Protein AF-X1AK36-F1 (afdb_monomer_lite)

Organism: NCBI:txid412755

Secondary structure (DSSP, 8-state):
--EETT---HHHHHHHHHHHHT--------TT----PPPHHHHTT--S-EE----SPPSEEEEEEEEEETTEEEE-SEEETTPEEEEEEEE--GGGPPPS--EEEEEEE-TTS-PEEEEEEEEES--EEETTEEEE-GGG-EEEE--TTS--SEEEEEEEEEE-SS-EEEEEEEEEEE----EEEEEEEETTTTEEEEEEE---SSS---------S---S---TT--SEEE----EEEEEEETTEEEEEEEEEEEES-SEE-TT-EEEEEEEEEE--SS--EEEEEEEEEEESS-TT-EEEEEEPPPEEEPPTT-TT-TTEEEEEEEEEPPPBPTTS-BB-SSSB--SS-EEEEEEEEEEETTEEEEEEEEEEEEEEE-----GGG-

Structure (mmCIF, N/CA/C/O backbone):
data_AF-X1AK36-F1
#
_entry.id   AF-X1AK36-F1
#
loop_
_atom_site.group_PDB
_atom_site.id
_atom_site.type_symbol
_atom_site.label_atom_id
_atom_site.label_alt_id
_atom_site.label_comp_id
_atom_site.label_asym_id
_atom_site.label_entity_id
_atom_site.label_seq_id
_atom_site.pdbx_PDB_ins_code
_atom_site.Cartn_x
_atom_site.Cartn_y
_atom_site.Cartn_z
_atom_site.occupancy
_atom_site.B_iso_or_equiv
_atom_site.auth_seq_id
_atom_site.auth_comp_id
_atom_site.auth_asym_id
_atom_site.auth_atom_id
_atom_site.pdbx_PDB_model_num
ATOM 1 N N . THR A 1 1 ? 28.424 -9.750 -40.219 1.00 35.47 1 THR A N 1
ATOM 2 C CA . THR A 1 1 ? 29.255 -9.682 -38.997 1.00 35.47 1 THR A CA 1
ATOM 3 C C . THR A 1 1 ? 29.380 -8.221 -38.633 1.00 35.47 1 THR A C 1
ATOM 5 O O . THR A 1 1 ? 29.706 -7.445 -39.521 1.00 35.47 1 THR A O 1
ATOM 8 N N . ALA A 1 2 ? 29.001 -7.827 -37.415 1.00 31.70 2 ALA A N 1
ATOM 9 C CA . ALA A 1 2 ? 29.063 -6.427 -36.990 1.00 31.70 2 ALA A CA 1
ATOM 10 C C . ALA A 1 2 ? 30.528 -5.966 -36.886 1.00 31.70 2 ALA A C 1
ATOM 12 O O . ALA A 1 2 ? 31.374 -6.731 -36.421 1.00 31.70 2 ALA A O 1
ATOM 13 N N . GLN A 1 3 ? 30.824 -4.752 -37.347 1.00 36.28 3 GLN A N 1
ATOM 14 C CA . GLN A 1 3 ? 32.106 -4.093 -37.134 1.00 36.28 3 GLN A CA 1
ATOM 15 C C . GLN A 1 3 ? 32.081 -3.445 -35.750 1.00 36.28 3 GLN A C 1
ATOM 17 O O . GLN A 1 3 ? 31.172 -2.685 -35.412 1.00 36.28 3 GLN A O 1
ATOM 22 N N . ASN A 1 4 ? 33.051 -3.800 -34.917 1.00 37.41 4 ASN A N 1
ATOM 23 C CA . ASN A 1 4 ? 33.095 -3.328 -33.546 1.00 37.41 4 ASN A CA 1
ATOM 24 C C . ASN A 1 4 ? 33.792 -1.963 -33.500 1.00 37.41 4 ASN A C 1
ATOM 26 O O . ASN A 1 4 ? 34.985 -1.891 -33.780 1.00 37.41 4 ASN A O 1
ATOM 30 N N . LEU A 1 5 ? 33.076 -0.897 -33.122 1.00 39.50 5 LEU A N 1
ATOM 31 C CA . LEU A 1 5 ? 33.660 0.447 -32.965 1.00 39.50 5 LEU A CA 1
ATOM 32 C C . LEU A 1 5 ? 34.656 0.521 -31.799 1.00 39.50 5 LEU A C 1
ATOM 34 O O . LEU A 1 5 ? 35.358 1.515 -31.649 1.00 39.50 5 LEU A O 1
ATOM 38 N N . THR A 1 6 ? 34.726 -0.530 -30.980 1.00 38.62 6 THR A N 1
ATOM 39 C CA . THR A 1 6 ? 35.661 -0.646 -29.857 1.00 38.62 6 THR A CA 1
ATOM 40 C C . THR A 1 6 ? 36.724 -1.717 -30.066 1.00 38.62 6 THR A C 1
ATOM 42 O O . THR A 1 6 ? 37.455 -2.016 -29.126 1.00 38.62 6 THR A O 1
ATOM 45 N N . ASN A 1 7 ? 36.813 -2.326 -31.254 1.00 37.38 7 ASN A N 1
ATOM 46 C CA . ASN A 1 7 ? 37.948 -3.178 -31.598 1.00 37.38 7 ASN A CA 1
ATOM 47 C C . ASN A 1 7 ? 38.777 -2.472 -32.666 1.00 37.38 7 ASN A C 1
ATOM 49 O O . ASN A 1 7 ? 38.591 -2.730 -33.858 1.00 37.38 7 ASN A O 1
ATOM 53 N N . PRO A 1 8 ? 39.633 -1.528 -32.264 1.00 40.72 8 PRO A N 1
ATOM 54 C CA . PRO A 1 8 ? 40.491 -0.890 -33.217 1.00 40.72 8 PRO A CA 1
ATOM 55 C C . PRO A 1 8 ? 41.592 -1.902 -33.553 1.00 40.72 8 PRO A C 1
ATOM 57 O O . PRO A 1 8 ? 42.235 -2.462 -32.663 1.00 40.72 8 PRO A O 1
ATOM 60 N N . ASP A 1 9 ? 41.874 -2.087 -34.837 1.00 42.75 9 ASP A N 1
ATOM 61 C CA . ASP A 1 9 ? 43.280 -2.187 -35.213 1.00 42.75 9 ASP A CA 1
ATOM 62 C C . ASP A 1 9 ? 43.865 -0.823 -34.815 1.00 42.75 9 ASP A C 1
ATOM 64 O O . ASP A 1 9 ? 43.765 0.165 -35.546 1.00 42.75 9 ASP A O 1
ATOM 68 N N . TYR A 1 10 ? 44.264 -0.727 -33.538 1.00 42.47 10 TYR A N 1
ATOM 69 C CA . TYR A 1 10 ? 44.612 0.519 -32.852 1.00 42.47 10 TYR A CA 1
ATOM 70 C C . TYR A 1 10 ? 45.630 1.280 -33.675 1.00 42.47 10 TYR A C 1
ATOM 72 O O . TYR A 1 10 ? 45.489 2.480 -33.847 1.00 42.47 10 TYR A O 1
ATOM 80 N N . ASP A 1 11 ? 46.565 0.571 -34.292 1.00 44.97 11 ASP A N 1
ATOM 81 C CA . ASP A 1 11 ? 47.628 1.163 -35.084 1.00 44.97 11 ASP A CA 1
ATOM 82 C C . ASP A 1 11 ? 47.142 1.803 -36.398 1.00 44.97 11 ASP A C 1
ATOM 84 O O . ASP A 1 11 ? 47.682 2.844 -36.783 1.00 44.97 11 ASP A O 1
ATOM 88 N N . ASP A 1 12 ? 46.090 1.280 -37.037 1.00 45.47 12 ASP A N 1
ATOM 89 C CA . ASP A 1 12 ? 45.588 1.820 -38.309 1.00 45.47 12 ASP A CA 1
ATOM 90 C C . ASP A 1 12 ? 44.762 3.094 -38.094 1.00 45.47 12 ASP A C 1
ATOM 92 O O . ASP A 1 12 ? 45.015 4.119 -38.733 1.00 45.47 12 ASP A O 1
ATOM 96 N N . ILE A 1 13 ? 43.831 3.085 -37.133 1.00 46.28 13 ILE A N 1
ATOM 97 C CA . ILE A 1 13 ? 42.986 4.257 -36.840 1.00 46.28 13 ILE A CA 1
ATOM 98 C C . ILE A 1 13 ? 43.793 5.333 -36.103 1.00 46.28 13 ILE A C 1
ATOM 100 O O . ILE A 1 13 ? 43.715 6.516 -36.443 1.00 46.28 13 ILE A O 1
ATOM 104 N N . TYR A 1 14 ? 44.617 4.946 -35.124 1.00 45.06 14 TYR A N 1
ATOM 105 C CA . TYR A 1 14 ? 45.479 5.880 -34.397 1.00 45.06 14 TYR A CA 1
ATOM 106 C C . TYR A 1 14 ? 46.514 6.508 -35.331 1.00 45.06 14 TYR A C 1
ATOM 108 O O . TYR A 1 14 ? 46.738 7.715 -35.258 1.00 45.06 14 TYR A O 1
ATOM 116 N N . GLY A 1 15 ? 47.099 5.730 -36.250 1.00 47.62 15 GLY A N 1
ATOM 117 C CA . GLY A 1 15 ? 48.046 6.221 -37.249 1.00 47.62 15 GLY A CA 1
ATOM 118 C C . GLY A 1 15 ? 47.423 7.214 -38.232 1.00 47.62 15 GLY A C 1
ATOM 119 O O . GLY A 1 15 ? 48.029 8.246 -38.536 1.00 47.62 15 GLY A O 1
ATOM 120 N N . GLU A 1 16 ? 46.199 6.958 -38.698 1.00 47.53 16 GLU A N 1
ATOM 121 C CA . GLU A 1 16 ? 45.505 7.859 -39.622 1.00 47.53 16 GLU A CA 1
ATOM 122 C C . GLU A 1 16 ? 45.075 9.172 -38.943 1.00 47.53 16 GLU A C 1
ATOM 124 O O . GLU A 1 16 ? 45.241 10.257 -39.512 1.00 47.53 16 GLU A O 1
ATOM 129 N N . VAL A 1 17 ? 44.605 9.093 -37.693 1.00 44.69 17 VAL A N 1
ATOM 130 C CA . VAL A 1 17 ? 44.225 10.259 -36.881 1.00 44.69 17 VAL A CA 1
ATOM 131 C C . VAL A 1 17 ? 45.453 11.091 -36.497 1.00 44.69 17 VAL A C 1
ATOM 133 O O . VAL A 1 17 ? 45.424 12.314 -36.654 1.00 44.69 17 VAL A O 1
ATOM 136 N N . LEU A 1 18 ? 46.568 10.476 -36.080 1.00 43.94 18 LEU A N 1
ATOM 137 C CA . LEU A 1 18 ? 47.813 11.194 -35.758 1.00 43.94 18 LEU A CA 1
ATOM 138 C C . LEU A 1 18 ? 48.407 11.912 -36.969 1.00 43.94 18 LEU A C 1
ATOM 140 O O . LEU A 1 18 ? 48.871 13.046 -36.838 1.00 43.94 18 LEU A O 1
ATOM 144 N N . ASN A 1 19 ? 48.377 11.273 -38.141 1.00 47.84 19 ASN A N 1
ATOM 145 C CA . ASN A 1 19 ? 48.909 11.855 -39.371 1.00 47.84 19 ASN A CA 1
ATOM 146 C C . ASN A 1 19 ? 48.053 13.021 -39.885 1.00 47.84 19 ASN A C 1
ATOM 148 O O . ASN A 1 19 ? 48.608 13.997 -40.387 1.00 47.84 19 ASN A O 1
ATOM 152 N N . LYS A 1 20 ? 46.721 12.960 -39.740 1.00 45.06 20 LYS A N 1
ATOM 153 C CA . LYS A 1 20 ? 45.821 14.047 -40.169 1.00 45.06 20 LYS A CA 1
ATOM 154 C C . LYS A 1 20 ? 45.765 15.220 -39.187 1.00 45.06 20 LYS A C 1
ATOM 156 O O . LYS A 1 20 ? 45.563 16.350 -39.618 1.00 45.06 20 LYS A O 1
ATOM 161 N N . THR A 1 21 ? 45.967 14.977 -37.892 1.00 44.94 21 THR A N 1
ATOM 162 C CA . THR A 1 21 ? 45.906 16.016 -36.841 1.00 44.94 21 THR A CA 1
ATOM 163 C C . THR A 1 21 ? 47.273 16.597 -36.458 1.00 44.94 21 THR A C 1
ATOM 165 O O . THR A 1 21 ? 47.348 17.487 -35.618 1.00 44.94 21 THR A O 1
ATOM 168 N N . GLY A 1 22 ? 48.370 16.125 -37.065 1.00 38.06 22 GLY A N 1
ATOM 169 C CA . GLY A 1 22 ? 49.718 16.658 -36.825 1.00 38.06 22 GLY A CA 1
ATOM 170 C C . GLY A 1 22 ? 50.323 16.288 -35.465 1.00 38.06 22 GLY A C 1
ATOM 171 O O . GLY A 1 22 ? 51.318 16.882 -35.054 1.00 38.06 22 GLY A O 1
ATOM 172 N N . GLY A 1 23 ? 49.752 15.301 -34.770 1.00 40.94 23 GLY A N 1
ATOM 173 C CA . GLY A 1 23 ? 50.279 14.797 -33.505 1.00 40.94 23 GLY A CA 1
ATOM 174 C C . GLY A 1 23 ? 50.182 15.775 -32.333 1.00 40.94 23 GLY A C 1
ATOM 175 O O . GLY A 1 23 ? 51.145 15.903 -31.572 1.00 40.94 23 GLY A O 1
ATOM 176 N N . GLU A 1 24 ? 49.027 16.419 -32.132 1.00 34.19 24 GLU A N 1
ATOM 177 C CA . GLU A 1 24 ? 48.747 17.182 -30.908 1.00 34.19 24 GLU A CA 1
ATOM 178 C C . GLU A 1 24 ? 48.689 16.265 -29.670 1.00 34.19 24 GLU A C 1
ATOM 180 O O . GLU A 1 24 ? 47.646 15.855 -29.171 1.00 34.19 24 GLU A O 1
ATOM 185 N N . ARG A 1 25 ? 49.867 15.939 -29.133 1.00 38.69 25 ARG A N 1
ATOM 186 C CA . ARG A 1 25 ? 50.044 15.271 -27.843 1.00 38.69 25 ARG A CA 1
ATOM 187 C C . ARG A 1 25 ? 49.992 16.291 -26.713 1.00 38.69 25 ARG A C 1
ATOM 189 O O . ARG A 1 25 ? 51.037 16.636 -26.166 1.00 38.69 25 ARG A O 1
ATOM 196 N N . ARG A 1 26 ? 48.801 16.746 -26.323 1.00 33.88 26 ARG A N 1
ATOM 197 C CA . ARG A 1 26 ? 48.565 17.252 -24.955 1.00 33.88 26 ARG A CA 1
ATOM 198 C C . ARG A 1 26 ? 47.172 16.886 -24.448 1.00 33.88 26 ARG A C 1
ATOM 200 O O . ARG A 1 26 ? 46.379 17.746 -24.093 1.00 33.88 26 ARG A O 1
ATOM 207 N N . LEU A 1 27 ? 46.932 15.584 -24.326 1.00 37.19 27 LEU A N 1
ATOM 208 C CA . LEU A 1 27 ? 46.018 15.066 -23.313 1.00 37.19 27 LEU A CA 1
ATOM 209 C C . LEU A 1 27 ? 46.790 15.055 -21.991 1.00 37.19 27 LEU A C 1
ATOM 211 O O . LEU A 1 27 ? 47.603 14.168 -21.733 1.00 37.19 27 LEU A O 1
ATOM 215 N N . LEU A 1 28 ? 46.619 16.107 -21.191 1.00 34.00 28 LEU A N 1
ATOM 216 C CA . LEU A 1 28 ? 47.004 16.046 -19.787 1.00 34.00 28 LEU A CA 1
ATOM 217 C C . LEU A 1 28 ? 46.101 14.999 -19.132 1.00 34.00 28 LEU A C 1
ATOM 219 O O . LEU A 1 28 ? 44.885 15.147 -19.099 1.00 34.00 28 LEU A O 1
ATOM 223 N N . SER A 1 29 ? 46.731 13.928 -18.669 1.00 37.88 29 SER A N 1
ATOM 224 C CA . SER A 1 29 ? 46.138 12.814 -17.943 1.00 37.88 29 SER A CA 1
ATOM 225 C C . SER A 1 29 ? 45.240 13.295 -16.799 1.00 37.88 29 SER A C 1
ATOM 227 O O . SER A 1 29 ? 45.747 13.761 -15.777 1.00 37.88 29 SER A O 1
ATOM 229 N N . SER A 1 30 ? 43.929 13.122 -16.949 1.00 38.09 30 SER A N 1
ATOM 230 C CA . SER A 1 30 ? 43.028 12.907 -15.818 1.00 38.09 30 SER A CA 1
ATOM 231 C C . SER A 1 30 ? 42.502 11.471 -15.932 1.00 38.09 30 SER A C 1
ATOM 233 O O . SER A 1 30 ? 41.974 11.120 -16.985 1.00 38.09 30 SER A O 1
ATOM 235 N N . PRO A 1 31 ? 42.677 10.608 -14.918 1.00 41.19 31 PRO A N 1
ATOM 236 C CA . PRO A 1 31 ? 42.449 9.164 -15.027 1.00 41.19 31 PRO A CA 1
ATOM 237 C C . PRO A 1 31 ? 40.968 8.736 -15.009 1.00 41.19 31 PRO A C 1
ATOM 239 O O . PRO A 1 31 ? 40.695 7.558 -14.807 1.00 41.19 31 PRO A O 1
ATOM 242 N N . LEU A 1 32 ? 40.011 9.652 -15.190 1.00 38.19 32 LEU A N 1
ATOM 243 C CA . LEU A 1 32 ? 38.580 9.345 -15.044 1.00 38.19 32 LEU A CA 1
ATOM 244 C C . LEU A 1 32 ? 37.810 9.199 -16.366 1.00 38.19 32 LEU A C 1
ATOM 246 O O . LEU A 1 32 ? 36.710 8.659 -16.342 1.00 38.19 32 LEU A O 1
ATOM 250 N N . TYR A 1 33 ? 38.375 9.596 -17.514 1.00 39.50 33 TYR A N 1
ATOM 251 C CA . TYR A 1 33 ? 37.720 9.437 -18.821 1.00 39.50 33 TYR A CA 1
ATOM 252 C C . TYR A 1 33 ? 38.724 9.132 -19.933 1.00 39.50 33 TYR A C 1
ATOM 254 O O . TYR A 1 33 ? 39.578 9.963 -20.235 1.00 39.50 33 TYR A O 1
ATOM 262 N N . ASP A 1 34 ? 38.565 7.982 -20.591 1.00 41.03 34 ASP A N 1
ATOM 263 C CA . ASP A 1 34 ? 39.101 7.763 -21.937 1.00 41.03 34 ASP A CA 1
ATOM 264 C C . ASP A 1 34 ? 38.100 8.344 -22.941 1.00 41.03 34 ASP A C 1
ATOM 266 O O . ASP A 1 34 ? 37.020 7.797 -23.168 1.00 41.03 34 ASP A O 1
ATOM 270 N N . PHE A 1 35 ? 38.434 9.495 -23.521 1.00 39.59 35 PHE A N 1
ATOM 271 C CA . PHE A 1 35 ? 37.649 10.111 -24.586 1.00 39.59 35 PHE A CA 1
ATOM 272 C C . PHE A 1 35 ? 38.217 9.694 -25.944 1.00 39.59 35 PHE A C 1
ATOM 274 O O . PHE A 1 35 ? 39.373 9.987 -26.249 1.00 39.59 35 PHE A O 1
ATOM 281 N N . THR A 1 36 ? 37.400 9.054 -26.783 1.00 44.31 36 THR A N 1
ATOM 282 C CA . THR A 1 36 ? 37.733 8.790 -28.191 1.00 44.31 36 THR A CA 1
ATOM 283 C C . THR A 1 36 ? 36.688 9.453 -29.083 1.00 44.31 36 THR A C 1
ATOM 285 O O . THR A 1 36 ? 35.549 9.000 -29.152 1.00 44.31 36 THR A O 1
ATOM 288 N N . ALA A 1 37 ? 37.072 10.524 -29.781 1.00 42.03 37 ALA A N 1
ATOM 289 C CA . ALA A 1 37 ? 36.268 11.095 -30.858 1.00 42.03 37 ALA A CA 1
ATOM 290 C C . ALA A 1 37 ? 36.636 10.425 -32.187 1.00 42.03 37 ALA A C 1
ATOM 292 O O . ALA A 1 37 ? 37.783 10.505 -32.627 1.00 42.03 37 ALA A O 1
ATOM 293 N N . VAL A 1 38 ? 35.658 9.800 -32.844 1.00 47.81 38 VAL A N 1
ATOM 294 C CA . VAL A 1 38 ? 35.796 9.290 -34.216 1.00 47.81 38 VAL A CA 1
ATOM 295 C C . VAL A 1 38 ? 35.230 10.345 -35.164 1.00 47.81 38 VAL A C 1
ATOM 297 O O . VAL A 1 38 ? 34.081 10.756 -35.011 1.00 47.81 38 VAL A O 1
ATOM 300 N N . SER A 1 39 ? 36.033 10.830 -36.118 1.00 47.16 39 SER A N 1
ATOM 301 C CA . SER A 1 39 ? 35.557 11.842 -37.071 1.00 47.16 39 SER A CA 1
ATOM 302 C C . SER A 1 39 ? 34.524 11.246 -38.033 1.00 47.16 39 SER A C 1
ATOM 304 O O . SER A 1 39 ? 34.588 10.065 -38.388 1.00 47.16 39 SER A O 1
ATOM 306 N N . SER A 1 40 ? 33.594 12.082 -38.502 1.00 48.81 40 SER A N 1
ATOM 307 C CA . SER A 1 40 ? 32.569 11.710 -39.487 1.00 48.81 40 SER A CA 1
ATOM 308 C C . SER A 1 40 ? 33.154 11.084 -40.756 1.00 48.81 40 SER A C 1
ATOM 310 O O . SER A 1 40 ? 32.528 10.219 -41.359 1.00 48.81 40 SER A O 1
ATOM 312 N N . ASP A 1 41 ? 34.371 11.469 -41.140 1.00 49.75 41 ASP A N 1
ATOM 313 C CA . ASP A 1 41 ? 35.018 11.010 -42.372 1.00 49.75 41 ASP A CA 1
ATOM 314 C C . ASP A 1 41 ? 35.449 9.533 -42.295 1.00 49.75 41 ASP A C 1
ATOM 316 O O . ASP A 1 41 ? 35.483 8.835 -43.311 1.00 49.75 41 ASP A O 1
ATOM 320 N N . VAL A 1 42 ? 35.732 9.033 -41.085 1.00 51.22 42 VAL A N 1
ATOM 321 C CA . VAL A 1 42 ? 36.060 7.616 -40.827 1.00 51.22 42 VAL A CA 1
ATOM 322 C C . VAL A 1 42 ? 34.799 6.746 -40.880 1.00 51.22 42 VAL A C 1
ATOM 324 O O . VAL A 1 42 ? 34.835 5.615 -41.358 1.00 51.22 42 VAL A O 1
ATOM 327 N N . VAL A 1 43 ? 33.661 7.288 -40.437 1.00 49.78 43 VAL A N 1
ATOM 328 C CA . VAL A 1 43 ? 32.368 6.584 -40.435 1.00 49.78 43 VAL A CA 1
ATOM 329 C C . VAL A 1 43 ? 31.761 6.533 -41.840 1.00 49.78 43 VAL A C 1
ATOM 331 O O . VAL A 1 43 ? 31.208 5.513 -42.233 1.00 49.78 43 VAL A O 1
ATOM 334 N N . MET A 1 44 ? 31.903 7.600 -42.636 1.00 48.69 44 MET A N 1
ATOM 335 C CA . MET A 1 44 ? 31.361 7.661 -44.003 1.00 48.69 44 MET A CA 1
ATOM 336 C C . MET A 1 44 ? 32.097 6.779 -45.024 1.00 48.69 44 MET A C 1
ATOM 338 O O . MET A 1 44 ? 31.612 6.619 -46.142 1.00 48.69 44 MET A O 1
ATOM 342 N N . SER A 1 45 ? 33.272 6.242 -44.686 1.00 49.25 45 SER A N 1
ATOM 343 C CA . SER A 1 45 ? 34.073 5.402 -45.588 1.00 49.25 45 SER A CA 1
ATOM 344 C C . SER A 1 45 ? 33.880 3.897 -45.374 1.00 49.25 45 SER A C 1
ATOM 346 O O . SER A 1 45 ? 34.389 3.112 -46.174 1.00 49.25 45 SER A O 1
ATOM 348 N N . ASN A 1 46 ? 33.111 3.487 -44.357 1.00 49.38 46 ASN A N 1
ATOM 349 C CA . ASN A 1 46 ? 32.833 2.086 -44.049 1.00 49.38 46 ASN A CA 1
ATOM 350 C C . ASN A 1 46 ? 31.314 1.834 -43.970 1.00 49.38 46 ASN A C 1
ATOM 352 O O . ASN A 1 46 ? 30.610 2.418 -43.149 1.00 49.38 46 ASN A O 1
ATOM 356 N N . ASP A 1 47 ? 30.798 0.930 -44.804 1.00 46.88 47 ASP A N 1
ATOM 357 C CA . ASP A 1 47 ? 29.416 0.442 -44.711 1.00 46.88 47 ASP A CA 1
ATOM 358 C C . ASP A 1 47 ? 29.359 -0.797 -43.795 1.00 46.88 47 ASP A C 1
ATOM 360 O O . ASP A 1 47 ? 30.064 -1.784 -44.029 1.00 46.88 47 ASP A O 1
ATOM 364 N N . GLY A 1 48 ? 28.508 -0.792 -42.760 1.00 48.53 48 GLY A N 1
ATOM 365 C CA . GLY A 1 48 ? 28.373 -1.940 -41.854 1.00 48.53 48 GLY A CA 1
ATOM 366 C C . GLY A 1 48 ? 27.418 -1.757 -40.667 1.00 48.53 48 GLY A C 1
ATOM 367 O O . GLY A 1 48 ? 26.943 -0.664 -40.376 1.00 48.53 48 GLY A O 1
ATOM 368 N N . LEU A 1 49 ? 27.130 -2.866 -39.972 1.00 38.78 49 LEU A N 1
ATOM 369 C CA . LEU A 1 49 ? 26.463 -2.880 -38.662 1.00 38.78 49 LEU A CA 1
ATOM 370 C C . LEU A 1 49 ? 27.506 -2.557 -37.593 1.00 38.78 49 LEU A C 1
ATOM 372 O O . LEU A 1 49 ? 28.447 -3.331 -37.430 1.00 38.78 49 LEU A O 1
ATOM 376 N N . TYR A 1 50 ? 27.333 -1.457 -36.871 1.00 43.41 50 TYR A N 1
ATOM 377 C CA . TYR A 1 50 ? 28.261 -1.028 -35.831 1.00 43.41 50 TYR A CA 1
ATOM 378 C C . TYR A 1 50 ? 27.798 -1.494 -34.450 1.00 43.41 50 TYR A C 1
ATOM 380 O O . TYR A 1 50 ? 26.628 -1.339 -34.104 1.00 43.41 50 TYR A O 1
ATOM 388 N N . SER A 1 51 ? 28.709 -2.056 -33.654 1.00 37.16 51 SER A N 1
ATOM 389 C CA . SER A 1 51 ? 28.466 -2.334 -32.233 1.00 37.16 51 SER A CA 1
ATOM 390 C C . SER A 1 51 ? 29.291 -1.396 -31.358 1.00 37.16 51 SER A C 1
ATOM 392 O O . SER A 1 51 ? 30.492 -1.240 -31.578 1.00 37.16 51 SER A O 1
ATOM 394 N N . LEU A 1 52 ? 28.646 -0.797 -30.359 1.00 44.62 52 LEU A N 1
ATOM 395 C CA . LEU A 1 52 ? 29.266 0.045 -29.342 1.00 44.62 52 LEU A CA 1
ATOM 396 C C . LEU A 1 52 ? 29.378 -0.762 -28.042 1.00 44.62 52 LEU A C 1
ATOM 398 O O . LEU A 1 52 ? 28.361 -1.178 -27.490 1.00 44.62 52 LEU A O 1
ATOM 402 N N . SER A 1 53 ? 30.601 -1.003 -27.565 1.00 39.81 53 SER A N 1
ATOM 403 C CA . SER A 1 53 ? 30.852 -1.635 -26.265 1.00 39.81 53 SER A CA 1
ATOM 404 C C . SER A 1 53 ? 31.191 -0.557 -25.238 1.00 39.81 53 SER A C 1
ATOM 406 O O . SER A 1 53 ? 32.303 -0.040 -25.213 1.00 39.81 53 SER A O 1
ATOM 408 N N . LEU A 1 54 ? 30.232 -0.186 -24.395 1.00 44.34 54 LEU A N 1
ATOM 409 C CA . LEU A 1 54 ? 30.424 0.868 -23.399 1.00 44.34 54 LEU A CA 1
ATOM 410 C C . LEU A 1 54 ? 31.133 0.323 -22.158 1.00 44.34 54 LEU A C 1
ATOM 412 O O . LEU A 1 54 ? 30.621 -0.572 -21.494 1.00 44.34 54 LEU A O 1
ATOM 416 N N . THR A 1 55 ? 32.304 0.876 -21.842 1.00 42.84 55 THR A N 1
ATOM 417 C CA . THR A 1 55 ? 33.034 0.636 -20.582 1.00 42.84 55 THR A CA 1
ATOM 418 C C . THR A 1 55 ? 32.985 1.837 -19.631 1.00 42.84 55 THR A C 1
ATOM 420 O O . THR A 1 55 ? 33.565 1.779 -18.549 1.00 42.84 55 THR A O 1
ATOM 423 N N . SER A 1 56 ? 32.319 2.932 -20.018 1.00 49.09 56 SER A N 1
ATOM 424 C CA . SER A 1 56 ? 32.106 4.105 -19.164 1.00 49.09 56 SER A CA 1
ATOM 425 C C . SER A 1 56 ? 31.118 3.801 -18.037 1.00 49.09 56 SER A C 1
ATOM 427 O O . SER A 1 56 ? 30.206 2.991 -18.210 1.00 49.09 56 SER A O 1
ATOM 429 N N . SER A 1 57 ? 31.255 4.492 -16.900 1.00 61.34 57 SER A N 1
ATOM 430 C CA . SER A 1 57 ? 30.259 4.454 -15.824 1.00 61.34 57 SER A CA 1
ATOM 431 C C . SER A 1 57 ? 28.882 4.827 -16.379 1.00 61.34 57 SER A C 1
ATOM 433 O O . SER A 1 57 ? 28.724 5.906 -16.953 1.00 61.34 57 SER A O 1
ATOM 435 N N . ASN A 1 58 ? 27.901 3.937 -16.222 1.00 74.38 58 ASN A N 1
ATOM 436 C CA . ASN A 1 58 ? 26.510 4.245 -16.530 1.00 74.38 58 ASN A CA 1
ATOM 437 C C . ASN A 1 58 ? 26.055 5.381 -15.607 1.00 74.38 58 ASN A C 1
ATOM 439 O O . ASN A 1 58 ? 26.108 5.235 -14.390 1.00 74.38 58 ASN A O 1
ATOM 443 N N . VAL A 1 59 ? 25.654 6.509 -16.191 1.00 86.00 59 VAL A N 1
ATOM 444 C CA . VAL A 1 59 ? 25.208 7.687 -15.430 1.00 86.00 59 VAL A CA 1
ATOM 445 C C . VAL A 1 59 ? 23.764 7.569 -14.952 1.00 86.00 59 VAL A C 1
ATOM 447 O O . VAL A 1 59 ? 23.338 8.361 -14.117 1.00 86.00 59 VAL A O 1
ATOM 450 N N . ILE A 1 60 ? 22.999 6.590 -15.452 1.00 91.25 60 ILE A N 1
ATOM 451 C CA . ILE A 1 60 ? 21.743 6.219 -14.796 1.00 91.25 60 ILE A CA 1
ATOM 452 C C . ILE A 1 60 ? 22.113 5.561 -13.470 1.00 91.25 60 ILE A C 1
ATOM 454 O O . ILE A 1 60 ? 22.732 4.498 -13.451 1.00 91.25 60 ILE A O 1
ATOM 458 N N . HIS A 1 61 ? 21.747 6.229 -12.381 1.00 91.88 61 HIS A N 1
ATOM 459 C CA . HIS A 1 61 ? 21.994 5.771 -11.022 1.00 91.88 61 HIS A CA 1
ATOM 460 C C . HIS A 1 61 ? 20.884 4.831 -10.564 1.00 91.88 61 HIS A C 1
ATOM 462 O O . HIS A 1 61 ? 21.154 3.736 -10.070 1.00 91.88 61 HIS A O 1
ATOM 468 N N . ASN A 1 62 ? 19.631 5.254 -10.752 1.00 94.56 62 ASN A N 1
ATOM 469 C CA . ASN A 1 62 ? 18.473 4.470 -10.357 1.00 94.56 62 ASN A CA 1
ATOM 470 C C . ASN A 1 62 ? 17.295 4.649 -11.319 1.00 94.56 62 ASN A C 1
ATOM 472 O O . ASN A 1 62 ? 17.179 5.641 -12.043 1.00 94.56 62 ASN A O 1
ATOM 476 N N . THR A 1 63 ? 16.429 3.645 -11.336 1.00 96.38 63 THR A N 1
ATOM 477 C CA . THR A 1 63 ? 15.243 3.560 -12.186 1.00 96.38 63 THR A CA 1
ATOM 478 C C . THR A 1 63 ? 14.078 3.103 -11.338 1.00 96.38 63 THR A C 1
ATOM 480 O O . THR A 1 63 ? 14.198 2.095 -10.643 1.00 96.38 63 THR A O 1
ATOM 483 N N . HIS A 1 64 ? 12.952 3.791 -11.454 1.00 97.69 64 HIS A N 1
ATOM 484 C CA . HIS A 1 64 ? 11.788 3.559 -10.616 1.00 97.69 64 HIS A CA 1
ATOM 485 C C . HIS A 1 64 ? 10.547 3.337 -11.468 1.00 97.69 64 HIS A C 1
ATOM 487 O O . HIS A 1 64 ? 10.406 3.908 -12.557 1.00 97.69 64 HIS A O 1
ATOM 493 N N . SER A 1 65 ? 9.624 2.552 -10.930 1.00 97.56 65 SER A N 1
ATOM 494 C CA . SER A 1 65 ? 8.267 2.431 -11.441 1.00 97.56 65 SER A CA 1
ATOM 495 C C . SER A 1 65 ? 7.261 2.553 -10.307 1.00 97.56 65 SER A C 1
ATOM 497 O O . SER A 1 65 ? 7.544 2.209 -9.160 1.00 97.56 65 SER A O 1
ATOM 499 N N . TYR A 1 66 ? 6.086 3.068 -10.644 1.00 96.88 66 TYR A N 1
ATOM 500 C CA . TYR A 1 66 ? 5.042 3.415 -9.696 1.00 96.88 66 TYR A CA 1
ATOM 501 C C . TYR A 1 66 ? 3.687 2.969 -10.223 1.00 96.88 66 TYR A C 1
ATOM 503 O O . TYR A 1 66 ? 3.440 3.053 -11.4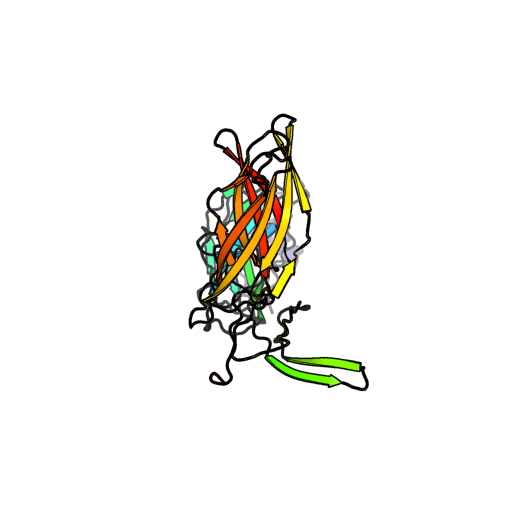26 1.00 96.88 66 TYR A O 1
ATOM 511 N N . ILE A 1 67 ? 2.790 2.578 -9.323 1.00 94.88 67 ILE A N 1
ATOM 512 C CA . ILE A 1 67 ? 1.353 2.669 -9.593 1.00 94.88 67 ILE A CA 1
ATOM 513 C C . ILE A 1 67 ? 0.982 4.139 -9.443 1.00 94.88 67 ILE A C 1
ATOM 515 O O . ILE A 1 67 ? 1.237 4.722 -8.391 1.00 94.88 67 ILE A O 1
ATOM 519 N N . ASN A 1 68 ? 0.375 4.725 -10.468 1.00 95.00 68 ASN A N 1
ATOM 520 C CA . ASN A 1 68 ? -0.213 6.053 -10.407 1.00 95.00 68 ASN A CA 1
ATOM 521 C C . ASN A 1 68 ? -1.717 5.946 -10.138 1.00 95.00 68 ASN A C 1
ATOM 523 O O . ASN A 1 68 ? -2.514 5.650 -11.030 1.00 95.00 68 ASN A O 1
ATOM 527 N N . TYR A 1 69 ? -2.099 6.183 -8.888 1.00 92.31 69 TYR A N 1
ATOM 528 C CA . TYR A 1 69 ? -3.478 6.128 -8.435 1.00 92.31 69 TYR A CA 1
ATOM 529 C C . TYR A 1 69 ? -3.956 7.525 -8.048 1.00 92.31 69 TYR A C 1
ATOM 531 O O . TYR A 1 69 ? -3.648 8.009 -6.963 1.00 92.31 69 TYR A O 1
ATOM 539 N N . ASN A 1 70 ? -4.718 8.181 -8.928 1.00 87.12 70 ASN A N 1
ATOM 540 C CA . ASN A 1 70 ? -5.219 9.545 -8.705 1.00 87.12 70 ASN A CA 1
ATOM 541 C C . ASN A 1 70 ? -4.103 10.523 -8.273 1.00 87.12 70 ASN A C 1
ATOM 543 O O . ASN A 1 70 ? -4.238 11.211 -7.264 1.00 87.12 70 ASN A O 1
ATOM 547 N N . ASP A 1 71 ? -2.990 10.538 -9.017 1.00 86.88 71 ASP A N 1
ATOM 548 C CA . ASP A 1 71 ? -1.777 11.334 -8.760 1.00 86.88 71 ASP A CA 1
ATOM 549 C C . ASP A 1 71 ? -0.960 10.923 -7.517 1.00 86.88 71 ASP A C 1
ATOM 551 O O . ASP A 1 71 ? 0.075 11.529 -7.226 1.00 86.88 71 ASP A O 1
ATOM 555 N N . ILE A 1 72 ? -1.365 9.867 -6.803 1.00 92.38 72 ILE A N 1
ATOM 556 C CA . ILE A 1 72 ? -0.569 9.233 -5.747 1.00 92.38 72 ILE A CA 1
ATOM 557 C C . ILE A 1 72 ? 0.315 8.160 -6.382 1.00 92.38 72 ILE A C 1
ATOM 559 O O . ILE A 1 72 ? -0.172 7.266 -7.075 1.00 92.38 72 ILE A O 1
ATOM 563 N N . LEU A 1 73 ? 1.624 8.244 -6.140 1.00 94.06 73 LEU A N 1
ATOM 564 C CA . LEU A 1 73 ? 2.611 7.320 -6.691 1.00 94.06 73 LEU A CA 1
ATOM 565 C C . LEU A 1 73 ? 3.042 6.288 -5.650 1.00 94.06 73 LEU A C 1
ATOM 567 O O . LEU A 1 73 ? 3.697 6.628 -4.667 1.00 94.06 73 LEU A O 1
ATOM 571 N N . TRP A 1 74 ? 2.748 5.017 -5.915 1.00 93.62 74 TRP A N 1
ATOM 572 C CA . TRP A 1 74 ? 3.193 3.896 -5.089 1.00 93.62 74 TRP A CA 1
ATOM 573 C C . TRP A 1 74 ? 4.320 3.139 -5.770 1.00 93.62 74 TRP A C 1
ATOM 575 O O . TRP A 1 74 ? 4.091 2.473 -6.780 1.00 93.62 74 TRP A O 1
ATOM 585 N N . GLU A 1 75 ? 5.536 3.239 -5.232 1.00 94.25 75 GLU A N 1
ATOM 586 C CA . GLU A 1 75 ? 6.705 2.599 -5.836 1.00 94.25 75 GLU A CA 1
ATOM 587 C C . GLU A 1 75 ? 6.573 1.075 -5.807 1.00 94.25 75 GLU A C 1
ATOM 589 O O . GLU A 1 75 ? 6.359 0.466 -4.760 1.00 94.25 75 GLU A O 1
ATOM 594 N N . THR A 1 76 ? 6.676 0.447 -6.976 1.00 90.88 76 THR A N 1
ATOM 595 C CA . THR A 1 76 ? 6.602 -1.006 -7.117 1.00 90.88 76 THR A CA 1
ATOM 596 C C . THR A 1 76 ? 7.101 -1.443 -8.485 1.00 90.88 76 THR A C 1
ATOM 598 O O . THR A 1 76 ? 7.086 -0.679 -9.447 1.00 90.88 76 THR A O 1
ATOM 601 N N . ASN A 1 77 ? 7.459 -2.719 -8.592 1.00 90.50 77 ASN A N 1
ATOM 602 C CA . ASN A 1 77 ? 7.701 -3.384 -9.871 1.00 90.50 77 ASN A CA 1
ATOM 603 C C . ASN A 1 77 ? 6.558 -4.342 -10.250 1.00 90.50 77 ASN A C 1
ATOM 605 O O . ASN A 1 77 ? 6.644 -4.990 -11.290 1.00 90.50 77 ASN A O 1
ATOM 609 N N . GLY A 1 78 ? 5.537 -4.488 -9.394 1.00 87.88 78 GLY A N 1
ATOM 610 C CA . GLY A 1 78 ? 4.426 -5.426 -9.557 1.00 87.88 78 GLY A CA 1
ATOM 611 C C . GLY A 1 78 ? 3.105 -4.730 -9.860 1.00 87.88 78 GLY A C 1
ATOM 612 O O . GLY A 1 78 ? 2.600 -3.960 -9.036 1.00 87.88 78 GLY A O 1
ATOM 613 N N . PHE A 1 79 ? 2.530 -5.058 -11.011 1.00 88.56 79 PHE A N 1
ATOM 614 C CA . PHE A 1 79 ? 1.350 -4.429 -11.586 1.00 88.56 79 PHE A CA 1
ATOM 615 C C . PHE A 1 79 ? 0.269 -5.443 -11.934 1.00 88.56 79 PHE A C 1
ATOM 617 O O . PHE A 1 79 ? 0.531 -6.627 -12.154 1.00 88.56 79 PHE A O 1
ATOM 624 N N . MET A 1 80 ? -0.954 -4.938 -11.992 1.00 82.94 80 MET A N 1
ATOM 625 C CA . MET A 1 80 ? -2.180 -5.696 -12.172 1.00 82.94 80 MET A CA 1
ATOM 626 C C . MET A 1 80 ? -3.088 -5.040 -13.194 1.00 82.94 80 MET A C 1
ATOM 628 O O . MET A 1 80 ? -2.952 -3.854 -13.488 1.00 82.94 80 MET A O 1
ATOM 632 N N . TYR A 1 81 ? -4.084 -5.782 -13.669 1.00 82.31 81 TYR A N 1
ATOM 633 C CA . TYR A 1 81 ? -5.203 -5.182 -14.391 1.00 82.31 81 TYR A CA 1
ATOM 634 C C . TYR A 1 81 ? -5.869 -4.085 -13.548 1.00 82.31 81 TYR A C 1
ATOM 636 O O . TYR A 1 81 ? -6.264 -4.312 -12.406 1.00 82.31 81 TYR A O 1
ATOM 644 N N . GLY A 1 82 ? -5.989 -2.894 -14.133 1.00 82.44 82 GLY A N 1
ATOM 645 C CA . GLY A 1 82 ? -6.477 -1.677 -13.491 1.00 82.44 82 GLY A CA 1
ATOM 646 C C . GLY A 1 82 ? -5.388 -0.715 -13.020 1.00 82.44 82 GLY A C 1
ATOM 647 O O . GLY A 1 82 ? -5.723 0.420 -12.684 1.00 82.44 82 GLY A O 1
ATOM 648 N N . ASP A 1 83 ? -4.118 -1.127 -13.011 1.00 90.00 83 ASP A N 1
ATOM 649 C CA . ASP A 1 83 ? -3.017 -0.258 -12.600 1.00 90.00 83 ASP A CA 1
ATOM 650 C C . ASP A 1 83 ? -2.558 0.651 -13.741 1.00 90.00 83 ASP A C 1
ATOM 652 O O . ASP A 1 83 ? -2.426 0.234 -14.891 1.00 90.00 83 ASP A O 1
ATOM 656 N N . ASN A 1 84 ? -2.203 1.881 -13.389 1.00 93.94 84 ASN A N 1
ATOM 657 C CA . ASN A 1 84 ? -1.535 2.812 -14.286 1.00 93.94 84 ASN A CA 1
ATOM 658 C C . ASN A 1 84 ? -0.052 2.847 -13.925 1.00 93.94 84 ASN A C 1
ATOM 660 O O . ASN A 1 84 ? 0.296 3.151 -12.785 1.00 93.94 84 ASN A O 1
ATOM 664 N N . ILE A 1 85 ? 0.830 2.534 -14.870 1.00 95.81 85 ILE A N 1
ATOM 665 C CA . ILE A 1 85 ? 2.275 2.511 -14.629 1.00 95.81 85 ILE A CA 1
ATOM 666 C C . ILE A 1 85 ? 2.859 3.894 -14.904 1.00 95.81 85 ILE A C 1
ATOM 668 O O . ILE A 1 85 ? 2.774 4.379 -16.027 1.00 95.81 85 ILE A O 1
ATOM 672 N N . SER A 1 86 ? 3.535 4.490 -13.930 1.00 97.69 86 SER A N 1
ATOM 673 C CA . SER A 1 86 ? 4.386 5.674 -14.115 1.00 97.69 86 SER A CA 1
ATOM 674 C C . SER A 1 86 ? 5.841 5.334 -13.810 1.00 97.69 86 SER A C 1
ATOM 676 O O . SER A 1 86 ? 6.135 4.323 -13.173 1.00 97.69 86 SER A O 1
ATOM 678 N N . VAL A 1 87 ? 6.779 6.149 -14.293 1.00 98.00 87 VAL A N 1
ATOM 679 C CA . VAL A 1 87 ? 8.218 5.859 -14.200 1.00 98.00 87 VAL A CA 1
ATOM 680 C C . VAL A 1 87 ? 9.020 7.097 -13.837 1.00 98.00 87 VAL A C 1
ATOM 682 O O . VAL A 1 87 ? 8.627 8.219 -14.148 1.00 98.00 87 VAL A O 1
ATOM 685 N N . ARG A 1 88 ? 10.184 6.880 -13.226 1.00 97.50 88 ARG A N 1
ATOM 686 C CA . ARG A 1 88 ? 11.181 7.924 -12.972 1.00 97.50 88 ARG A CA 1
ATOM 687 C C . ARG A 1 88 ? 12.577 7.383 -13.227 1.00 97.50 88 ARG A C 1
ATOM 689 O O . ARG A 1 88 ? 12.839 6.198 -13.016 1.00 97.50 88 ARG A O 1
ATOM 696 N N . VAL A 1 89 ? 13.479 8.251 -13.666 1.00 97.75 89 VAL A N 1
ATOM 697 C CA . VAL A 1 89 ? 14.905 7.935 -13.756 1.00 97.75 89 VAL A CA 1
ATOM 698 C C . VAL A 1 89 ? 15.744 9.010 -13.089 1.00 97.75 89 VAL A C 1
ATOM 700 O O . VAL A 1 89 ? 15.519 10.206 -13.296 1.00 97.75 89 VAL A O 1
ATOM 703 N N . ASP A 1 90 ? 16.726 8.549 -12.322 1.00 97.12 90 ASP A N 1
ATOM 704 C CA . ASP A 1 90 ? 17.646 9.386 -11.569 1.00 97.12 90 ASP A CA 1
ATOM 705 C C . ASP A 1 90 ? 19.035 9.264 -12.193 1.00 97.12 90 ASP A C 1
ATOM 707 O O . ASP A 1 90 ? 19.592 8.168 -12.337 1.00 97.12 90 ASP A O 1
ATOM 711 N N . ILE A 1 91 ? 19.593 10.404 -12.591 1.00 94.50 91 ILE A N 1
ATOM 712 C CA . ILE A 1 91 ? 20.897 10.487 -13.239 1.00 94.50 91 ILE A CA 1
ATOM 713 C C . ILE A 1 91 ? 21.903 11.057 -12.250 1.00 94.50 91 ILE A C 1
ATOM 715 O O . ILE A 1 91 ? 21.703 12.150 -11.714 1.00 94.50 91 ILE A O 1
ATOM 719 N N . GLN A 1 92 ? 23.008 10.343 -12.063 1.00 89.06 92 GLN A N 1
ATOM 720 C CA . GLN A 1 92 ? 24.133 10.794 -11.260 1.00 89.06 92 GLN A CA 1
ATOM 721 C C . GLN A 1 92 ? 25.393 10.784 -12.113 1.00 89.06 92 GLN A C 1
ATOM 723 O O . GLN A 1 92 ? 25.773 9.784 -12.724 1.00 89.06 92 GLN A O 1
ATOM 728 N N . GLY A 1 93 ? 26.022 11.945 -12.183 1.00 77.25 93 GLY A N 1
ATOM 729 C CA . GLY A 1 93 ? 27.276 12.119 -12.871 1.00 77.25 93 GLY A CA 1
ATOM 730 C C . GLY A 1 93 ? 28.463 11.686 -12.009 1.00 77.25 93 GLY A C 1
ATOM 731 O O . GLY A 1 93 ? 28.321 11.049 -10.962 1.00 77.25 93 GLY A O 1
ATOM 732 N N . PRO A 1 94 ? 29.670 12.037 -12.457 1.00 70.56 94 PRO A N 1
ATOM 733 C CA . PRO A 1 94 ? 30.909 11.650 -11.798 1.00 70.56 94 PRO A CA 1
ATOM 734 C C . PRO A 1 94 ? 31.000 12.271 -10.402 1.00 70.56 94 PRO A C 1
ATOM 736 O O . PRO A 1 94 ? 30.461 13.353 -10.166 1.00 70.56 94 PRO A O 1
ATOM 739 N N . ASP A 1 95 ? 31.680 11.584 -9.482 1.00 71.44 95 ASP A N 1
ATOM 740 C CA . ASP A 1 95 ? 31.876 12.030 -8.094 1.00 71.44 95 ASP A CA 1
ATOM 741 C C . ASP A 1 95 ? 30.567 12.347 -7.340 1.00 71.44 95 ASP A C 1
ATOM 743 O O . ASP A 1 95 ? 30.561 13.116 -6.381 1.00 71.44 95 ASP A O 1
ATOM 747 N N . GLY A 1 96 ? 29.448 11.765 -7.782 1.00 74.81 96 GLY A N 1
ATOM 748 C CA . GLY A 1 96 ? 28.132 11.963 -7.180 1.00 74.81 96 GLY A CA 1
ATOM 749 C C . GLY A 1 96 ? 27.417 13.246 -7.606 1.00 74.81 96 GLY A C 1
ATOM 750 O O . GLY A 1 96 ? 26.344 13.522 -7.094 1.00 74.81 96 GLY A O 1
ATOM 751 N N . SER A 1 97 ? 27.970 14.036 -8.533 1.00 79.88 97 SER A N 1
ATOM 752 C CA . SER A 1 97 ? 27.369 15.316 -8.935 1.00 79.88 97 SER A CA 1
ATOM 753 C C . SER A 1 97 ? 26.340 15.151 -10.064 1.00 79.88 97 SER A C 1
ATOM 755 O O . SER A 1 97 ? 26.632 14.470 -11.051 1.00 79.88 97 SER A O 1
ATOM 757 N N . PRO A 1 98 ? 25.169 15.811 -10.010 1.00 87.38 98 PRO A N 1
ATOM 758 C CA . PRO A 1 98 ? 24.162 15.696 -11.059 1.00 87.38 98 PRO A CA 1
ATOM 759 C C . PRO A 1 98 ? 24.599 16.429 -12.339 1.00 87.38 98 PRO A C 1
ATOM 761 O O . PRO A 1 98 ? 25.083 17.565 -12.268 1.00 87.38 98 PRO A O 1
ATOM 764 N N . PRO A 1 99 ? 24.399 15.844 -13.536 1.00 85.25 99 PRO A N 1
ATOM 765 C CA . PRO A 1 99 ? 24.554 16.580 -14.785 1.00 85.25 99 PRO A CA 1
ATOM 766 C C . PRO A 1 99 ? 23.587 17.772 -14.845 1.00 85.25 99 PRO A C 1
ATOM 768 O O . PRO A 1 99 ? 22.495 17.737 -14.287 1.00 85.25 99 PRO A O 1
ATOM 771 N N . HIS A 1 100 ? 23.956 18.836 -15.560 1.00 84.75 100 HIS A N 1
ATOM 772 C CA . HIS A 1 100 ? 23.114 20.039 -15.648 1.00 84.75 100 HIS A CA 1
ATOM 773 C C . HIS A 1 100 ? 21.969 19.936 -16.665 1.00 84.75 100 HIS A C 1
ATOM 775 O O . HIS A 1 100 ? 21.050 20.751 -16.636 1.00 84.75 100 HIS A O 1
ATOM 781 N N . ASN A 1 101 ? 22.051 18.998 -17.609 1.00 86.06 101 ASN A N 1
ATOM 782 C CA . ASN A 1 101 ? 21.067 18.798 -18.669 1.00 86.06 101 ASN A CA 1
ATOM 783 C C . ASN A 1 101 ? 21.184 17.389 -19.262 1.00 86.06 101 ASN A C 1
ATOM 785 O O . ASN A 1 101 ? 22.176 16.698 -19.027 1.00 86.06 101 ASN A O 1
ATOM 789 N N . GLY A 1 102 ? 20.188 17.022 -20.068 1.00 89.06 102 GLY A N 1
ATOM 790 C CA . GLY A 1 102 ? 20.150 15.814 -20.884 1.00 89.06 102 GLY A CA 1
ATOM 791 C C . GLY A 1 102 ? 18.732 15.511 -21.363 1.00 89.06 102 GLY A C 1
ATOM 792 O O . GLY A 1 102 ? 17.774 16.173 -20.952 1.00 89.06 102 GLY A O 1
ATOM 793 N N . ASN A 1 103 ? 18.599 14.489 -22.195 1.00 92.94 103 ASN A N 1
ATOM 794 C CA . ASN A 1 103 ? 17.329 13.935 -22.634 1.00 92.94 103 ASN A CA 1
ATOM 795 C C . ASN A 1 103 ? 17.191 12.519 -22.078 1.00 92.94 103 ASN A C 1
ATOM 797 O O . ASN A 1 103 ? 18.097 11.707 -22.248 1.00 92.94 103 ASN A O 1
ATOM 801 N N . ALA A 1 104 ? 16.060 12.232 -21.441 1.00 96.44 104 ALA A N 1
ATOM 802 C CA . ALA A 1 104 ? 15.691 10.906 -20.973 1.00 96.44 104 ALA A CA 1
ATOM 803 C C . ALA A 1 104 ? 14.610 10.301 -21.877 1.00 96.44 104 ALA A C 1
ATOM 805 O O . ALA A 1 104 ? 13.661 10.983 -22.275 1.00 96.44 104 ALA A O 1
ATOM 806 N N . ASN A 1 105 ? 14.736 9.009 -22.152 1.00 96.62 105 ASN A N 1
ATOM 807 C CA . ASN A 1 105 ? 13.776 8.197 -22.884 1.00 96.62 105 ASN A CA 1
ATOM 808 C C . ASN A 1 105 ? 13.508 6.902 -22.112 1.00 96.62 105 ASN A C 1
ATOM 810 O O . ASN A 1 105 ? 14.434 6.289 -21.580 1.00 96.62 105 ASN A O 1
ATOM 814 N N . VAL A 1 106 ? 12.246 6.483 -22.058 1.00 97.12 106 VAL A N 1
ATOM 815 C CA . VAL A 1 106 ? 11.838 5.214 -21.445 1.00 97.12 106 VAL A CA 1
ATOM 816 C C . VAL A 1 106 ? 10.920 4.481 -22.396 1.00 97.12 106 VAL A C 1
ATOM 818 O O . VAL A 1 106 ? 9.969 5.065 -22.904 1.00 97.12 106 VAL A O 1
ATOM 821 N N . ILE A 1 107 ? 11.193 3.202 -22.631 1.00 95.69 107 ILE A N 1
ATOM 822 C CA . ILE A 1 107 ? 10.411 2.353 -23.531 1.00 95.69 107 ILE A CA 1
ATOM 823 C C . ILE A 1 107 ? 10.059 1.058 -22.808 1.00 95.69 107 ILE A C 1
ATOM 825 O O . ILE A 1 107 ? 10.943 0.400 -22.258 1.00 95.69 107 ILE A O 1
ATOM 829 N N . LEU A 1 108 ? 8.791 0.657 -22.852 1.00 94.38 108 LEU A N 1
ATOM 830 C CA . LEU A 1 108 ? 8.363 -0.660 -22.393 1.00 94.38 108 LEU A CA 1
ATOM 831 C C . LEU A 1 108 ? 8.565 -1.712 -23.494 1.00 94.38 108 LEU A C 1
ATOM 833 O O . LEU A 1 108 ? 8.278 -1.476 -24.668 1.00 94.38 108 LEU A O 1
ATOM 837 N N . PHE A 1 109 ? 9.024 -2.898 -23.111 1.00 90.56 109 PHE A N 1
ATOM 838 C CA . PHE A 1 109 ? 9.218 -4.050 -23.987 1.00 90.56 109 PHE A CA 1
ATOM 839 C C . PHE A 1 109 ? 8.372 -5.236 -23.519 1.00 90.56 109 PHE A C 1
ATOM 841 O O . PHE A 1 109 ? 8.192 -5.444 -22.315 1.00 90.56 109 PHE A O 1
ATOM 848 N N . TYR A 1 110 ? 7.884 -6.026 -24.479 1.00 87.19 110 TYR A N 1
ATOM 849 C CA . TYR A 1 110 ? 7.159 -7.267 -24.203 1.00 87.19 110 TYR A CA 1
ATOM 850 C C . TYR A 1 110 ? 8.029 -8.297 -23.464 1.00 87.19 110 TYR A C 1
ATOM 852 O O . TYR A 1 110 ? 9.262 -8.261 -23.551 1.00 87.19 110 TYR A O 1
ATOM 860 N N . PRO A 1 111 ? 7.410 -9.283 -22.791 1.00 80.75 111 PRO A N 1
ATOM 861 C CA . PRO A 1 111 ? 8.148 -10.367 -22.170 1.00 80.75 111 PRO A CA 1
ATOM 862 C C . PRO A 1 111 ? 8.977 -11.179 -23.166 1.00 80.75 111 PRO A C 1
ATOM 864 O O . PRO A 1 111 ? 8.543 -11.481 -24.279 1.00 80.75 111 PRO A O 1
ATOM 867 N N . ASN A 1 112 ? 10.166 -11.596 -22.721 1.00 69.62 112 ASN A N 1
ATOM 868 C CA . ASN A 1 112 ? 11.041 -12.568 -23.394 1.00 69.62 112 ASN A CA 1
ATOM 869 C C . ASN A 1 112 ? 11.487 -12.209 -24.825 1.00 69.62 112 ASN A C 1
ATOM 871 O O . ASN A 1 112 ? 12.062 -13.049 -25.519 1.00 69.62 112 ASN A O 1
ATOM 875 N N . ASN A 1 113 ? 11.257 -10.978 -25.279 1.00 72.12 113 ASN A N 1
ATOM 876 C CA . ASN A 1 113 ? 11.734 -10.496 -26.566 1.00 72.12 113 ASN A CA 1
ATOM 877 C C . ASN A 1 113 ? 12.062 -8.995 -26.488 1.00 72.12 113 ASN A C 1
ATOM 879 O O . ASN A 1 113 ? 11.601 -8.283 -25.606 1.00 72.12 113 ASN A O 1
ATOM 883 N N . SER A 1 114 ? 12.895 -8.496 -27.399 1.00 77.25 114 SER A N 1
ATOM 884 C CA . SER A 1 114 ? 13.261 -7.070 -27.454 1.00 77.25 114 SER A CA 1
ATOM 885 C C . SER A 1 114 ? 12.263 -6.238 -28.271 1.00 77.25 114 SER A C 1
ATOM 887 O O . SER A 1 114 ? 12.638 -5.221 -28.854 1.00 77.25 114 SER A O 1
ATOM 889 N N . THR A 1 115 ? 11.002 -6.673 -28.366 1.00 86.88 115 THR A N 1
ATOM 890 C CA . THR A 1 115 ? 9.961 -5.957 -29.116 1.00 86.88 115 THR A CA 1
ATOM 891 C C . THR A 1 115 ? 9.362 -4.875 -28.235 1.00 86.88 115 THR A C 1
ATOM 893 O O . THR A 1 115 ? 8.915 -5.152 -27.121 1.00 86.88 115 THR A O 1
ATOM 896 N N . LYS A 1 116 ? 9.343 -3.640 -28.740 1.00 91.00 116 LYS A N 1
ATOM 897 C CA . LYS A 1 116 ? 8.707 -2.512 -28.057 1.00 91.00 116 LYS A CA 1
ATOM 898 C C . LYS A 1 116 ? 7.207 -2.759 -27.908 1.00 91.00 116 LYS A C 1
ATOM 900 O O . LYS A 1 116 ? 6.559 -3.193 -28.862 1.00 91.00 116 LYS A O 1
ATOM 905 N N . PHE A 1 117 ? 6.664 -2.428 -26.746 1.00 91.00 117 PHE A N 1
ATOM 906 C CA . PHE A 1 117 ? 5.229 -2.374 -26.533 1.00 91.00 117 PHE A CA 1
ATOM 907 C C . PHE A 1 117 ? 4.676 -1.129 -27.257 1.00 91.00 117 PHE A C 1
ATOM 909 O O . PHE A 1 117 ? 5.160 -0.019 -27.012 1.00 91.00 117 PHE A O 1
ATOM 916 N N . PRO A 1 118 ? 3.719 -1.271 -28.192 1.00 90.31 118 PRO A N 1
ATOM 917 C CA . PRO A 1 118 ? 3.228 -0.148 -28.983 1.00 90.31 118 PRO A CA 1
ATOM 918 C C . PRO A 1 118 ? 2.665 0.976 -28.107 1.00 90.31 118 PRO A C 1
ATOM 920 O O . PRO A 1 118 ? 1.798 0.740 -27.275 1.00 90.31 118 PRO A O 1
ATOM 923 N N . GLY A 1 119 ? 3.145 2.205 -28.312 1.00 89.81 119 GLY A N 1
ATOM 924 C CA . GLY A 1 119 ? 2.644 3.398 -27.617 1.00 89.81 119 GLY A CA 1
ATOM 925 C C . GLY A 1 119 ? 3.159 3.608 -26.188 1.00 89.81 119 GLY A C 1
ATOM 926 O O . GLY A 1 119 ? 2.973 4.696 -25.658 1.00 89.81 119 GLY A O 1
ATOM 927 N N . ALA A 1 120 ? 3.856 2.636 -25.594 1.00 94.50 120 ALA A N 1
ATOM 928 C CA . ALA A 1 120 ? 4.401 2.735 -24.240 1.00 94.50 120 ALA A CA 1
ATOM 929 C C . ALA A 1 120 ? 5.845 3.271 -24.258 1.00 94.50 120 ALA A C 1
ATOM 931 O O . ALA A 1 120 ? 6.813 2.558 -23.971 1.00 94.50 120 ALA A O 1
ATOM 932 N N . GLU A 1 121 ? 5.988 4.535 -24.661 1.00 96.44 121 GLU A N 1
ATOM 933 C CA . GLU A 1 121 ? 7.261 5.254 -24.719 1.00 96.44 121 GLU A CA 1
ATOM 934 C C . GLU A 1 121 ? 7.109 6.682 -24.175 1.00 96.44 121 GLU A C 1
ATOM 936 O O . GLU A 1 121 ? 6.169 7.396 -24.519 1.00 96.44 121 GLU A O 1
ATOM 941 N N . MET A 1 122 ? 8.072 7.115 -23.362 1.00 96.75 122 MET A N 1
ATOM 942 C CA . MET A 1 122 ? 8.145 8.457 -22.792 1.00 96.75 122 MET A CA 1
ATOM 943 C C . MET A 1 122 ? 9.459 9.131 -23.138 1.00 96.75 122 MET A C 1
ATOM 945 O O . MET A 1 122 ? 10.511 8.501 -23.181 1.00 96.75 122 MET A O 1
ATOM 949 N N . ASN A 1 123 ? 9.395 10.442 -23.345 1.00 96.38 123 ASN A N 1
ATOM 950 C CA . ASN A 1 123 ? 10.546 11.273 -23.656 1.00 96.38 123 ASN A CA 1
ATOM 951 C C . ASN A 1 123 ? 10.468 12.568 -22.849 1.00 96.38 123 ASN A C 1
ATOM 953 O O . ASN A 1 123 ? 9.414 13.200 -22.797 1.00 96.38 123 ASN A O 1
ATOM 957 N N . SER A 1 124 ? 11.583 12.992 -22.260 1.00 96.31 124 SER A N 1
ATOM 958 C CA . SER A 1 124 ? 11.694 14.306 -21.629 1.00 96.31 124 SER A CA 1
ATOM 959 C C . SER A 1 124 ? 13.086 14.897 -21.827 1.00 96.31 124 SER A C 1
ATOM 961 O O . SER A 1 124 ? 14.090 14.259 -21.526 1.00 96.31 124 SER A O 1
ATOM 963 N N . GLY A 1 125 ? 13.140 16.144 -22.295 1.00 92.50 125 GLY A N 1
ATOM 964 C CA . GLY A 1 125 ? 14.363 16.958 -22.323 1.00 92.50 125 GLY A CA 1
ATOM 965 C C . GLY A 1 125 ? 14.512 17.881 -21.111 1.00 92.50 125 GLY A C 1
ATOM 966 O O . GLY A 1 125 ? 15.432 18.693 -21.059 1.00 92.50 125 GLY A O 1
ATOM 967 N N . VAL A 1 126 ? 13.583 17.802 -20.154 1.00 90.69 126 VAL A N 1
ATOM 968 C CA . VAL A 1 126 ? 13.561 18.650 -18.960 1.00 90.69 126 VAL A CA 1
ATOM 969 C C . VAL A 1 126 ? 13.542 17.746 -17.735 1.00 90.69 126 VAL A C 1
ATOM 971 O O . VAL A 1 126 ? 12.541 17.091 -17.448 1.00 90.69 126 VAL A O 1
ATOM 974 N N . GLY A 1 127 ? 14.675 17.708 -17.040 1.00 92.00 127 GLY A N 1
ATOM 975 C CA . GLY A 1 127 ? 14.788 17.166 -15.691 1.00 92.00 127 GLY A CA 1
ATOM 976 C C . GLY A 1 127 ? 14.952 18.300 -14.683 1.00 92.00 127 GLY A C 1
ATOM 977 O O . GLY A 1 127 ? 15.222 19.444 -15.060 1.00 92.00 127 GLY A O 1
ATOM 978 N N . PHE A 1 128 ? 14.813 17.991 -13.402 1.00 95.31 128 PHE A N 1
ATOM 979 C CA . PHE A 1 128 ? 15.112 18.926 -12.320 1.00 95.31 128 PHE A CA 1
ATOM 980 C C . PHE A 1 128 ? 16.180 18.339 -11.404 1.00 95.31 128 PHE A C 1
ATOM 982 O O . PHE A 1 128 ? 16.298 17.125 -11.260 1.00 95.31 128 PHE A O 1
ATOM 989 N N . ILE A 1 129 ? 16.984 19.213 -10.805 1.00 94.06 129 ILE A N 1
ATOM 990 C CA . ILE A 1 129 ? 18.008 18.795 -9.852 1.00 94.06 129 ILE A CA 1
ATOM 991 C C . ILE A 1 129 ? 17.378 18.743 -8.466 1.00 94.06 129 ILE A C 1
ATOM 993 O O . ILE A 1 129 ? 16.804 19.734 -8.007 1.00 94.06 129 ILE A O 1
ATOM 997 N N . LYS A 1 130 ? 17.517 17.604 -7.796 1.00 94.06 130 LYS A N 1
ATOM 998 C CA . LYS A 1 130 ? 17.175 17.432 -6.387 1.00 94.06 130 LYS A CA 1
ATOM 999 C C . LYS A 1 130 ? 18.323 16.688 -5.729 1.00 94.06 130 LYS A C 1
ATOM 1001 O O . LYS A 1 130 ? 18.664 15.586 -6.149 1.00 94.06 130 LYS A O 1
ATOM 1006 N N . GLU A 1 131 ? 18.908 17.317 -4.713 1.00 91.62 131 GLU A N 1
ATOM 1007 C CA . GLU A 1 131 ? 20.106 16.804 -4.040 1.00 91.62 131 GLU A CA 1
ATOM 1008 C C . GLU A 1 131 ? 21.219 16.515 -5.065 1.00 91.62 131 GLU A C 1
ATOM 1010 O O . GLU A 1 131 ? 21.618 17.418 -5.804 1.00 91.62 131 GLU A O 1
ATOM 1015 N N . ASP A 1 132 ? 21.669 15.265 -5.135 1.00 91.69 132 ASP A N 1
ATOM 1016 C CA . ASP A 1 132 ? 22.786 14.803 -5.957 1.00 91.69 132 ASP A CA 1
ATOM 1017 C C . ASP A 1 132 ? 22.341 14.212 -7.313 1.00 91.69 132 ASP A C 1
ATOM 1019 O O . ASP A 1 132 ? 23.151 13.640 -8.048 1.00 91.69 132 ASP A O 1
ATOM 1023 N N . TYR A 1 133 ? 21.059 14.360 -7.675 1.00 95.25 133 TYR A N 1
ATOM 1024 C CA . TYR A 1 133 ? 20.464 13.729 -8.858 1.00 95.25 133 TYR A CA 1
ATOM 1025 C C . TYR A 1 133 ? 19.827 14.736 -9.817 1.00 95.25 133 TYR A C 1
ATOM 1027 O O . TYR A 1 133 ? 19.157 15.687 -9.409 1.00 95.25 133 TYR A O 1
ATOM 1035 N N . LEU A 1 134 ? 19.999 14.491 -11.119 1.00 95.06 134 LEU A N 1
ATOM 1036 C CA . LEU A 1 134 ? 19.145 15.054 -12.163 1.00 95.06 134 LEU A CA 1
ATOM 1037 C C . LEU A 1 134 ? 18.008 14.058 -12.416 1.00 95.06 134 LEU A C 1
ATOM 1039 O O . LEU A 1 134 ? 18.240 12.968 -12.937 1.00 95.06 134 LEU A O 1
ATOM 1043 N N . MET A 1 135 ? 16.794 14.434 -12.029 1.00 97.50 135 MET A N 1
ATOM 1044 C CA . MET A 1 135 ? 15.626 13.556 -12.015 1.00 97.50 135 MET A CA 1
ATOM 1045 C C . MET A 1 135 ? 14.691 13.853 -13.187 1.00 97.50 135 MET A C 1
ATOM 1047 O O . MET A 1 135 ? 14.416 15.015 -13.503 1.00 97.50 135 MET A O 1
ATOM 1051 N N . TYR A 1 136 ? 14.163 12.793 -13.801 1.00 97.94 136 TYR A N 1
ATOM 1052 C CA . TYR A 1 136 ? 13.120 12.865 -14.824 1.00 97.94 136 TYR A CA 1
ATOM 1053 C C . TYR A 1 136 ? 11.903 12.060 -14.368 1.00 97.94 136 TYR A C 1
ATOM 1055 O O . TYR A 1 136 ? 11.924 10.832 -14.384 1.00 97.94 136 TYR A O 1
ATOM 1063 N N . GLU A 1 137 ? 10.840 12.767 -13.987 1.00 95.50 137 GLU A N 1
ATOM 1064 C CA . GLU A 1 137 ? 9.561 12.189 -13.535 1.00 95.50 137 GLU A CA 1
ATOM 1065 C C . GLU A 1 137 ? 8.523 12.070 -14.659 1.00 95.50 137 GLU A C 1
ATOM 1067 O O . GLU A 1 137 ? 7.418 11.591 -14.437 1.00 95.50 137 GLU A O 1
ATOM 1072 N N . PHE A 1 138 ? 8.838 12.549 -15.869 1.00 95.94 138 PHE A N 1
ATOM 1073 C CA . PHE A 1 138 ? 7.922 12.537 -17.021 1.00 95.94 138 PHE A CA 1
ATOM 1074 C C . PHE A 1 138 ? 6.536 13.131 -16.700 1.00 95.94 138 PHE A C 1
ATOM 1076 O O . PHE A 1 138 ? 5.515 12.670 -17.202 1.00 95.94 138 PHE A O 1
ATOM 1083 N N . ASN A 1 139 ? 6.499 14.169 -15.854 1.00 92.81 139 ASN A N 1
ATOM 1084 C CA . ASN A 1 139 ? 5.277 14.792 -15.330 1.00 92.81 139 ASN A CA 1
ATOM 1085 C C . ASN A 1 139 ? 4.316 13.799 -14.648 1.00 92.81 139 ASN A C 1
ATOM 1087 O O . ASN A 1 139 ? 3.104 13.995 -14.713 1.00 92.81 139 ASN A O 1
ATOM 1091 N N . ASN A 1 140 ? 4.843 12.721 -14.061 1.00 93.12 140 ASN A N 1
ATOM 1092 C CA . ASN A 1 140 ? 4.080 11.613 -13.485 1.00 93.12 140 ASN A CA 1
ATOM 1093 C C . ASN A 1 140 ? 3.074 10.994 -14.467 1.00 93.12 140 ASN A C 1
ATOM 1095 O O . ASN A 1 140 ? 2.084 10.397 -14.057 1.00 93.12 140 ASN A O 1
ATOM 1099 N N . GLN A 1 141 ? 3.304 11.134 -15.776 1.00 94.75 141 GLN A N 1
ATOM 1100 C CA . GLN A 1 141 ? 2.416 10.567 -16.781 1.00 94.75 141 GLN A CA 1
ATOM 1101 C C . GLN A 1 141 ? 2.414 9.038 -16.701 1.00 94.75 141 GLN A C 1
ATOM 1103 O O . GLN A 1 141 ? 3.376 8.412 -16.245 1.00 94.75 141 GLN A O 1
ATOM 1108 N N . THR A 1 142 ? 1.324 8.432 -17.161 1.00 96.19 142 THR A N 1
ATOM 1109 C CA . THR A 1 142 ? 1.202 6.980 -17.288 1.00 96.19 142 THR A CA 1
ATOM 1110 C C . THR A 1 142 ? 1.853 6.506 -18.588 1.00 96.19 142 THR A C 1
ATOM 1112 O O . THR A 1 142 ? 1.534 7.018 -19.661 1.00 96.19 142 THR A O 1
ATOM 1115 N N . ILE A 1 143 ? 2.780 5.546 -18.511 1.00 96.56 143 ILE A N 1
ATOM 1116 C CA . ILE A 1 143 ? 3.423 4.918 -19.680 1.00 96.56 143 ILE A CA 1
ATOM 1117 C C . ILE A 1 143 ? 2.576 3.777 -20.232 1.00 96.56 143 ILE A C 1
ATOM 1119 O O . ILE A 1 143 ? 2.600 3.519 -21.433 1.00 96.56 143 ILE A O 1
ATOM 1123 N N . LEU A 1 144 ? 1.831 3.101 -19.358 1.00 94.75 144 LEU A N 1
ATOM 1124 C CA . LEU A 1 144 ? 0.904 2.042 -19.723 1.00 94.75 144 LEU A CA 1
ATOM 1125 C C . LEU A 1 144 ? -0.248 1.988 -18.715 1.00 94.75 144 LEU A C 1
ATOM 1127 O O . LEU A 1 144 ? -0.003 1.809 -17.523 1.00 94.75 144 LEU A O 1
ATOM 1131 N N . ASP A 1 145 ? -1.480 2.080 -19.212 1.00 92.44 145 ASP A N 1
ATOM 1132 C CA . ASP A 1 145 ? -2.669 1.645 -18.478 1.00 92.44 145 ASP A CA 1
ATOM 1133 C C . ASP A 1 145 ? -2.779 0.125 -18.644 1.00 92.44 145 ASP A C 1
ATOM 1135 O O . ASP A 1 145 ? -2.883 -0.389 -19.763 1.00 92.44 145 ASP A O 1
ATOM 1139 N N . VAL A 1 146 ? -2.709 -0.622 -17.549 1.00 89.38 146 VAL A N 1
ATOM 1140 C CA . VAL A 1 146 ? -2.748 -2.080 -17.592 1.00 89.38 146 VAL A CA 1
ATOM 1141 C C . VAL A 1 146 ? -4.206 -2.525 -17.656 1.00 89.38 146 VAL A C 1
ATOM 1143 O O . VAL A 1 146 ? -4.940 -2.450 -16.675 1.00 89.38 146 VAL A O 1
ATOM 1146 N N . THR A 1 147 ? -4.646 -3.009 -18.814 1.00 85.44 147 THR A N 1
ATOM 1147 C CA . THR A 1 147 ? -6.026 -3.462 -19.032 1.00 85.44 147 THR A CA 1
ATOM 1148 C C . THR A 1 147 ? -6.077 -4.958 -19.337 1.00 85.44 147 THR A C 1
ATOM 1150 O O . THR A 1 147 ? -5.046 -5.607 -19.501 1.00 85.44 147 THR A O 1
ATOM 1153 N N . GLN A 1 148 ? -7.287 -5.507 -19.465 1.00 77.19 148 GLN A N 1
ATOM 1154 C CA . GLN A 1 148 ? -7.493 -6.891 -19.914 1.00 77.19 148 GLN A CA 1
ATOM 1155 C C . GLN A 1 148 ? -6.917 -7.160 -21.319 1.00 77.19 148 GLN A C 1
ATOM 1157 O O . GLN A 1 148 ? -6.624 -8.304 -21.653 1.00 77.19 148 GLN A O 1
ATOM 1162 N N . ASP A 1 149 ? -6.727 -6.115 -22.133 1.00 80.31 149 ASP A N 1
ATOM 1163 C CA . ASP A 1 149 ? -6.124 -6.220 -23.465 1.00 80.31 149 ASP A CA 1
ATOM 1164 C C . ASP A 1 149 ? -4.586 -6.236 -23.422 1.00 80.31 149 ASP A C 1
ATOM 1166 O O . ASP A 1 149 ? -3.950 -6.490 -24.450 1.00 80.31 149 ASP A O 1
ATOM 1170 N N . THR A 1 150 ? -3.966 -5.969 -22.262 1.00 83.69 150 THR A N 1
ATOM 1171 C CA . THR A 1 150 ? -2.511 -6.050 -22.087 1.00 83.69 150 THR A CA 1
ATOM 1172 C C . THR A 1 150 ? -2.066 -7.508 -22.284 1.00 83.69 150 THR A C 1
ATOM 1174 O O . THR A 1 150 ? -2.355 -8.360 -21.438 1.00 83.69 150 THR A O 1
ATOM 1177 N N . PRO A 1 151 ? -1.380 -7.843 -23.397 1.00 71.62 151 PRO A N 1
ATOM 1178 C CA . PRO A 1 151 ? -1.171 -9.233 -23.786 1.00 71.62 151 PRO A CA 1
ATOM 1179 C C . PRO A 1 151 ? -0.059 -9.887 -22.967 1.00 71.62 151 PRO A C 1
ATOM 1181 O O . PRO A 1 151 ? 1.064 -9.406 -23.032 1.00 71.62 151 PRO A O 1
ATOM 1184 N N . LEU A 1 152 ? -0.323 -11.061 -22.377 1.00 65.94 152 LEU A N 1
ATOM 1185 C CA . LEU A 1 152 ? 0.615 -11.925 -21.627 1.00 65.94 152 LEU A CA 1
ATOM 1186 C C . LEU A 1 152 ? 0.891 -11.468 -20.183 1.00 65.94 152 LEU A C 1
ATOM 1188 O O . LEU A 1 152 ? 1.427 -10.384 -19.952 1.00 65.94 152 LEU A O 1
ATOM 1192 N N . LEU A 1 153 ? 0.625 -12.366 -19.228 1.00 75.69 153 LEU A N 1
ATOM 1193 C CA . LEU A 1 153 ? 1.162 -12.297 -17.866 1.00 75.69 153 LEU A CA 1
ATOM 1194 C C . LEU A 1 153 ? 2.670 -12.567 -17.901 1.00 75.69 153 LEU A C 1
ATOM 1196 O O . LEU A 1 153 ? 3.142 -13.409 -18.674 1.00 75.69 153 LEU A O 1
ATOM 1200 N N . GLY A 1 154 ? 3.440 -11.868 -17.069 1.00 77.50 154 GLY A N 1
ATOM 1201 C CA . GLY A 1 154 ? 4.850 -12.182 -16.856 1.00 77.50 154 GLY A CA 1
ATOM 1202 C C . GLY A 1 154 ? 5.789 -10.982 -16.795 1.00 77.50 154 GLY A C 1
ATOM 1203 O O . GLY A 1 154 ? 5.455 -9.906 -16.307 1.00 77.50 154 GLY A O 1
ATOM 1204 N N . ASN A 1 155 ? 7.025 -11.218 -17.240 1.00 85.62 155 ASN A N 1
ATOM 1205 C CA . ASN A 1 155 ? 8.169 -10.339 -17.005 1.00 85.62 155 ASN A CA 1
ATOM 1206 C C . ASN A 1 155 ? 8.359 -9.334 -18.145 1.00 85.62 155 ASN A C 1
ATOM 1208 O O . ASN A 1 155 ? 8.957 -9.675 -19.166 1.00 85.62 155 ASN A O 1
ATOM 1212 N N . TYR A 1 156 ? 7.912 -8.101 -17.951 1.00 90.12 156 TYR A N 1
ATOM 1213 C CA . TYR A 1 156 ? 8.150 -6.986 -18.864 1.00 90.12 156 TYR A CA 1
ATOM 1214 C C . TYR A 1 156 ? 9.453 -6.271 -18.511 1.00 90.12 156 TYR A C 1
ATOM 1216 O O . TYR A 1 156 ? 10.004 -6.436 -17.420 1.00 90.12 156 TYR A O 1
ATOM 1224 N N . TYR A 1 157 ? 9.956 -5.453 -19.433 1.00 91.19 157 TYR A N 1
ATOM 1225 C CA . TYR A 1 157 ? 11.158 -4.662 -19.190 1.00 91.19 157 TYR A CA 1
ATOM 1226 C C . TYR A 1 157 ? 10.960 -3.224 -19.644 1.00 91.19 157 TYR A C 1
ATOM 1228 O O . TYR A 1 157 ? 10.607 -2.981 -20.793 1.00 91.19 157 TYR A O 1
ATOM 1236 N N . LEU A 1 158 ? 11.238 -2.275 -18.759 1.00 94.44 158 LEU A N 1
ATOM 1237 C CA . LEU A 1 158 ? 11.446 -0.880 -19.121 1.00 94.44 158 LEU A CA 1
ATOM 1238 C C . LEU A 1 158 ? 12.918 -0.697 -19.481 1.00 94.44 158 LEU A C 1
ATOM 1240 O O . LEU A 1 158 ? 13.791 -1.000 -18.669 1.00 94.44 158 LEU A O 1
ATOM 1244 N N . GLY A 1 159 ? 13.200 -0.216 -20.687 1.00 92.88 159 GLY A N 1
ATOM 1245 C CA . GLY A 1 159 ? 14.516 0.280 -21.071 1.00 92.88 159 GLY A CA 1
ATOM 1246 C C . GLY A 1 159 ? 14.575 1.786 -20.865 1.00 92.88 159 GLY A C 1
ATOM 1247 O O . GLY A 1 159 ? 13.807 2.514 -21.487 1.00 92.88 159 GLY A O 1
ATOM 1248 N N . PHE A 1 160 ? 15.484 2.230 -20.006 1.00 94.88 160 PHE A N 1
ATOM 1249 C CA . PHE A 1 160 ? 15.781 3.627 -19.728 1.00 94.88 160 PHE A CA 1
ATOM 1250 C C . PHE A 1 160 ? 17.048 4.027 -20.467 1.00 94.88 160 PHE A C 1
ATOM 1252 O O . PHE A 1 160 ? 18.079 3.364 -20.342 1.00 94.88 160 PHE A O 1
ATOM 1259 N N . PHE A 1 161 ? 16.974 5.134 -21.189 1.00 93.31 161 PHE A N 1
ATOM 1260 C CA . PHE A 1 161 ? 18.069 5.705 -21.953 1.00 93.31 161 PHE A CA 1
ATOM 1261 C C . PHE A 1 161 ? 18.206 7.176 -21.591 1.00 93.31 161 PHE A C 1
ATOM 1263 O O . PHE A 1 161 ? 17.211 7.886 -21.454 1.00 93.31 161 PHE A O 1
ATOM 1270 N N . TRP A 1 162 ? 19.436 7.644 -21.444 1.00 93.31 162 TRP A N 1
ATOM 1271 C CA . TRP A 1 162 ? 19.715 9.049 -21.196 1.00 93.31 162 TRP A CA 1
ATOM 1272 C C . TRP A 1 162 ? 20.958 9.489 -21.954 1.00 93.31 162 TRP A C 1
ATOM 1274 O O . TRP A 1 162 ? 21.926 8.734 -22.038 1.00 93.31 162 TRP A O 1
ATOM 1284 N N . GLU A 1 163 ? 20.954 10.711 -22.474 1.00 87.12 163 GLU A N 1
ATOM 1285 C CA . GLU A 1 163 ? 22.134 11.324 -23.081 1.00 87.12 163 GLU A CA 1
ATOM 1286 C C . GLU A 1 163 ? 22.149 12.844 -22.921 1.00 87.12 163 GLU A C 1
ATOM 1288 O O . GLU A 1 163 ? 21.107 13.493 -22.849 1.00 87.12 163 GLU A O 1
ATOM 1293 N N . ASN A 1 164 ? 23.340 13.439 -22.938 1.00 83.00 164 ASN A N 1
ATOM 1294 C CA . ASN A 1 164 ? 23.496 14.895 -23.022 1.00 83.00 164 ASN A CA 1
ATOM 1295 C C . ASN A 1 164 ? 24.580 15.344 -24.016 1.00 83.00 164 ASN A C 1
ATOM 1297 O O . ASN A 1 164 ? 25.074 16.469 -23.949 1.00 83.00 164 ASN A O 1
ATOM 1301 N N . GLY A 1 165 ? 24.982 14.445 -24.918 1.00 72.19 165 GLY A N 1
ATOM 1302 C CA . GLY A 1 165 ? 26.059 14.651 -25.888 1.00 72.19 165 GLY A CA 1
ATOM 1303 C C . GLY A 1 165 ? 27.471 14.386 -25.352 1.00 72.19 165 GLY A C 1
ATOM 1304 O O . GLY A 1 165 ? 28.367 14.128 -26.151 1.00 72.19 165 GLY A O 1
ATOM 1305 N N . SER A 1 166 ? 27.673 14.390 -24.030 1.00 70.75 166 SER A N 1
ATOM 1306 C CA . SER A 1 166 ? 28.973 14.105 -23.393 1.00 70.75 166 SER A CA 1
ATOM 1307 C C . SER A 1 166 ? 28.977 12.799 -22.602 1.00 70.75 166 SER A C 1
ATOM 1309 O O . SER A 1 166 ? 30.014 12.155 -22.468 1.00 70.75 166 SER A O 1
ATOM 1311 N N . ALA A 1 167 ? 27.824 12.410 -22.070 1.00 74.50 167 ALA A N 1
ATOM 1312 C CA . ALA A 1 167 ? 27.625 11.175 -21.338 1.00 74.50 167 ALA A CA 1
ATOM 1313 C C . ALA A 1 167 ? 26.335 10.502 -21.799 1.00 74.50 167 ALA A C 1
ATOM 1315 O O . ALA A 1 167 ? 25.414 11.158 -22.295 1.00 74.50 167 ALA A O 1
ATOM 1316 N N . ILE A 1 168 ? 26.294 9.186 -21.617 1.00 79.06 168 ILE A N 1
ATOM 1317 C CA . ILE A 1 168 ? 25.141 8.354 -21.929 1.00 79.06 168 ILE A CA 1
ATOM 1318 C C . ILE A 1 168 ? 24.889 7.374 -20.790 1.00 79.06 168 ILE A C 1
ATOM 1320 O O . ILE A 1 168 ? 25.822 6.938 -20.111 1.00 79.06 168 ILE A O 1
ATOM 1324 N N . GLY A 1 169 ? 23.629 7.011 -20.605 1.00 83.38 169 GLY A N 1
ATOM 1325 C CA . GLY A 1 169 ? 23.212 5.991 -19.663 1.00 83.38 169 GLY A CA 1
ATOM 1326 C C . GLY A 1 169 ? 22.179 5.064 -20.280 1.00 83.38 169 GLY A C 1
ATOM 1327 O O . GLY A 1 169 ? 21.356 5.481 -21.094 1.00 83.38 169 GLY A O 1
ATOM 1328 N N . CYS A 1 170 ? 22.250 3.789 -19.911 1.00 87.00 170 CYS A N 1
ATOM 1329 C CA . CYS A 1 170 ? 21.307 2.772 -20.353 1.00 87.00 170 CYS A CA 1
ATOM 1330 C C . CYS A 1 170 ? 21.087 1.764 -19.229 1.00 87.00 170 CYS A C 1
ATOM 1332 O O . CYS A 1 170 ? 22.019 1.075 -18.818 1.00 87.00 170 CYS A O 1
ATOM 1334 N N . GLN A 1 171 ? 19.853 1.638 -18.755 1.00 87.06 171 GLN A N 1
ATOM 1335 C CA . GLN A 1 171 ? 19.488 0.706 -17.693 1.00 87.06 171 GLN A CA 1
ATOM 1336 C C . GLN A 1 171 ? 18.163 0.036 -18.021 1.00 87.06 171 GLN A C 1
ATOM 1338 O O . GLN A 1 171 ? 17.330 0.595 -18.726 1.00 87.06 171 GLN A O 1
ATOM 1343 N N . LYS A 1 172 ? 17.962 -1.178 -17.512 1.00 88.81 172 LYS A N 1
ATOM 1344 C CA . LYS A 1 172 ? 16.674 -1.858 -17.602 1.00 88.81 172 LYS A CA 1
ATOM 1345 C C . LYS A 1 172 ? 16.087 -2.067 -16.215 1.00 88.81 172 LYS A C 1
ATOM 1347 O O . LYS A 1 172 ? 16.816 -2.462 -15.307 1.00 88.81 172 LYS A O 1
ATOM 1352 N N . LEU A 1 173 ? 14.779 -1.884 -16.094 1.00 90.75 173 LEU A N 1
ATOM 1353 C CA . LEU A 1 173 ? 13.998 -2.274 -14.927 1.00 90.75 173 LEU A CA 1
ATOM 1354 C C . LEU A 1 173 ? 13.045 -3.390 -15.339 1.00 90.75 173 LEU A C 1
ATOM 1356 O O . LEU A 1 173 ? 12.402 -3.315 -16.385 1.00 90.75 173 LEU A O 1
ATOM 1360 N N . LYS A 1 174 ? 12.987 -4.451 -14.540 1.00 90.56 174 LYS A N 1
ATOM 1361 C CA . LYS A 1 174 ? 12.069 -5.564 -14.767 1.00 90.56 174 LYS A CA 1
ATOM 1362 C C . LYS A 1 174 ? 10.742 -5.252 -14.080 1.00 90.56 174 LYS A C 1
ATOM 1364 O O . LYS A 1 174 ? 10.749 -4.971 -12.886 1.00 90.56 174 LYS A O 1
ATOM 1369 N N . LEU A 1 175 ? 9.646 -5.348 -14.824 1.00 90.69 175 LEU A N 1
ATOM 1370 C CA . LEU A 1 175 ? 8.289 -5.251 -14.300 1.00 90.69 175 LEU A CA 1
ATOM 1371 C C . LEU A 1 175 ? 7.610 -6.619 -14.330 1.00 90.69 175 LEU A C 1
ATOM 1373 O O . LEU A 1 175 ? 7.900 -7.456 -15.186 1.00 90.69 175 LEU A O 1
ATOM 1377 N N . TYR A 1 176 ? 6.673 -6.811 -13.419 1.00 87.25 176 TYR A N 1
ATOM 1378 C CA . TYR A 1 176 ? 5.832 -7.989 -13.306 1.00 87.25 176 TYR A CA 1
ATOM 1379 C C . TYR A 1 176 ? 4.395 -7.541 -13.531 1.00 87.25 176 TYR A C 1
ATOM 1381 O O . TYR A 1 176 ? 3.905 -6.706 -12.777 1.00 87.25 176 TYR A O 1
ATOM 1389 N N . ILE A 1 177 ? 3.747 -8.045 -14.577 1.00 86.69 177 ILE A N 1
ATOM 1390 C CA . ILE A 1 177 ? 2.317 -7.814 -14.804 1.00 86.69 177 ILE A CA 1
ATOM 1391 C C . ILE A 1 177 ? 1.611 -9.149 -14.609 1.00 86.69 177 ILE A C 1
ATOM 1393 O O . ILE A 1 177 ? 1.944 -10.121 -15.293 1.00 86.69 177 ILE A O 1
ATOM 1397 N N . ASP A 1 178 ? 0.680 -9.185 -13.662 1.00 77.25 178 ASP A N 1
ATOM 1398 C CA . ASP A 1 178 ? -0.020 -10.395 -13.234 1.00 77.25 178 ASP A CA 1
ATOM 1399 C C . ASP A 1 178 ? -1.540 -10.155 -13.121 1.00 77.25 178 ASP A C 1
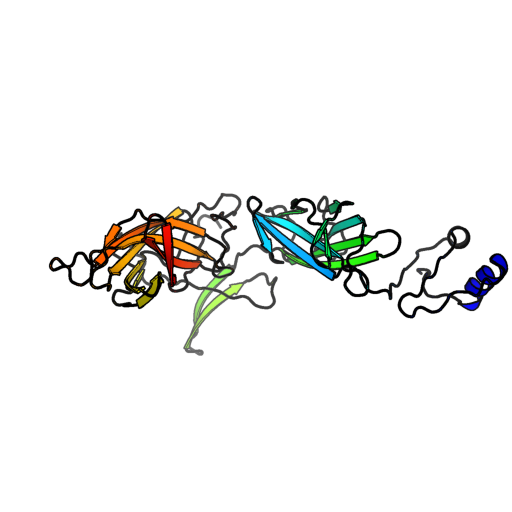ATOM 1401 O O . ASP A 1 178 ? -2.019 -9.019 -13.110 1.00 77.25 178 ASP A O 1
ATOM 1405 N N . THR A 1 179 ? -2.301 -11.237 -13.014 1.00 70.44 179 THR A N 1
ATOM 1406 C CA . THR A 1 179 ? -3.728 -11.263 -12.682 1.00 70.44 179 THR A CA 1
ATOM 1407 C C . THR A 1 179 ? -3.869 -12.170 -11.474 1.00 70.44 179 THR A C 1
ATOM 1409 O O . THR A 1 179 ? -3.636 -13.366 -11.607 1.00 70.44 179 THR A O 1
ATOM 1412 N N . TYR A 1 180 ? -4.187 -11.641 -10.285 1.00 59.97 180 TYR A N 1
ATOM 1413 C CA . TYR A 1 180 ? -4.305 -12.473 -9.075 1.00 59.97 180 TYR A CA 1
ATOM 1414 C C . TYR A 1 180 ? -5.512 -13.420 -9.156 1.00 59.97 180 TYR A C 1
ATOM 1416 O O . TYR A 1 180 ? -6.522 -13.184 -8.494 1.00 59.97 180 TYR A O 1
ATOM 1424 N N . ASP A 1 181 ? -5.398 -14.508 -9.905 1.00 59.44 181 ASP A N 1
ATOM 1425 C CA . ASP A 1 181 ? -6.319 -15.633 -9.864 1.00 59.44 181 ASP A CA 1
ATOM 1426 C C . ASP A 1 181 ? -5.519 -16.899 -9.570 1.00 59.44 181 ASP A C 1
ATOM 1428 O O . ASP A 1 181 ? -4.821 -17.455 -10.415 1.00 59.44 181 ASP A O 1
ATOM 1432 N N . VAL A 1 182 ? -5.603 -17.339 -8.315 1.00 60.59 182 VAL A N 1
ATOM 1433 C CA . VAL A 1 182 ? -5.182 -18.683 -7.937 1.00 60.59 182 VAL A CA 1
ATOM 1434 C C . VAL A 1 182 ? -6.363 -19.603 -8.199 1.00 60.59 182 VAL A C 1
ATOM 1436 O O . VAL A 1 182 ? -7.428 -19.435 -7.600 1.00 60.59 182 VAL A O 1
ATOM 1439 N N . VAL A 1 183 ? -6.182 -20.580 -9.084 1.00 63.62 183 VAL A N 1
ATOM 1440 C CA . VAL A 1 183 ? -7.206 -21.594 -9.332 1.00 63.62 183 VAL A CA 1
ATOM 1441 C C . VAL A 1 183 ? -7.042 -22.682 -8.284 1.00 63.62 183 VAL A C 1
ATOM 1443 O O . VAL A 1 183 ? -6.106 -23.473 -8.348 1.00 63.62 183 VAL A O 1
ATOM 1446 N N . MET A 1 184 ? -7.945 -22.717 -7.310 1.00 70.81 184 MET A N 1
ATOM 1447 C CA . MET A 1 184 ? -7.988 -23.780 -6.305 1.00 70.81 184 MET A CA 1
ATOM 1448 C C . MET A 1 184 ? -8.782 -24.959 -6.869 1.00 70.81 184 MET A C 1
ATOM 1450 O O . MET A 1 184 ? -9.918 -24.788 -7.305 1.00 70.81 184 MET A O 1
ATOM 1454 N N . ASN A 1 185 ? -8.177 -26.144 -6.883 1.00 69.81 185 ASN A N 1
ATOM 1455 C CA . ASN A 1 185 ? -8.724 -27.332 -7.534 1.00 69.81 185 ASN A CA 1
ATOM 1456 C C . ASN A 1 185 ? -9.407 -28.283 -6.549 1.00 69.81 185 ASN A C 1
ATOM 1458 O O . ASN A 1 185 ? -10.469 -28.817 -6.865 1.00 69.81 185 ASN A O 1
ATOM 1462 N N . ASP A 1 186 ? -8.798 -28.527 -5.386 1.00 73.50 186 ASP A N 1
ATOM 1463 C CA . ASP A 1 186 ? -9.305 -29.512 -4.426 1.00 73.50 186 ASP A CA 1
ATOM 1464 C C . ASP A 1 186 ? -8.867 -29.194 -2.989 1.00 73.50 186 ASP A C 1
ATOM 1466 O O . ASP A 1 186 ? -7.811 -28.601 -2.764 1.00 73.50 186 ASP A O 1
ATOM 1470 N N . PHE A 1 187 ? -9.673 -29.614 -2.014 1.00 80.19 187 PHE A N 1
ATOM 1471 C CA . PHE A 1 187 ? -9.340 -29.578 -0.593 1.00 80.19 187 PHE A CA 1
ATOM 1472 C C . PHE A 1 187 ? -9.718 -30.909 0.050 1.00 80.19 187 PHE A C 1
ATOM 1474 O O . PHE A 1 187 ? -10.897 -31.215 0.238 1.00 80.19 187 PHE A O 1
ATOM 1481 N N . PHE A 1 188 ? -8.714 -31.703 0.409 1.00 84.38 188 PHE A N 1
ATOM 1482 C CA . PHE A 1 188 ? -8.920 -33.050 0.926 1.00 84.38 188 PHE A CA 1
ATOM 1483 C C . PHE A 1 188 ? -7.964 -33.367 2.071 1.00 84.38 188 PHE A C 1
ATOM 1485 O O . PHE A 1 188 ? -6.846 -32.870 2.143 1.00 84.38 188 PHE A O 1
ATOM 1492 N N . TYR A 1 189 ? -8.397 -34.232 2.981 1.00 88.56 189 TYR A N 1
ATOM 1493 C CA . TYR A 1 189 ? -7.535 -34.756 4.034 1.00 88.56 189 TYR A CA 1
ATOM 1494 C C . TYR A 1 189 ? -6.710 -35.929 3.493 1.00 88.56 189 TYR A C 1
ATOM 1496 O O . TYR A 1 189 ? -7.287 -36.903 3.009 1.00 88.56 189 TYR A O 1
ATOM 1504 N N . GLU A 1 190 ? -5.379 -35.849 3.580 1.00 94.94 190 GLU A N 1
ATOM 1505 C CA . GLU A 1 190 ? -4.438 -36.915 3.224 1.00 94.94 190 GLU A CA 1
ATOM 1506 C C . GLU A 1 190 ? -4.075 -37.726 4.484 1.00 94.94 190 GLU A C 1
ATOM 1508 O O . GLU A 1 190 ? -3.249 -37.285 5.294 1.00 94.94 190 GLU A O 1
ATOM 1513 N N . PRO A 1 191 ? -4.652 -38.931 4.676 1.00 94.38 191 PRO A N 1
ATOM 1514 C CA . PRO A 1 191 ? -4.508 -39.673 5.927 1.00 94.38 191 PRO A CA 1
ATOM 1515 C C . PRO A 1 191 ? -3.079 -40.140 6.205 1.00 94.38 191 PRO A C 1
ATOM 1517 O O . PRO A 1 191 ? -2.717 -40.332 7.362 1.00 94.38 191 PRO A O 1
ATOM 1520 N N . ASN A 1 192 ? -2.259 -40.341 5.168 1.00 96.25 192 ASN A N 1
ATOM 1521 C CA . ASN A 1 192 ? -0.875 -40.779 5.361 1.00 96.25 192 ASN A CA 1
ATOM 1522 C C . ASN A 1 192 ? 0.031 -39.654 5.879 1.00 96.25 192 ASN A C 1
ATOM 1524 O O . ASN A 1 192 ? 1.063 -39.939 6.487 1.00 96.25 192 ASN A O 1
ATOM 1528 N N . LEU A 1 193 ? -0.339 -38.396 5.621 1.00 93.12 193 LEU A N 1
ATOM 1529 C CA . LEU A 1 193 ? 0.371 -37.207 6.092 1.00 93.12 193 LEU A CA 1
ATOM 1530 C C . LEU A 1 193 ? -0.244 -36.626 7.370 1.00 93.12 193 LEU A C 1
ATOM 1532 O O . LEU A 1 193 ? 0.405 -35.811 8.018 1.00 93.12 193 LEU A O 1
ATOM 1536 N N . ASP A 1 194 ? -1.463 -37.049 7.724 1.00 91.88 194 ASP A N 1
ATOM 1537 C CA . ASP A 1 194 ? -2.284 -36.457 8.786 1.00 91.88 194 ASP A CA 1
ATOM 1538 C C . ASP A 1 194 ? -2.483 -34.942 8.582 1.00 91.88 194 ASP A C 1
ATOM 1540 O O . ASP A 1 194 ? -2.324 -34.129 9.492 1.00 91.88 194 ASP A O 1
ATOM 1544 N N . GLN A 1 195 ? -2.767 -34.544 7.337 1.00 88.69 195 GLN A N 1
ATOM 1545 C CA . GLN A 1 195 ? -2.849 -33.141 6.923 1.00 88.69 195 GLN A CA 1
ATOM 1546 C C . GLN A 1 195 ? -4.007 -32.911 5.954 1.00 88.69 195 GLN A C 1
ATOM 1548 O O . GLN A 1 195 ? -4.303 -33.761 5.117 1.00 88.69 195 GLN A O 1
ATOM 1553 N N . ASN A 1 196 ? -4.638 -31.737 6.033 1.00 82.50 196 ASN A N 1
ATOM 1554 C CA . ASN A 1 196 ? -5.497 -31.253 4.954 1.00 82.50 196 ASN A CA 1
ATOM 1555 C C . ASN A 1 196 ? -4.619 -30.638 3.862 1.00 82.50 196 ASN A C 1
ATOM 1557 O O . ASN A 1 196 ? -3.791 -29.774 4.148 1.00 82.50 196 ASN A O 1
ATOM 1561 N N . ILE A 1 197 ? -4.808 -31.087 2.630 1.00 82.06 197 ILE A N 1
ATOM 1562 C CA . ILE A 1 197 ? -4.109 -30.625 1.441 1.00 82.06 197 ILE A CA 1
ATOM 1563 C C . ILE A 1 197 ? -5.065 -29.755 0.641 1.00 82.06 197 ILE A C 1
ATOM 1565 O O . ILE A 1 197 ? -6.184 -30.162 0.334 1.00 82.06 197 ILE A O 1
ATOM 1569 N N . LEU A 1 198 ? -4.599 -28.556 0.314 1.00 78.31 198 LEU A N 1
ATOM 1570 C CA . LEU A 1 198 ? -5.254 -27.630 -0.592 1.00 78.31 198 LEU A CA 1
ATOM 1571 C C . LEU A 1 198 ? -4.431 -27.595 -1.878 1.00 78.31 198 LEU A C 1
ATOM 1573 O O . LEU A 1 198 ? -3.268 -27.191 -1.845 1.00 78.31 198 LEU A O 1
ATOM 1577 N N . ASP A 1 199 ? -5.009 -28.071 -2.976 1.00 78.06 199 ASP A N 1
ATOM 1578 C CA . ASP A 1 199 ? -4.346 -28.154 -4.277 1.00 78.06 199 ASP A CA 1
ATOM 1579 C C . ASP A 1 199 ? -4.861 -27.063 -5.220 1.00 78.06 199 ASP A C 1
ATOM 1581 O O . ASP A 1 199 ? -6.042 -26.712 -5.204 1.00 78.06 199 ASP A O 1
ATOM 1585 N N . GLY A 1 200 ? -3.980 -26.529 -6.060 1.00 72.31 200 GLY A N 1
ATOM 1586 C CA . GLY A 1 200 ? -4.286 -25.416 -6.948 1.00 72.31 200 GLY A CA 1
ATOM 1587 C C . GLY A 1 200 ? -3.183 -25.120 -7.960 1.00 72.31 200 GLY A C 1
ATOM 1588 O O . GLY A 1 200 ? -2.054 -25.598 -7.851 1.00 72.31 200 GLY A O 1
ATOM 1589 N N . ILE A 1 201 ? -3.521 -24.318 -8.967 1.00 71.38 201 ILE A N 1
ATOM 1590 C CA . ILE A 1 201 ? -2.602 -23.829 -9.995 1.00 71.38 201 ILE A CA 1
ATOM 1591 C C . ILE A 1 201 ? -2.408 -22.327 -9.797 1.00 71.38 201 ILE A C 1
ATOM 1593 O O . ILE A 1 201 ? -3.370 -21.564 -9.699 1.00 71.38 201 ILE A O 1
ATOM 1597 N N . VAL A 1 202 ? -1.140 -21.919 -9.765 1.00 69.19 202 VAL A N 1
ATOM 1598 C CA . VAL A 1 202 ? -0.709 -20.520 -9.759 1.00 69.19 202 VAL A CA 1
ATOM 1599 C C . VAL A 1 202 ? 0.148 -20.296 -10.997 1.00 69.19 202 VAL A C 1
ATOM 1601 O O . VAL A 1 202 ? 1.153 -20.990 -11.185 1.00 69.19 202 VAL A O 1
ATOM 1604 N N . ASP A 1 203 ? -0.210 -19.309 -11.815 1.00 67.44 203 ASP A N 1
ATOM 1605 C CA . ASP A 1 203 ? 0.676 -18.825 -12.869 1.00 67.44 203 ASP A CA 1
ATOM 1606 C C . ASP A 1 203 ? 1.845 -18.069 -12.226 1.00 67.44 203 ASP A C 1
ATOM 1608 O O . ASP A 1 203 ? 1.726 -16.959 -11.715 1.00 67.44 203 ASP A O 1
ATOM 1612 N N . ARG A 1 204 ? 3.002 -18.733 -12.172 1.00 64.75 204 ARG A N 1
ATOM 1613 C CA . ARG A 1 204 ? 4.152 -18.266 -11.396 1.00 64.75 204 ARG A CA 1
ATOM 1614 C C . ARG A 1 204 ? 4.880 -17.116 -12.104 1.00 64.75 204 ARG A C 1
ATOM 1616 O O . ARG A 1 204 ? 5.723 -17.342 -12.972 1.00 64.75 204 ARG A O 1
ATOM 1623 N N . VAL A 1 205 ? 4.601 -15.889 -11.679 1.00 68.81 205 VAL A N 1
ATOM 1624 C CA . VAL A 1 205 ? 5.320 -14.655 -12.038 1.00 68.81 205 VAL A CA 1
ATOM 1625 C C . VAL A 1 205 ? 6.458 -14.352 -11.045 1.00 68.81 205 VAL A C 1
ATOM 1627 O O . VAL A 1 205 ? 7.532 -13.904 -11.461 1.00 68.81 205 VAL A O 1
ATOM 1630 N N . TYR A 1 206 ? 6.268 -14.669 -9.758 1.00 67.25 206 TYR A N 1
ATOM 1631 C CA . TYR A 1 206 ? 7.263 -14.516 -8.687 1.00 67.25 206 TYR A CA 1
ATOM 1632 C C . TYR A 1 206 ? 7.879 -15.846 -8.238 1.00 67.25 206 TYR A C 1
ATOM 1634 O O . TYR A 1 206 ? 7.306 -16.923 -8.399 1.00 67.25 206 TYR A O 1
ATOM 1642 N N . GLU A 1 207 ? 9.075 -15.792 -7.647 1.00 66.56 207 GLU A N 1
ATOM 1643 C CA . GLU A 1 207 ? 9.687 -16.991 -7.066 1.00 66.56 207 GLU A CA 1
ATOM 1644 C C . GLU A 1 207 ? 8.936 -17.457 -5.813 1.00 66.56 207 GLU A C 1
ATOM 1646 O O . GLU A 1 207 ? 8.769 -18.658 -5.625 1.00 66.56 207 GLU A O 1
ATOM 1651 N N . GLU A 1 208 ? 8.414 -16.545 -5.004 1.00 66.81 208 GLU A N 1
ATOM 1652 C CA . GLU A 1 208 ? 7.702 -16.872 -3.770 1.00 66.81 208 GLU A CA 1
ATOM 1653 C C . GLU A 1 208 ? 6.364 -16.135 -3.726 1.00 66.81 208 GLU A C 1
ATOM 1655 O O . GLU A 1 208 ? 6.253 -15.005 -4.202 1.00 66.81 208 GLU A O 1
ATOM 1660 N N . TYR A 1 209 ? 5.354 -16.795 -3.162 1.00 66.81 209 TYR A N 1
ATOM 1661 C CA . TYR A 1 209 ? 4.021 -16.245 -2.952 1.00 66.81 209 TYR A CA 1
ATOM 1662 C C . TYR A 1 209 ? 3.617 -16.476 -1.501 1.00 66.81 209 TYR A C 1
ATOM 1664 O O . TYR A 1 209 ? 3.751 -17.587 -0.986 1.00 66.81 209 TYR A O 1
ATOM 1672 N N . SER A 1 210 ? 3.076 -15.437 -0.874 1.00 67.62 210 SER A N 1
ATOM 1673 C CA . SER A 1 210 ? 2.343 -15.563 0.383 1.00 67.62 210 SER A CA 1
ATOM 1674 C C . SER A 1 210 ? 0.865 -15.739 0.064 1.00 67.62 210 SER A C 1
ATOM 1676 O O . SER A 1 210 ? 0.319 -15.014 -0.766 1.00 67.62 210 SER A O 1
ATOM 1678 N N . MET A 1 211 ? 0.217 -16.697 0.721 1.00 69.50 211 MET A N 1
ATOM 1679 C CA . MET A 1 211 ? -1.218 -16.927 0.595 1.00 69.50 211 MET A CA 1
ATOM 1680 C C . MET A 1 211 ? -1.861 -16.782 1.965 1.00 69.50 211 MET A C 1
ATOM 1682 O O . MET A 1 211 ? -1.453 -17.447 2.917 1.00 69.50 211 MET A O 1
ATOM 1686 N N . LEU A 1 212 ? -2.883 -15.936 2.041 1.00 70.44 212 LEU A N 1
ATOM 1687 C CA . LEU A 1 212 ? -3.755 -15.848 3.198 1.00 70.44 212 LEU A CA 1
ATOM 1688 C C . LEU A 1 212 ? -5.041 -16.615 2.886 1.00 70.44 212 LEU A C 1
ATOM 1690 O O . LEU A 1 212 ? -5.684 -16.365 1.867 1.00 70.44 212 LEU A O 1
ATOM 1694 N N . ILE A 1 213 ? -5.376 -17.586 3.733 1.00 70.31 213 ILE A N 1
ATOM 1695 C CA . ILE A 1 213 ? -6.520 -18.480 3.534 1.00 70.31 213 ILE A CA 1
ATOM 1696 C C . ILE A 1 213 ? -7.533 -18.224 4.646 1.00 70.31 213 ILE A C 1
ATOM 1698 O O . ILE A 1 213 ? -7.217 -18.365 5.827 1.00 70.31 213 ILE A O 1
ATOM 1702 N N . GLY A 1 214 ? -8.763 -17.896 4.255 1.00 69.44 214 GLY A N 1
ATOM 1703 C CA . GLY A 1 214 ? -9.914 -17.824 5.146 1.00 69.44 214 GLY A CA 1
ATOM 1704 C C . GLY A 1 214 ? -10.736 -19.106 5.066 1.00 69.44 214 GLY A C 1
ATOM 1705 O O . GLY A 1 214 ? -10.961 -19.639 3.981 1.00 69.44 214 GLY A O 1
ATOM 1706 N N . THR A 1 215 ? -11.215 -19.600 6.206 1.00 67.31 215 THR A N 1
ATOM 1707 C CA . THR A 1 215 ? -12.116 -20.760 6.261 1.00 67.31 215 THR A CA 1
ATOM 1708 C C . THR A 1 215 ? -13.410 -20.390 6.966 1.00 67.31 215 THR A C 1
ATOM 1710 O O . THR A 1 215 ? -13.374 -19.855 8.073 1.00 67.31 215 THR A O 1
ATOM 1713 N N . VAL A 1 216 ? -14.551 -20.736 6.370 1.00 69.38 216 VAL A N 1
ATOM 1714 C CA . VAL A 1 216 ? -15.867 -20.574 6.999 1.00 69.38 216 VAL A CA 1
ATOM 1715 C C . VAL A 1 216 ? -16.262 -21.892 7.656 1.00 69.38 216 VAL A C 1
ATOM 1717 O O . VAL A 1 216 ? -16.406 -22.909 6.984 1.00 69.38 216 VAL A O 1
ATOM 1720 N N . ASN A 1 217 ? -16.424 -21.886 8.980 1.00 61.03 217 ASN A N 1
ATOM 1721 C CA . ASN A 1 217 ? -16.712 -23.103 9.746 1.00 61.03 217 ASN A CA 1
ATOM 1722 C C . ASN A 1 217 ? -18.196 -23.515 9.671 1.00 61.03 217 ASN A C 1
ATOM 1724 O O . ASN A 1 217 ? -18.527 -24.697 9.709 1.00 61.03 217 ASN A O 1
ATOM 1728 N N . VAL A 1 218 ? -19.106 -22.540 9.567 1.00 61.88 218 VAL A N 1
ATOM 1729 C CA . VAL A 1 218 ? -20.554 -22.766 9.476 1.00 61.88 218 VAL A CA 1
ATOM 1730 C C . VAL A 1 218 ? -21.152 -21.743 8.522 1.00 61.88 218 VAL A C 1
ATOM 1732 O O . VAL A 1 218 ? -21.054 -20.546 8.764 1.00 61.88 218 VAL A O 1
ATOM 1735 N N . THR A 1 219 ? -21.804 -22.217 7.466 1.00 67.00 219 THR A N 1
ATOM 1736 C CA . THR A 1 219 ? -22.746 -21.420 6.677 1.00 67.00 219 THR A CA 1
ATOM 1737 C C . THR A 1 219 ? -24.152 -21.888 7.034 1.00 67.00 219 THR A C 1
ATOM 1739 O O . THR A 1 219 ? -24.488 -23.052 6.798 1.00 67.00 219 THR A O 1
ATOM 1742 N N . ASP A 1 220 ? -24.969 -21.020 7.620 1.00 68.56 220 ASP A N 1
ATOM 1743 C CA . ASP A 1 220 ? -26.409 -21.240 7.738 1.00 68.56 220 ASP A CA 1
ATOM 1744 C C . ASP A 1 220 ? -27.170 -20.050 7.133 1.00 68.56 220 ASP A C 1
ATOM 1746 O O . ASP A 1 220 ? -26.602 -18.991 6.878 1.00 68.56 220 ASP A O 1
ATOM 1750 N N . ASP A 1 221 ? -28.464 -20.226 6.867 1.00 69.62 221 ASP A N 1
ATOM 1751 C CA . ASP A 1 221 ? -29.298 -19.171 6.275 1.00 69.62 221 ASP A CA 1
ATOM 1752 C C . ASP A 1 221 ? -29.755 -18.126 7.320 1.00 69.62 221 ASP A C 1
ATOM 1754 O O . ASP A 1 221 ? -30.772 -17.449 7.127 1.00 69.62 221 ASP A O 1
ATOM 1758 N N . LYS A 1 222 ? -29.091 -18.028 8.484 1.00 73.94 222 LYS A N 1
ATOM 1759 C CA . LYS A 1 222 ? -29.509 -17.150 9.583 1.00 73.94 222 LYS A CA 1
ATOM 1760 C C . LYS A 1 222 ? -28.559 -15.969 9.730 1.00 73.94 222 LYS A C 1
ATOM 1762 O O . LYS A 1 222 ? -27.350 -16.104 9.835 1.00 73.94 222 LYS A O 1
ATOM 1767 N N . TYR A 1 223 ? -29.149 -14.784 9.837 1.00 71.50 223 TYR A N 1
ATOM 1768 C CA . TYR A 1 223 ? -28.420 -13.566 10.163 1.00 71.50 223 TYR A CA 1
ATOM 1769 C C . TYR A 1 223 ? -28.285 -13.407 11.683 1.00 71.50 223 TYR A C 1
ATOM 1771 O O . TYR A 1 223 ? -29.289 -13.367 12.402 1.00 71.50 223 TYR A O 1
ATOM 1779 N N . TYR A 1 224 ? -27.048 -13.282 12.165 1.00 77.56 224 TYR A N 1
ATOM 1780 C CA . TYR A 1 224 ? -26.730 -13.065 13.576 1.00 77.56 224 TYR A CA 1
ATOM 1781 C C . TYR A 1 224 ? -26.159 -11.649 13.777 1.00 77.56 224 TYR A C 1
ATOM 1783 O O . TYR A 1 224 ? -24.946 -11.475 13.763 1.00 77.56 224 TYR A O 1
ATOM 1791 N N . PRO A 1 225 ? -26.994 -10.620 14.021 1.00 72.94 225 PRO A N 1
ATOM 1792 C CA . PRO A 1 225 ? -26.548 -9.217 14.071 1.00 72.94 225 PRO A CA 1
ATOM 1793 C C . PRO A 1 225 ? -25.557 -8.879 15.197 1.00 72.94 225 PRO A C 1
ATOM 1795 O O . PRO A 1 225 ? -24.974 -7.799 15.184 1.00 72.94 225 PRO A O 1
ATOM 1798 N N . ASN A 1 226 ? -25.411 -9.772 16.180 1.00 81.06 226 ASN A N 1
ATOM 1799 C CA . ASN A 1 226 ? -24.509 -9.626 17.326 1.00 81.06 226 ASN A CA 1
ATOM 1800 C C . ASN A 1 226 ? -23.331 -10.613 17.264 1.00 81.06 226 ASN A C 1
ATOM 1802 O O . ASN A 1 226 ? -22.664 -10.836 18.274 1.00 81.06 226 ASN A O 1
ATOM 1806 N N . PHE A 1 227 ? -23.134 -11.278 16.126 1.00 83.88 227 PHE A N 1
ATOM 1807 C CA . PHE A 1 227 ? -21.975 -12.127 15.915 1.00 83.88 227 PHE A CA 1
ATOM 1808 C C . PHE A 1 227 ? -20.778 -11.261 15.525 1.00 83.88 227 PHE A C 1
ATOM 1810 O O . PHE A 1 227 ? -20.879 -10.408 14.647 1.00 83.88 227 PHE A O 1
ATOM 1817 N N . TYR A 1 228 ? -19.655 -11.507 16.194 1.00 86.94 228 TYR A N 1
ATOM 1818 C CA . TYR A 1 228 ? -18.380 -10.882 15.891 1.00 86.94 228 TYR A CA 1
ATOM 1819 C C . TYR A 1 228 ? -17.354 -11.978 15.633 1.00 86.94 228 TYR A C 1
ATOM 1821 O O . TYR A 1 228 ? -17.017 -12.729 16.553 1.00 86.94 228 TYR A O 1
ATOM 1829 N N . ALA A 1 229 ? -16.890 -12.088 14.387 1.00 84.44 229 ALA A N 1
ATOM 1830 C CA . ALA A 1 229 ? -15.839 -13.026 14.010 1.00 84.44 229 ALA A CA 1
ATOM 1831 C C . ALA A 1 229 ? -14.522 -12.721 14.744 1.00 84.44 229 ALA A C 1
ATOM 1833 O O . ALA A 1 229 ? -13.808 -13.643 15.139 1.00 84.44 229 ALA A O 1
ATOM 1834 N N . VAL A 1 230 ? -14.238 -11.440 15.000 1.00 88.12 230 VAL A N 1
ATOM 1835 C CA . VAL A 1 230 ? -13.194 -11.013 15.938 1.00 88.12 230 VAL A CA 1
ATOM 1836 C C . VAL A 1 230 ? -13.864 -10.526 17.205 1.00 88.12 230 VAL A C 1
ATOM 1838 O O . VAL A 1 230 ? -14.594 -9.540 17.175 1.00 88.12 230 VAL A O 1
ATOM 1841 N N . ASN A 1 231 ? -13.611 -11.205 18.320 1.00 89.44 231 ASN A N 1
ATOM 1842 C CA . ASN A 1 231 ? -14.206 -10.867 19.605 1.00 89.44 231 ASN A CA 1
ATOM 1843 C C . ASN A 1 231 ? -13.132 -10.798 20.693 1.00 89.44 231 ASN A C 1
ATOM 1845 O O . ASN A 1 231 ? -12.967 -11.723 21.490 1.00 89.44 231 ASN A O 1
ATOM 1849 N N . ASN A 1 232 ? -12.403 -9.685 20.713 1.00 89.25 232 ASN A N 1
ATOM 1850 C CA . ASN A 1 232 ? -11.411 -9.403 21.739 1.00 89.25 232 ASN A CA 1
ATOM 1851 C C . ASN A 1 232 ? -12.062 -8.527 22.814 1.00 89.25 232 ASN A C 1
ATOM 1853 O O . ASN A 1 232 ? -12.012 -7.300 22.751 1.00 89.25 232 ASN A O 1
ATOM 1857 N N . SER A 1 233 ? -12.727 -9.172 23.772 1.00 87.12 233 SER A N 1
ATOM 1858 C CA . SER A 1 233 ? -13.472 -8.493 24.843 1.00 87.12 233 SER A CA 1
ATOM 1859 C C . SER A 1 233 ? -12.630 -8.102 26.069 1.00 87.12 233 SER A C 1
ATOM 1861 O O . SER A 1 233 ? -13.162 -7.413 26.927 1.00 87.12 233 SER A O 1
ATOM 1863 N N . ASP A 1 234 ? -11.362 -8.520 26.149 1.00 84.81 234 ASP A N 1
ATOM 1864 C CA . ASP A 1 234 ? -10.464 -8.269 27.292 1.00 84.81 234 ASP A CA 1
ATOM 1865 C C . ASP A 1 234 ? -9.044 -7.928 26.786 1.00 84.81 234 ASP A C 1
ATOM 1867 O O . ASP A 1 234 ? -8.110 -8.720 26.925 1.00 84.81 234 ASP A O 1
ATOM 1871 N N . ILE A 1 235 ? -8.889 -6.792 26.095 1.00 87.75 235 ILE A N 1
ATOM 1872 C CA . ILE A 1 235 ? -7.586 -6.343 25.562 1.00 87.75 235 ILE A CA 1
ATOM 1873 C C . ILE A 1 235 ? -6.795 -5.584 26.628 1.00 87.75 235 ILE A C 1
ATOM 1875 O O . ILE A 1 235 ? -5.603 -5.836 26.795 1.00 87.75 235 ILE A O 1
ATOM 1879 N N . ASP A 1 236 ? -7.460 -4.649 27.315 1.00 87.00 236 ASP A N 1
ATOM 1880 C CA . ASP A 1 236 ? -6.885 -3.735 28.313 1.00 87.00 236 ASP A CA 1
ATOM 1881 C C . ASP A 1 236 ? -5.539 -3.110 27.887 1.00 87.00 236 ASP A C 1
ATOM 1883 O O . ASP A 1 236 ? -4.595 -3.002 28.672 1.00 87.00 236 ASP A O 1
ATOM 1887 N N . GLN A 1 237 ? -5.438 -2.688 26.623 1.00 90.88 237 GLN A N 1
ATOM 1888 C CA . GLN A 1 237 ? -4.224 -2.073 26.089 1.00 90.88 237 GLN A CA 1
ATOM 1889 C C . GLN A 1 237 ? -4.185 -0.589 26.445 1.00 90.88 237 GLN A C 1
ATOM 1891 O O . GLN A 1 237 ? -5.033 0.189 26.008 1.00 90.88 237 GLN A O 1
ATOM 1896 N N . GLU A 1 238 ? -3.186 -0.203 27.234 1.00 93.81 238 GLU A N 1
ATOM 1897 C CA . GLU A 1 238 ? -2.953 1.177 27.652 1.00 93.81 238 GLU A CA 1
ATOM 1898 C C . GLU A 1 238 ? -2.013 1.905 26.687 1.00 93.81 238 GLU A C 1
ATOM 1900 O O . GLU A 1 238 ? -0.941 1.409 26.340 1.00 93.81 238 GLU A O 1
ATOM 1905 N N . PHE A 1 239 ? -2.408 3.117 26.314 1.00 93.25 239 PHE A N 1
ATOM 1906 C CA . PHE A 1 239 ? -1.615 4.080 25.569 1.00 93.25 239 PHE A CA 1
ATOM 1907 C C . PHE A 1 239 ? -1.395 5.322 26.426 1.00 93.25 239 PHE A C 1
ATOM 1909 O O . PHE A 1 239 ? -2.332 5.833 27.043 1.00 93.25 239 PHE A O 1
ATOM 1916 N N . ILE A 1 240 ? -0.162 5.824 26.453 1.00 92.06 240 ILE A N 1
ATOM 1917 C CA . ILE A 1 240 ? 0.209 7.004 27.235 1.00 92.06 240 ILE A CA 1
ATOM 1918 C C . ILE A 1 240 ? 0.700 8.076 26.273 1.00 92.06 240 ILE A C 1
ATOM 1920 O O . ILE A 1 240 ? 1.720 7.897 25.612 1.00 92.06 240 ILE A O 1
ATOM 1924 N N . HIS A 1 241 ? -0.007 9.202 26.232 1.00 91.25 241 HIS A N 1
ATOM 1925 C CA . HIS A 1 241 ? 0.401 10.369 25.459 1.00 91.25 241 HIS A CA 1
ATOM 1926 C C . HIS A 1 241 ? 0.842 11.499 26.393 1.00 91.25 241 HIS A C 1
ATOM 1928 O O . HIS A 1 241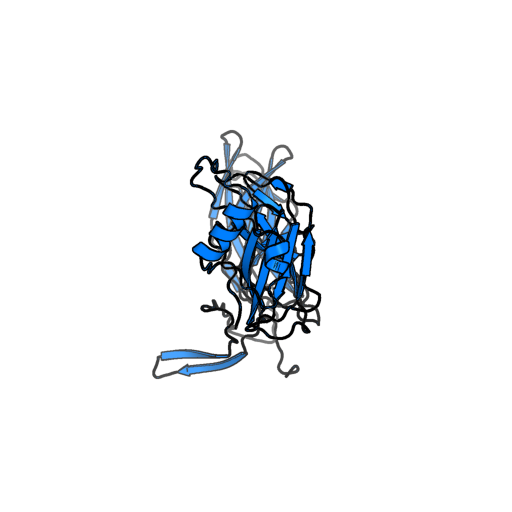 ? 0.180 11.771 27.393 1.00 91.25 241 HIS A O 1
ATOM 1934 N N . GLU A 1 242 ? 1.956 12.161 26.082 1.00 91.12 242 GLU A N 1
ATOM 1935 C CA . GLU A 1 242 ? 2.528 13.216 26.925 1.00 91.12 242 GLU A CA 1
ATOM 1936 C C . GLU A 1 242 ? 2.271 14.607 26.327 1.00 91.12 242 GLU A C 1
ATOM 1938 O O . GLU A 1 242 ? 2.668 14.887 25.197 1.00 91.12 242 GLU A O 1
ATOM 1943 N N . ILE A 1 243 ? 1.648 15.503 27.101 1.00 87.06 243 ILE A N 1
ATOM 1944 C CA . ILE A 1 243 ? 1.491 16.922 26.749 1.00 87.06 243 ILE A CA 1
ATOM 1945 C C . ILE A 1 243 ? 1.998 17.782 27.897 1.00 87.06 243 ILE A C 1
ATOM 1947 O O . ILE A 1 243 ? 1.451 17.744 28.993 1.00 87.06 243 ILE A O 1
ATOM 1951 N N . ASN A 1 244 ? 2.982 18.642 27.621 1.00 86.00 244 ASN A N 1
ATOM 1952 C CA . ASN A 1 244 ? 3.545 19.574 28.605 1.00 86.00 244 ASN A CA 1
ATOM 1953 C C . ASN A 1 244 ? 3.941 18.882 29.926 1.00 86.00 244 ASN A C 1
ATOM 1955 O O . ASN A 1 244 ? 3.613 19.392 30.994 1.00 86.00 244 ASN A O 1
ATOM 1959 N N . GLU A 1 245 ? 4.620 17.732 29.839 1.00 87.94 245 GLU A N 1
ATOM 1960 C CA . GLU A 1 245 ? 5.044 16.896 30.979 1.00 87.94 245 GLU A CA 1
ATOM 1961 C C . GLU A 1 245 ? 3.895 16.178 31.727 1.00 87.94 245 GLU A C 1
ATOM 1963 O O . GLU A 1 245 ? 4.155 15.439 32.677 1.00 87.94 245 GLU A O 1
ATOM 1968 N N . GLU A 1 246 ? 2.636 16.338 31.296 1.00 89.12 246 GLU A N 1
ATOM 1969 C CA . GLU A 1 246 ? 1.487 15.590 31.821 1.00 89.12 246 GLU A CA 1
ATOM 1970 C C . GLU A 1 246 ? 1.249 14.321 30.994 1.00 89.12 246 GLU A C 1
ATOM 1972 O O . GLU A 1 246 ? 1.169 14.370 29.764 1.00 89.12 246 GLU A O 1
ATOM 1977 N N . GLN A 1 247 ? 1.093 13.185 31.676 1.00 92.94 247 GLN A N 1
ATOM 1978 C CA . GLN A 1 247 ? 0.782 11.901 31.051 1.00 92.94 247 GLN A CA 1
ATOM 1979 C C . GLN A 1 247 ? -0.726 11.685 30.981 1.00 92.94 247 GLN A C 1
ATOM 1981 O O . GLN A 1 247 ? -1.417 11.711 31.997 1.00 92.94 247 GLN A O 1
ATOM 1986 N N . ILE A 1 248 ? -1.224 11.403 29.782 1.00 92.06 248 ILE A N 1
ATOM 1987 C CA . ILE A 1 248 ? -2.633 11.144 29.500 1.00 92.06 248 ILE A CA 1
ATOM 1988 C C . ILE A 1 248 ? -2.793 9.657 29.153 1.00 92.06 248 ILE A C 1
ATOM 1990 O O . ILE A 1 248 ? -2.576 9.280 27.999 1.00 92.06 248 ILE A O 1
ATOM 1994 N N . PRO A 1 249 ? -3.136 8.803 30.139 1.00 94.25 249 PRO A N 1
ATOM 1995 C CA . PRO A 1 249 ? -3.354 7.380 29.913 1.00 94.25 249 PRO A CA 1
ATOM 1996 C C . PRO A 1 249 ? -4.771 7.109 29.387 1.00 94.25 249 PRO A C 1
ATOM 1998 O O . PRO A 1 249 ? -5.775 7.504 29.993 1.00 94.25 249 PRO A O 1
ATOM 2001 N N . ILE A 1 250 ? -4.854 6.395 28.268 1.00 94.62 250 ILE A N 1
ATOM 2002 C CA . ILE A 1 250 ? -6.092 5.953 27.620 1.00 94.62 250 ILE A CA 1
ATOM 2003 C C . ILE A 1 250 ? -6.012 4.442 27.414 1.00 94.62 250 ILE A C 1
ATOM 2005 O O . ILE A 1 250 ? -5.003 3.939 26.935 1.00 94.62 250 ILE A O 1
ATOM 2009 N N . VAL A 1 251 ? -7.074 3.713 27.749 1.00 94.75 251 VAL A N 1
ATOM 2010 C CA . VAL A 1 251 ? -7.130 2.251 27.619 1.00 94.75 251 VAL A CA 1
ATOM 2011 C C . VAL A 1 251 ? -8.145 1.848 26.564 1.00 94.75 251 VAL A C 1
ATOM 2013 O O . VAL A 1 251 ? -9.282 2.312 26.591 1.00 94.75 251 VAL A O 1
ATOM 2016 N N . VAL A 1 252 ? -7.753 0.946 25.670 1.00 94.44 252 VAL A N 1
ATOM 2017 C CA . VAL A 1 252 ? -8.666 0.177 24.821 1.00 94.44 252 VAL A CA 1
ATOM 2018 C C . VAL A 1 252 ? -9.026 -1.109 25.550 1.00 94.44 252 VAL A C 1
ATOM 2020 O O . VAL A 1 252 ? -8.185 -1.986 25.732 1.00 94.44 252 VAL A O 1
ATOM 2023 N N . GLU A 1 253 ? -10.289 -1.240 25.942 1.00 94.12 253 GLU A N 1
ATOM 2024 C CA . GLU A 1 253 ? -10.780 -2.422 26.657 1.00 94.12 253 GLU A CA 1
ATOM 2025 C C . GLU A 1 253 ? -11.196 -3.532 25.682 1.00 94.12 253 GLU A C 1
ATOM 2027 O O . GLU A 1 253 ? -10.955 -4.710 25.933 1.00 94.12 253 GLU A O 1
ATOM 2032 N N . THR A 1 254 ? -11.808 -3.166 24.548 1.00 94.12 254 THR A N 1
ATOM 2033 C CA . THR A 1 254 ? -12.393 -4.142 23.610 1.00 94.12 254 THR A CA 1
ATOM 2034 C C . THR A 1 254 ? -12.156 -3.789 22.146 1.00 94.12 254 THR A C 1
ATOM 2036 O O . THR A 1 254 ? -12.082 -2.611 21.790 1.00 94.12 254 THR A O 1
ATOM 2039 N N . PHE A 1 255 ? -12.111 -4.812 21.292 1.00 93.44 255 PHE A N 1
ATOM 2040 C CA . PHE A 1 255 ? -12.179 -4.697 19.836 1.00 93.44 255 PHE A CA 1
ATOM 2041 C C . PHE A 1 255 ? -13.019 -5.841 19.264 1.00 93.44 255 PHE A C 1
ATOM 2043 O O . PHE A 1 255 ? -12.686 -7.021 19.416 1.00 93.44 255 PHE A O 1
ATOM 2050 N N . LEU A 1 256 ? -14.109 -5.477 18.598 1.00 93.44 256 LEU A N 1
ATOM 2051 C CA . LEU A 1 256 ? -15.059 -6.393 17.990 1.00 93.44 256 LEU A CA 1
ATOM 2052 C C . LEU A 1 256 ? -15.204 -6.066 16.502 1.00 93.44 256 LEU A C 1
ATOM 2054 O O . LEU A 1 256 ? -15.391 -4.901 16.160 1.00 93.44 256 LEU A O 1
ATOM 2058 N N . GLN A 1 257 ? -15.174 -7.082 15.638 1.00 92.44 257 GLN A N 1
ATOM 2059 C CA . GLN A 1 257 ? -15.407 -6.946 14.194 1.00 92.44 257 GLN A CA 1
ATOM 2060 C C . GLN A 1 257 ? -16.290 -8.090 13.692 1.00 92.44 257 GLN A C 1
ATOM 2062 O O . GLN A 1 257 ? -16.056 -9.252 14.038 1.00 92.44 257 GLN A O 1
ATOM 2067 N N . ASN A 1 258 ? -17.339 -7.765 12.932 1.00 89.50 258 ASN A N 1
ATOM 2068 C CA . ASN A 1 258 ? -18.309 -8.759 12.460 1.00 89.50 258 ASN A CA 1
ATOM 2069 C C . ASN A 1 258 ? -17.722 -9.695 11.397 1.00 89.50 258 ASN A C 1
ATOM 2071 O O . ASN A 1 258 ? -17.946 -10.897 11.497 1.00 89.50 258 ASN A O 1
ATOM 2075 N N . GLU A 1 259 ? -16.909 -9.170 10.476 1.00 85.94 259 GLU A N 1
ATOM 2076 C CA . GLU A 1 259 ? -16.366 -9.926 9.341 1.00 85.94 259 GLU A CA 1
ATOM 2077 C C . GLU A 1 259 ? -14.845 -10.105 9.382 1.00 85.94 259 GLU A C 1
ATOM 2079 O O . GLU A 1 259 ? -14.114 -9.255 9.874 1.00 85.94 259 GLU A O 1
ATOM 2084 N N . THR A 1 260 ? -14.346 -11.219 8.842 1.00 81.69 260 THR A N 1
ATOM 2085 C CA . THR A 1 260 ? -12.894 -11.496 8.658 1.00 81.69 260 THR A CA 1
ATOM 2086 C C . THR A 1 260 ? -12.549 -12.023 7.265 1.00 81.69 260 THR A C 1
ATOM 2088 O O . THR A 1 260 ? -11.376 -12.192 6.923 1.00 81.69 260 THR A O 1
ATOM 2091 N N . ILE A 1 261 ? -13.579 -12.273 6.459 1.00 82.69 261 ILE A N 1
ATOM 2092 C CA . ILE A 1 261 ? -13.503 -12.609 5.046 1.00 82.69 261 ILE A CA 1
ATOM 2093 C C . ILE A 1 261 ? -14.264 -11.495 4.349 1.00 82.69 261 ILE A C 1
ATOM 2095 O O . ILE A 1 261 ? -15.467 -11.395 4.537 1.00 82.69 261 ILE A O 1
ATOM 2099 N N . LEU A 1 262 ? -13.555 -10.636 3.623 1.00 85.00 262 LEU A N 1
ATOM 2100 C CA . LEU A 1 262 ? -14.131 -9.380 3.145 1.00 85.00 262 LEU A CA 1
ATOM 2101 C C . LEU A 1 262 ? -14.427 -9.462 1.649 1.00 85.00 262 LEU A C 1
ATOM 2103 O O . LEU A 1 262 ? -13.516 -9.689 0.844 1.00 85.00 262 LEU A O 1
ATOM 2107 N N . ASN A 1 263 ? -15.690 -9.243 1.298 1.00 83.62 263 ASN A N 1
ATOM 2108 C CA . ASN A 1 263 ? -16.203 -9.208 -0.065 1.00 83.62 263 ASN A CA 1
ATOM 2109 C C . ASN A 1 263 ? -16.429 -7.763 -0.541 1.00 83.62 263 ASN A C 1
ATOM 2111 O O . ASN A 1 263 ? -16.636 -6.853 0.266 1.00 83.62 263 ASN A O 1
ATOM 2115 N N . PRO A 1 264 ? -16.447 -7.515 -1.862 1.00 87.12 264 PRO A N 1
ATOM 2116 C CA . PRO A 1 264 ? -16.873 -6.224 -2.394 1.00 87.12 264 PRO A CA 1
ATOM 2117 C C . PRO A 1 264 ? -18.286 -5.839 -1.923 1.00 87.12 264 PRO A C 1
ATOM 2119 O O . PRO A 1 264 ? -19.191 -6.672 -1.952 1.00 87.12 264 PRO A O 1
ATOM 2122 N N . ASN A 1 265 ? -18.492 -4.563 -1.570 1.00 89.06 265 ASN A N 1
ATOM 2123 C CA . ASN A 1 265 ? -19.753 -4.008 -1.038 1.00 89.06 265 ASN A CA 1
ATOM 2124 C C . ASN A 1 265 ? -20.242 -4.591 0.298 1.00 89.06 265 ASN A C 1
ATOM 2126 O O . ASN A 1 265 ? -21.409 -4.412 0.646 1.00 89.06 265 ASN A O 1
ATOM 2130 N N . GLU A 1 266 ? -19.396 -5.304 1.032 1.00 86.44 266 GLU A N 1
ATOM 2131 C CA . GLU A 1 266 ? -19.744 -5.826 2.349 1.00 86.44 266 GLU A CA 1
ATOM 2132 C C . GLU A 1 266 ? -19.628 -4.753 3.436 1.00 86.44 266 GLU A C 1
ATOM 2134 O O . GLU A 1 266 ? -18.671 -3.975 3.455 1.00 86.44 266 GLU A O 1
ATOM 2139 N N . ASP A 1 267 ? -20.601 -4.726 4.348 1.00 89.56 267 ASP A N 1
ATOM 2140 C CA . ASP A 1 267 ? -20.599 -3.834 5.504 1.00 89.56 267 ASP A CA 1
ATOM 2141 C C . ASP A 1 267 ? -19.859 -4.481 6.683 1.00 89.56 267 ASP A C 1
ATOM 2143 O O . ASP A 1 267 ? -20.209 -5.560 7.171 1.00 89.56 267 ASP A O 1
ATOM 2147 N N . ILE A 1 268 ? -18.853 -3.773 7.180 1.00 91.06 268 ILE A N 1
ATOM 2148 C CA . ILE A 1 268 ? -18.003 -4.170 8.293 1.00 91.06 268 ILE A CA 1
ATOM 2149 C C . ILE A 1 268 ? -18.335 -3.269 9.479 1.00 91.06 268 ILE A C 1
ATOM 2151 O O . ILE A 1 268 ? -18.046 -2.073 9.477 1.00 91.06 268 ILE A O 1
ATOM 2155 N N . ARG A 1 269 ? -18.903 -3.861 10.526 1.00 93.06 269 ARG A N 1
ATOM 2156 C CA . ARG A 1 269 ? -19.130 -3.199 11.807 1.00 93.06 269 ARG A CA 1
ATOM 2157 C C . ARG A 1 269 ? -17.974 -3.462 12.751 1.00 93.06 269 ARG A C 1
ATOM 2159 O O . ARG A 1 269 ? -17.648 -4.614 13.046 1.00 93.06 269 ARG A O 1
ATOM 2166 N N . ILE A 1 270 ? -17.438 -2.378 13.293 1.00 93.94 270 ILE A N 1
ATOM 2167 C CA . ILE A 1 270 ? -16.362 -2.379 14.273 1.00 93.94 270 ILE A CA 1
ATOM 2168 C C . ILE A 1 270 ? -16.849 -1.675 15.535 1.00 93.94 270 ILE A C 1
ATOM 2170 O O . ILE A 1 270 ? -17.286 -0.525 15.478 1.00 93.94 270 ILE A O 1
ATOM 2174 N N . ASN A 1 271 ? -16.737 -2.354 16.677 1.00 94.56 271 ASN A N 1
ATOM 2175 C CA . ASN A 1 271 ? -17.029 -1.778 17.987 1.00 94.56 271 ASN A CA 1
ATOM 2176 C C . ASN A 1 271 ? -15.795 -1.846 18.890 1.00 94.56 271 ASN A C 1
ATOM 2178 O O . ASN A 1 271 ? -15.121 -2.871 18.972 1.00 94.56 271 ASN A O 1
ATOM 2182 N N . THR A 1 272 ? -15.523 -0.761 19.608 1.00 94.88 272 THR A N 1
ATOM 2183 C CA . THR A 1 272 ? -14.434 -0.680 20.589 1.00 94.88 272 THR A CA 1
ATOM 2184 C C . THR A 1 272 ? -14.881 0.101 21.819 1.00 94.88 272 THR A C 1
ATOM 2186 O O . THR A 1 272 ? -15.741 0.979 21.734 1.00 94.88 272 THR A O 1
ATOM 2189 N N . LYS A 1 273 ? -14.308 -0.217 22.979 1.00 95.88 273 LYS A N 1
ATOM 2190 C CA . LYS A 1 273 ? -14.522 0.522 24.227 1.00 95.88 273 LYS A CA 1
ATOM 2191 C C . LYS A 1 273 ? -13.220 1.167 24.638 1.00 95.88 273 LYS A C 1
ATOM 2193 O O . LYS A 1 273 ? -12.199 0.486 24.703 1.00 95.88 273 LYS A O 1
ATOM 2198 N N . ILE A 1 274 ? -13.288 2.461 24.915 1.00 95.69 274 ILE A N 1
ATOM 2199 C CA . ILE A 1 274 ? -12.137 3.262 25.310 1.00 95.69 274 ILE A CA 1
ATOM 2200 C C . ILE A 1 274 ? -12.428 3.873 26.673 1.00 95.69 274 ILE A C 1
ATOM 2202 O O . ILE A 1 274 ? -13.508 4.435 26.870 1.00 95.69 274 ILE A O 1
ATOM 2206 N N . ARG A 1 275 ? -11.459 3.778 27.584 1.00 95.75 275 ARG A N 1
ATOM 2207 C CA . ARG A 1 275 ? -11.502 4.342 28.932 1.00 95.75 275 ARG A CA 1
ATOM 2208 C C . ARG A 1 275 ? -10.420 5.397 29.119 1.00 95.75 275 ARG A C 1
ATOM 2210 O O . ARG A 1 275 ? -9.271 5.207 28.732 1.00 95.75 275 ARG A O 1
ATOM 2217 N N . ASN A 1 276 ? -10.781 6.502 29.753 1.00 95.88 276 ASN A N 1
ATOM 2218 C CA . ASN A 1 276 ? -9.853 7.517 30.225 1.00 95.88 276 ASN A CA 1
ATOM 2219 C C . ASN A 1 276 ? -9.375 7.164 31.636 1.00 95.88 276 ASN A C 1
ATOM 2221 O O . ASN A 1 276 ? -10.166 7.142 32.575 1.00 95.88 276 ASN A O 1
ATOM 2225 N N . LEU A 1 277 ? -8.076 6.922 31.805 1.00 95.12 277 LEU A N 1
ATOM 2226 C CA . LEU A 1 277 ? -7.502 6.650 33.123 1.00 95.12 277 LEU A CA 1
ATOM 2227 C C . LEU A 1 277 ? -7.066 7.911 33.868 1.00 95.12 277 LEU A C 1
ATOM 2229 O O . LEU A 1 277 ? -6.744 7.848 35.059 1.00 95.12 277 LEU A O 1
ATOM 2233 N N . HIS A 1 278 ? -7.087 9.064 33.208 1.00 94.31 278 HIS A N 1
ATOM 2234 C CA . HIS A 1 278 ? -6.622 10.302 33.797 1.00 94.31 278 HIS A CA 1
ATOM 2235 C C . HIS A 1 278 ? -7.516 10.750 34.962 1.00 94.31 278 HIS A C 1
ATOM 2237 O O . HIS A 1 278 ? -8.739 10.842 34.846 1.00 94.31 278 HIS A O 1
ATOM 2243 N N . GLY A 1 279 ? -6.895 11.091 36.094 1.00 91.50 279 GLY A N 1
ATOM 2244 C CA . GLY A 1 279 ? -7.600 11.305 37.360 1.00 91.50 279 GLY A CA 1
ATOM 2245 C C . GLY A 1 279 ? -8.524 12.522 37.404 1.00 91.50 279 GLY A C 1
ATOM 2246 O O . GLY A 1 279 ? -9.456 12.536 38.190 1.00 91.50 279 GLY A O 1
ATOM 2247 N N . PHE A 1 280 ? -8.292 13.564 36.605 1.00 89.81 280 PHE A N 1
ATOM 2248 C CA . PHE A 1 280 ? -9.069 14.816 36.706 1.00 89.81 280 PHE A CA 1
ATOM 2249 C C . PHE A 1 280 ? -9.334 15.531 35.375 1.00 89.81 280 PHE A C 1
ATOM 2251 O O . PHE A 1 280 ? -9.987 16.574 35.366 1.00 89.81 280 PHE A O 1
ATOM 2258 N N . LEU A 1 281 ? -8.848 14.990 34.258 1.00 91.25 281 LEU A N 1
ATOM 2259 C CA . LEU A 1 281 ? -8.959 15.622 32.947 1.00 91.25 281 LEU A CA 1
ATOM 2260 C C . LEU A 1 281 ? -10.079 14.938 32.175 1.00 91.25 281 LEU A C 1
ATOM 2262 O O . LEU A 1 281 ? -10.121 13.713 32.091 1.00 91.25 281 LEU A O 1
ATOM 2266 N N . GLU A 1 282 ? -10.993 15.738 31.642 1.00 93.44 282 GLU A N 1
ATOM 2267 C CA . GLU A 1 282 ? -11.986 15.274 30.683 1.00 93.44 282 GLU A CA 1
ATOM 2268 C C . GLU A 1 282 ? -11.344 15.220 29.294 1.00 93.44 282 GLU A C 1
ATOM 2270 O O . GLU A 1 282 ? -10.716 16.191 28.868 1.00 93.44 282 GLU A O 1
ATOM 2275 N N . LEU A 1 283 ? -11.529 14.108 28.584 1.00 94.31 283 LEU A N 1
ATOM 2276 C CA . LEU A 1 283 ? -10.992 13.917 27.241 1.00 94.31 283 LEU A CA 1
ATOM 2277 C C . LEU A 1 283 ? -12.121 13.889 26.220 1.00 94.31 283 LEU A C 1
ATOM 2279 O O . LEU A 1 283 ? -13.107 13.175 26.382 1.00 94.31 283 LEU A O 1
ATOM 2283 N N . LYS A 1 284 ? -11.966 14.627 25.125 1.00 96.06 284 LYS A N 1
ATOM 2284 C CA . LYS A 1 284 ? -12.830 14.479 23.952 1.00 96.06 284 LYS A CA 1
ATOM 2285 C C . LYS A 1 284 ? -12.117 13.621 22.930 1.00 96.06 284 LYS A C 1
ATOM 2287 O O . LYS A 1 284 ? -11.188 14.093 22.284 1.00 96.06 284 LYS A O 1
ATOM 2292 N N . VAL A 1 285 ? -12.565 12.387 22.777 1.00 95.94 285 VAL A N 1
ATOM 2293 C CA . VAL A 1 285 ? -11.918 11.377 21.945 1.00 95.94 285 VAL A CA 1
ATOM 2294 C C . VAL A 1 285 ? -12.719 11.119 20.679 1.00 95.94 285 VAL A C 1
ATOM 2296 O O . VAL A 1 285 ? -13.947 11.069 20.704 1.00 95.94 285 VAL A O 1
ATOM 2299 N N . LYS A 1 286 ? -12.022 10.933 19.566 1.00 96.06 286 LYS A N 1
ATOM 2300 C CA . LYS A 1 286 ? -12.551 10.333 18.338 1.00 96.06 286 LYS A CA 1
ATOM 2301 C C . LYS A 1 286 ? -11.601 9.223 17.901 1.00 96.06 286 LYS A C 1
ATOM 2303 O O . LYS A 1 286 ? -10.425 9.247 18.258 1.00 96.06 286 LYS A O 1
ATOM 2308 N N . ILE A 1 287 ? -12.094 8.298 17.093 1.00 96.06 287 ILE A N 1
ATOM 2309 C CA . ILE A 1 287 ? -11.260 7.263 16.483 1.00 96.06 287 ILE A CA 1
ATOM 2310 C C . ILE A 1 287 ? -11.310 7.385 14.966 1.00 96.06 287 ILE A C 1
ATOM 2312 O O . ILE A 1 287 ? -12.370 7.678 14.412 1.00 96.06 287 ILE A O 1
ATOM 2316 N N . ASN A 1 288 ? -10.175 7.170 14.307 1.00 96.75 288 ASN A N 1
ATOM 2317 C CA . ASN A 1 288 ? -10.132 6.870 12.880 1.00 96.75 288 ASN A CA 1
ATOM 2318 C C . ASN A 1 288 ? -9.927 5.371 12.720 1.00 96.75 288 ASN A C 1
ATOM 2320 O O . ASN A 1 288 ? -9.004 4.834 13.319 1.00 96.75 288 ASN A O 1
ATOM 2324 N N . VAL A 1 289 ? -10.764 4.709 11.934 1.00 96.31 289 VAL A N 1
ATOM 2325 C CA . VAL A 1 289 ? -10.636 3.287 11.628 1.00 96.31 289 VAL A CA 1
ATOM 2326 C C . VAL A 1 289 ? -10.307 3.153 10.155 1.00 96.31 289 VAL A C 1
ATOM 2328 O O . VAL A 1 289 ? -11.009 3.706 9.310 1.00 96.31 289 VAL A O 1
ATOM 2331 N N . GLN A 1 290 ? -9.255 2.404 9.856 1.00 96.50 290 GLN A N 1
ATOM 2332 C CA . GLN A 1 290 ? -8.772 2.148 8.511 1.00 96.50 290 GLN A CA 1
ATOM 2333 C C . GLN A 1 290 ? -8.660 0.645 8.301 1.00 96.50 290 GLN A C 1
ATOM 2335 O O . GLN A 1 290 ? -8.016 -0.060 9.075 1.00 96.50 290 GLN A O 1
ATOM 2340 N N . LEU A 1 291 ? -9.257 0.155 7.226 1.00 94.81 291 LEU A N 1
ATOM 2341 C CA . LEU A 1 291 ? -8.920 -1.143 6.676 1.00 94.81 291 LEU A CA 1
ATOM 2342 C C . LEU A 1 291 ? -7.786 -0.931 5.671 1.00 94.81 291 LEU A C 1
ATOM 2344 O O . LEU A 1 291 ? -7.940 -0.156 4.726 1.00 94.81 291 LEU A O 1
ATOM 2348 N N . VAL A 1 292 ? -6.654 -1.599 5.871 1.00 94.19 292 VAL A N 1
ATOM 2349 C CA . VAL A 1 292 ? -5.437 -1.401 5.068 1.00 94.19 292 VAL A CA 1
ATOM 2350 C C . VAL A 1 292 ? -4.942 -2.710 4.469 1.00 94.19 292 VAL A C 1
ATOM 2352 O O . VAL A 1 292 ? -5.207 -3.785 5.007 1.00 94.19 292 VAL A O 1
ATOM 2355 N N . SER A 1 293 ? -4.217 -2.622 3.356 1.00 90.12 293 SER A N 1
ATOM 2356 C CA . SER A 1 293 ? -3.574 -3.775 2.717 1.00 90.12 293 SER A CA 1
ATOM 2357 C C . SER A 1 293 ? -2.414 -4.308 3.560 1.00 90.12 293 SER A C 1
ATOM 2359 O O . SER A 1 293 ? -1.613 -3.534 4.079 1.00 90.12 293 SER A O 1
ATOM 2361 N N . LEU A 1 294 ? -2.260 -5.633 3.634 1.00 87.19 294 LEU A N 1
ATOM 2362 C CA . LEU A 1 294 ? -1.078 -6.249 4.262 1.00 87.19 294 LEU A CA 1
ATOM 2363 C C . LEU A 1 294 ? 0.196 -6.085 3.425 1.00 87.19 294 LEU A C 1
ATOM 2365 O O . LEU A 1 294 ? 1.299 -6.161 3.955 1.00 87.19 294 LEU A O 1
ATOM 2369 N N . ALA A 1 295 ? 0.062 -5.859 2.115 1.00 81.00 295 ALA A N 1
ATOM 2370 C CA . ALA A 1 295 ? 1.215 -5.670 1.236 1.00 81.00 295 ALA A CA 1
ATOM 2371 C C . ALA A 1 295 ? 1.886 -4.301 1.445 1.00 81.00 295 ALA A C 1
ATOM 2373 O O . ALA A 1 295 ? 3.091 -4.166 1.240 1.00 81.00 295 ALA A O 1
ATOM 2374 N N . ASN A 1 296 ? 1.097 -3.292 1.816 1.00 85.81 296 ASN A N 1
ATOM 2375 C CA . ASN A 1 296 ? 1.558 -1.968 2.209 1.00 85.81 296 ASN A CA 1
ATOM 2376 C C . ASN A 1 296 ? 0.459 -1.307 3.047 1.00 85.81 296 ASN A C 1
ATOM 2378 O O . ASN A 1 296 ? -0.632 -1.043 2.549 1.00 85.81 296 ASN A O 1
ATOM 2382 N N . GLU A 1 297 ? 0.752 -1.019 4.308 1.00 90.56 297 GLU A N 1
ATOM 2383 C CA . GLU A 1 297 ? -0.231 -0.498 5.259 1.00 90.56 297 GLU A CA 1
ATOM 2384 C C . GLU A 1 297 ? -0.586 0.976 5.019 1.00 90.56 297 GLU A C 1
ATOM 2386 O O . GLU A 1 297 ? -1.557 1.468 5.585 1.00 90.56 297 GLU A O 1
ATOM 2391 N N . GLU A 1 298 ? 0.156 1.670 4.151 1.00 91.38 298 GLU A N 1
ATOM 2392 C CA . GLU A 1 298 ? -0.210 2.997 3.647 1.00 91.38 298 GLU A CA 1
ATOM 2393 C C . GLU A 1 298 ? -1.327 2.924 2.591 1.00 91.38 298 GLU A C 1
ATOM 2395 O O . GLU A 1 298 ? -1.917 3.946 2.239 1.00 91.38 298 GLU A O 1
ATOM 2400 N N . TRP A 1 299 ? -1.638 1.727 2.079 1.00 92.00 299 TRP A N 1
ATOM 2401 C CA . TRP A 1 299 ? -2.719 1.511 1.121 1.00 92.00 299 TRP A CA 1
ATOM 2402 C C . TRP A 1 299 ? -4.029 1.269 1.858 1.00 92.00 299 TRP A C 1
ATOM 2404 O O . TRP A 1 299 ? -4.305 0.178 2.368 1.00 92.00 299 TRP A O 1
ATOM 2414 N N . ILE A 1 300 ? -4.851 2.307 1.876 1.00 94.25 300 ILE A N 1
ATOM 2415 C CA . ILE A 1 300 ? -6.127 2.355 2.569 1.00 94.25 300 ILE A CA 1
ATOM 2416 C C . ILE A 1 300 ? -7.208 1.809 1.637 1.00 94.25 300 ILE A C 1
ATOM 2418 O O . ILE A 1 300 ? -7.471 2.342 0.556 1.00 94.25 300 ILE A O 1
ATOM 2422 N N . ILE A 1 301 ? -7.855 0.738 2.081 1.00 94.25 301 ILE A N 1
ATOM 2423 C CA . ILE A 1 301 ? -8.964 0.070 1.395 1.00 94.25 301 ILE A CA 1
ATOM 2424 C C . ILE A 1 301 ? -10.258 0.832 1.672 1.00 94.25 301 ILE A C 1
ATOM 2426 O O . ILE A 1 301 ? -10.969 1.209 0.745 1.00 94.25 301 ILE A O 1
ATOM 2430 N N . ALA A 1 302 ? -10.534 1.082 2.949 1.00 94.88 302 ALA A N 1
ATOM 2431 C CA . ALA A 1 302 ? -11.676 1.844 3.430 1.00 94.88 302 ALA A CA 1
ATOM 2432 C C . ALA A 1 302 ? -11.285 2.555 4.725 1.00 94.88 302 ALA A C 1
ATOM 2434 O O . ALA A 1 302 ? -10.489 2.031 5.503 1.00 94.88 302 ALA A O 1
ATOM 2435 N N . GLU A 1 303 ? -11.855 3.727 4.977 1.00 96.19 303 GLU A N 1
ATOM 2436 C CA . GLU A 1 303 ? -11.643 4.432 6.235 1.00 96.19 303 GLU A CA 1
ATOM 2437 C C . GLU A 1 303 ? -12.875 5.205 6.680 1.00 96.19 303 GLU A C 1
ATOM 2439 O O . GLU A 1 303 ? -13.690 5.648 5.867 1.00 96.19 303 GLU A O 1
ATOM 2444 N N . GLN A 1 304 ? -12.998 5.384 7.991 1.00 96.38 304 GLN A N 1
ATOM 2445 C CA . GLN A 1 304 ? -14.016 6.230 8.584 1.00 96.38 304 GLN A CA 1
ATOM 2446 C C . GLN A 1 304 ? -13.563 6.726 9.952 1.00 96.38 304 GLN A C 1
ATOM 2448 O O . GLN A 1 304 ? -13.031 5.988 10.777 1.00 96.38 304 GLN A O 1
ATOM 2453 N N . THR A 1 305 ? -13.843 7.998 10.215 1.00 95.50 305 THR A N 1
ATOM 2454 C CA . THR A 1 305 ? -13.591 8.629 11.508 1.00 95.50 305 THR A CA 1
ATOM 2455 C C . THR A 1 305 ? -14.903 8.878 12.246 1.00 95.50 305 THR A C 1
ATOM 2457 O O . THR A 1 305 ? -15.877 9.354 11.659 1.00 95.50 305 THR A O 1
ATOM 2460 N N . THR A 1 306 ? -14.937 8.599 13.549 1.00 96.12 306 THR A N 1
ATOM 2461 C CA . THR A 1 306 ? -16.107 8.894 14.383 1.00 96.12 306 THR A CA 1
ATOM 2462 C C . THR A 1 306 ? -16.229 10.383 14.698 1.00 96.12 306 THR A C 1
ATOM 2464 O O . THR A 1 306 ? -15.262 11.144 14.682 1.00 96.12 306 THR A O 1
ATOM 2467 N N . GLY A 1 307 ? -17.427 10.796 15.116 1.00 93.81 307 GLY A N 1
ATOM 2468 C CA . GLY A 1 307 ? -17.570 12.027 15.891 1.00 93.81 307 GLY A CA 1
ATOM 2469 C C . GLY A 1 307 ? -16.841 11.940 17.239 1.00 93.81 307 GLY A C 1
ATOM 2470 O O . GLY A 1 307 ? -16.516 10.850 17.719 1.00 93.81 307 GLY A O 1
ATOM 2471 N N . PHE A 1 308 ? -16.614 13.096 17.860 1.00 94.75 308 PHE A N 1
ATOM 2472 C CA . PHE A 1 308 ? -16.060 13.160 19.210 1.00 94.75 308 PHE A CA 1
ATOM 2473 C C . PHE A 1 308 ? -17.059 12.640 20.249 1.00 94.75 308 PHE A C 1
ATOM 2475 O O . PHE A 1 308 ? -18.248 12.968 20.205 1.00 94.75 308 PHE A O 1
ATOM 2482 N N . LYS A 1 309 ? -16.552 11.890 21.226 1.00 96.06 309 LYS A N 1
ATOM 2483 C CA . LYS A 1 309 ? -17.235 11.526 22.467 1.00 96.06 309 LYS A CA 1
ATOM 2484 C C . LYS A 1 309 ? -16.412 11.997 23.653 1.00 96.06 309 LYS A C 1
ATOM 2486 O O . LYS A 1 309 ? -15.186 11.993 23.615 1.00 96.06 309 LYS A O 1
ATOM 2491 N N . THR A 1 310 ? -17.097 12.408 24.707 1.00 96.06 310 THR A N 1
ATOM 2492 C CA . THR A 1 310 ? -16.455 12.864 25.935 1.00 96.06 310 THR A CA 1
ATOM 2493 C C . THR A 1 310 ? -16.290 11.694 26.899 1.00 96.06 310 THR A C 1
ATOM 2495 O O . THR A 1 310 ? -17.279 11.063 27.258 1.00 96.06 310 THR A O 1
ATOM 2498 N N . LEU A 1 311 ? -15.057 11.446 27.333 1.00 96.12 311 LEU A N 1
ATOM 2499 C CA . LEU A 1 311 ? -14.693 10.542 28.418 1.00 96.12 311 LEU A CA 1
ATOM 2500 C C . LEU A 1 311 ? -14.429 11.380 29.671 1.00 96.12 311 LEU A C 1
ATOM 2502 O O . LEU A 1 311 ? -13.565 12.266 29.667 1.00 96.12 311 LEU A O 1
ATOM 2506 N N . LYS A 1 312 ? -15.177 11.125 30.745 1.00 96.56 312 LYS A N 1
ATOM 2507 C CA . LYS A 1 312 ? -14.950 11.787 32.035 1.00 96.56 312 LYS A CA 1
ATOM 2508 C C . LYS A 1 312 ? -13.634 11.316 32.673 1.00 96.56 312 LYS A C 1
ATOM 2510 O O . LYS A 1 312 ? -13.050 10.337 32.216 1.00 96.56 312 LYS A O 1
ATOM 2515 N N . PRO A 1 313 ? -13.107 12.036 33.676 1.00 94.81 313 PRO A N 1
ATOM 2516 C CA . PRO A 1 313 ? -11.945 11.569 34.424 1.00 94.81 313 PRO A CA 1
ATOM 2517 C C . PRO A 1 313 ? -12.236 10.262 35.169 1.00 94.81 313 PRO A C 1
ATOM 2519 O O . PRO A 1 313 ? -13.372 10.040 35.581 1.00 94.81 313 PRO A O 1
ATOM 2522 N N . SER A 1 314 ? -11.208 9.465 35.455 1.00 94.88 314 SER A N 1
ATOM 2523 C CA . SER A 1 314 ? -11.346 8.158 36.125 1.00 94.88 314 SER A CA 1
ATOM 2524 C C . SER A 1 314 ? -11.896 8.220 37.557 1.00 94.88 314 SER A C 1
ATOM 2526 O O . SER A 1 314 ? -12.334 7.213 38.108 1.00 94.88 314 SER A O 1
ATOM 2528 N N . ILE A 1 315 ? -11.904 9.401 38.186 1.00 93.06 315 ILE A N 1
ATOM 2529 C CA . ILE A 1 315 ? -12.537 9.615 39.499 1.00 93.06 315 ILE A CA 1
ATOM 2530 C C . ILE A 1 315 ? -14.040 9.909 39.406 1.00 93.06 315 ILE A C 1
ATOM 2532 O O . ILE A 1 315 ? -14.672 10.128 40.445 1.00 93.06 315 ILE A O 1
ATOM 2536 N N . ASP A 1 316 ? -14.606 9.999 38.198 1.00 91.25 316 ASP A N 1
ATOM 2537 C CA . ASP A 1 316 ? -16.020 10.304 38.016 1.00 91.25 316 ASP A CA 1
ATOM 2538 C C . ASP A 1 316 ? -16.893 9.196 38.635 1.00 91.25 316 ASP A C 1
ATOM 2540 O O . ASP A 1 316 ? -16.791 8.028 38.258 1.00 91.25 316 ASP A O 1
ATOM 2544 N N . PRO A 1 317 ? -17.776 9.530 39.593 1.00 85.94 317 PRO A N 1
ATOM 2545 C CA . PRO A 1 317 ? -18.523 8.527 40.343 1.00 85.94 317 PRO A CA 1
ATOM 2546 C C . PRO A 1 317 ? -19.616 7.834 39.520 1.00 85.94 317 PRO A C 1
ATOM 2548 O O . PRO A 1 317 ? -20.198 6.867 40.015 1.00 85.94 317 PRO A O 1
ATOM 2551 N N . ASN A 1 318 ? -19.931 8.321 38.313 1.00 89.75 318 ASN A N 1
ATOM 2552 C CA . ASN A 1 318 ? -20.939 7.712 37.448 1.00 89.75 318 ASN A CA 1
ATOM 2553 C C . ASN A 1 318 ? -20.339 6.665 36.497 1.00 89.75 318 ASN A C 1
ATOM 2555 O O . ASN A 1 318 ? -21.106 5.934 35.873 1.00 89.75 318 ASN A O 1
ATOM 2559 N N . GLY A 1 319 ? -19.005 6.553 36.417 1.00 82.94 319 GLY A N 1
ATOM 2560 C CA . GLY A 1 319 ? -18.336 5.643 35.480 1.00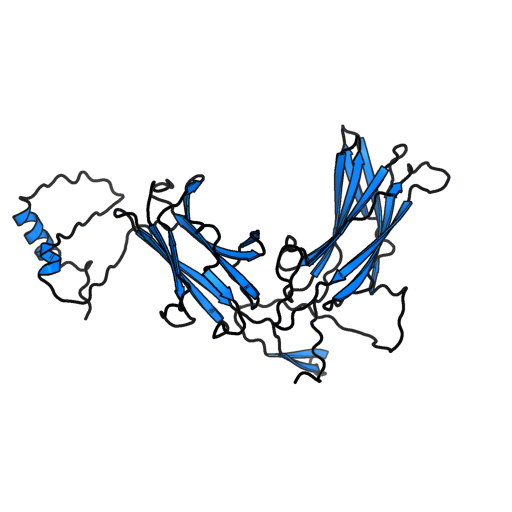 82.94 319 GLY A CA 1
ATOM 2561 C C . GLY A 1 319 ? -18.446 6.099 34.024 1.00 82.94 319 GLY A C 1
ATOM 2562 O O . GLY A 1 319 ? -18.393 5.282 33.109 1.00 82.94 319 GLY A O 1
ATOM 2563 N N . ASP A 1 320 ? -18.617 7.406 33.800 1.00 92.88 320 ASP A N 1
ATOM 2564 C CA . ASP A 1 320 ? -18.656 8.007 32.461 1.00 92.88 320 ASP A CA 1
ATOM 2565 C C . ASP A 1 320 ? -17.238 8.204 31.869 1.00 92.88 320 ASP A C 1
ATOM 2567 O O . ASP A 1 320 ? -17.049 8.914 30.876 1.00 92.88 320 ASP A O 1
ATOM 2571 N N . ASP A 1 321 ? -16.222 7.597 32.487 1.00 94.88 321 ASP A N 1
ATOM 2572 C CA . ASP A 1 321 ? -14.830 7.561 32.034 1.00 94.88 321 ASP A CA 1
ATOM 2573 C C . ASP A 1 321 ? -14.606 6.583 30.874 1.00 94.88 321 ASP A C 1
ATOM 2575 O O . ASP A 1 321 ? -13.550 6.615 30.248 1.00 94.88 321 ASP A O 1
ATOM 2579 N N . THR A 1 322 ? -15.612 5.763 30.554 1.00 95.38 322 THR A N 1
ATOM 2580 C CA . THR A 1 322 ? -15.591 4.766 29.480 1.00 95.38 322 THR A CA 1
ATOM 2581 C C . THR A 1 322 ? -16.699 5.032 28.462 1.00 95.38 322 THR A C 1
ATOM 2583 O O . THR A 1 322 ? -17.845 5.293 28.826 1.00 95.38 322 THR A O 1
ATOM 2586 N N . GLN A 1 323 ? -16.388 4.948 27.166 1.00 96.19 323 GLN A N 1
ATOM 2587 C CA . GLN A 1 323 ? -17.369 5.081 26.081 1.00 96.19 323 GLN A CA 1
ATOM 2588 C C . GLN A 1 323 ? -17.171 3.993 25.022 1.00 96.19 323 GLN A C 1
ATOM 2590 O O . GLN A 1 323 ? -16.047 3.625 24.683 1.00 96.19 323 GLN A O 1
ATOM 2595 N N . GLU A 1 324 ? -18.280 3.510 24.459 1.00 95.25 324 GLU A N 1
ATOM 2596 C CA . GLU A 1 324 ? -18.273 2.626 23.290 1.00 95.25 324 GLU A CA 1
ATOM 2597 C C . GLU A 1 324 ? -18.257 3.458 22.008 1.00 95.25 324 GLU A C 1
ATOM 2599 O O . GLU A 1 324 ? -19.025 4.410 21.868 1.00 95.25 324 GLU A O 1
ATOM 2604 N N . PHE A 1 325 ? -17.420 3.089 21.048 1.00 95.88 325 PHE A N 1
ATOM 2605 C CA . PHE A 1 325 ? -17.364 3.645 19.704 1.00 95.88 325 PHE A CA 1
ATOM 2606 C C . PHE A 1 325 ? -17.773 2.556 18.718 1.00 95.88 325 PHE A C 1
ATOM 2608 O O . PHE A 1 32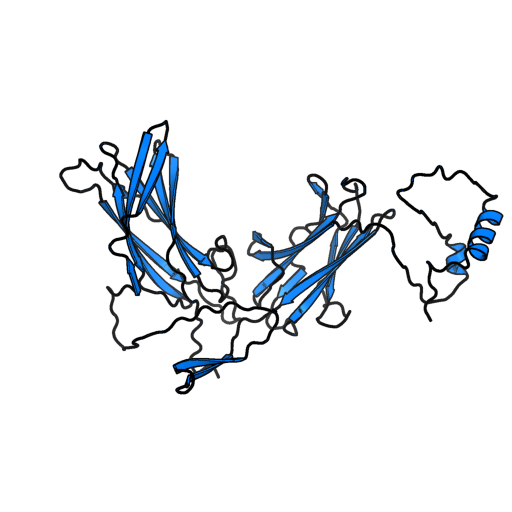5 ? -17.350 1.412 18.849 1.00 95.88 325 PHE A O 1
ATOM 2615 N N . SER A 1 326 ? -18.608 2.926 17.750 1.00 94.62 326 SER A N 1
ATOM 2616 C CA . SER A 1 326 ? -19.083 2.035 16.695 1.00 94.62 326 SER A CA 1
ATOM 2617 C C . SER A 1 326 ? -18.837 2.708 15.354 1.00 94.62 326 SER A C 1
ATOM 2619 O O . SER A 1 326 ? -19.108 3.907 15.210 1.00 94.62 326 SER A O 1
ATOM 2621 N N . VAL A 1 327 ? -18.265 1.952 14.425 1.00 94.88 327 VAL A N 1
ATOM 2622 C CA . VAL A 1 327 ? -17.872 2.389 13.088 1.00 94.88 327 VAL A CA 1
ATOM 2623 C C . VAL A 1 327 ? -18.384 1.358 12.098 1.00 94.88 327 VAL A C 1
ATOM 2625 O O . VAL A 1 327 ? -18.141 0.167 12.274 1.00 94.88 327 VAL A O 1
ATOM 2628 N N . ASP A 1 328 ? -19.092 1.823 11.076 1.00 93.31 328 ASP A N 1
ATOM 2629 C CA . ASP A 1 328 ? -19.595 0.983 9.995 1.00 93.31 328 ASP A CA 1
ATOM 2630 C C . ASP A 1 328 ? -18.821 1.365 8.721 1.00 93.31 328 ASP A C 1
ATOM 2632 O O . ASP A 1 328 ? -19.073 2.402 8.102 1.00 93.31 328 ASP A O 1
ATOM 2636 N N . LEU A 1 329 ? -17.844 0.537 8.354 1.00 94.12 329 LEU A N 1
ATOM 2637 C CA . LEU A 1 329 ? -17.124 0.639 7.087 1.00 94.12 329 LEU A CA 1
ATOM 2638 C C . LEU A 1 329 ? -17.869 -0.151 6.013 1.00 94.12 329 LEU A C 1
ATOM 2640 O O . LEU A 1 329 ? -18.437 -1.197 6.297 1.00 94.12 329 LEU A O 1
ATOM 2644 N N . THR A 1 330 ? -17.791 0.293 4.764 1.00 92.44 330 THR A N 1
ATOM 2645 C CA . THR A 1 330 ? -18.270 -0.492 3.619 1.00 92.44 330 THR A CA 1
ATOM 2646 C C . THR A 1 330 ? -17.090 -0.784 2.704 1.00 92.44 330 THR A C 1
ATOM 2648 O O . THR A 1 330 ? -16.368 0.133 2.302 1.00 92.44 330 THR A O 1
ATOM 2651 N N . MET A 1 331 ? -16.888 -2.057 2.366 1.00 92.19 331 MET A N 1
ATOM 2652 C CA . MET A 1 331 ? -15.898 -2.464 1.373 1.00 92.19 331 MET A CA 1
ATOM 2653 C C . MET A 1 331 ? -16.219 -1.829 0.019 1.00 92.19 331 MET A C 1
ATOM 2655 O O . MET A 1 331 ? -17.371 -1.894 -0.421 1.00 92.19 331 MET A O 1
ATOM 2659 N N . PRO A 1 332 ? -15.231 -1.268 -0.698 1.00 92.12 332 PRO A N 1
ATOM 2660 C CA . PRO A 1 332 ? -15.493 -0.671 -1.999 1.00 92.12 332 PRO A CA 1
ATOM 2661 C C . PRO A 1 332 ? -16.077 -1.658 -3.010 1.00 92.12 332 PRO A C 1
ATOM 2663 O O . PRO A 1 332 ? -15.888 -2.875 -2.923 1.00 92.12 332 PRO A O 1
ATOM 2666 N N . THR A 1 333 ? -16.771 -1.120 -4.008 1.00 89.56 333 THR A N 1
ATOM 2667 C CA . THR A 1 333 ? -17.343 -1.905 -5.100 1.00 89.56 333 THR A CA 1
ATOM 2668 C C . THR A 1 333 ? -16.252 -2.449 -6.022 1.00 89.56 333 THR A C 1
ATOM 2670 O O . THR A 1 333 ? -15.320 -1.736 -6.394 1.00 89.56 333 THR A O 1
ATOM 2673 N N . LEU A 1 334 ? -16.409 -3.702 -6.450 1.00 85.56 334 LEU A N 1
ATOM 2674 C CA . LEU A 1 334 ? -15.656 -4.274 -7.562 1.00 85.56 334 LEU A CA 1
ATOM 2675 C C . LEU A 1 334 ? -16.340 -3.894 -8.879 1.00 85.56 334 LEU A C 1
ATOM 2677 O O . LEU A 1 334 ? -17.527 -4.167 -9.073 1.00 85.56 334 LEU A O 1
ATOM 2681 N N . PHE A 1 335 ? -15.604 -3.269 -9.792 1.00 81.94 335 PHE A N 1
ATOM 2682 C CA . PHE A 1 335 ? -16.122 -2.918 -11.109 1.00 81.94 335 PHE A CA 1
ATOM 2683 C C . PHE A 1 335 ? -16.153 -4.142 -12.032 1.00 81.94 335 PHE A C 1
ATOM 2685 O O . PHE A 1 335 ? -15.324 -5.043 -11.930 1.00 81.94 335 PHE A O 1
ATOM 2692 N N . GLY A 1 336 ? -17.083 -4.163 -12.994 1.00 71.69 336 GLY A N 1
ATOM 2693 C CA . GLY A 1 336 ? -17.270 -5.300 -13.913 1.00 71.69 336 GLY A CA 1
ATOM 2694 C C . GLY A 1 336 ? -16.082 -5.609 -14.839 1.00 71.69 336 GLY A C 1
ATOM 2695 O O . GLY A 1 336 ? -16.097 -6.616 -15.534 1.00 71.69 336 GLY A O 1
ATOM 2696 N N . ASN A 1 337 ? -15.053 -4.761 -14.858 1.00 69.75 337 ASN A N 1
ATOM 2697 C CA . ASN A 1 337 ? -13.779 -4.993 -15.544 1.00 69.75 337 ASN A CA 1
ATOM 2698 C C . ASN A 1 337 ? -12.704 -5.626 -14.632 1.00 69.75 337 ASN A C 1
ATOM 2700 O O . ASN A 1 337 ? -11.553 -5.741 -15.048 1.00 69.75 337 ASN A O 1
ATOM 2704 N N . GLY A 1 338 ? -13.064 -6.024 -13.406 1.00 72.00 338 GLY A N 1
ATOM 2705 C CA . GLY A 1 338 ? -12.166 -6.643 -12.428 1.00 72.00 338 GLY A CA 1
ATOM 2706 C C . GLY A 1 338 ? -11.358 -5.650 -11.589 1.00 72.00 338 GLY A C 1
ATOM 2707 O O . GLY A 1 338 ? -10.575 -6.072 -10.744 1.00 72.00 338 GLY A O 1
ATOM 2708 N N . ILE A 1 339 ? -11.543 -4.341 -11.788 1.00 79.56 339 ILE A N 1
ATOM 2709 C CA . ILE A 1 339 ? -10.843 -3.313 -11.013 1.00 79.56 339 ILE A CA 1
ATOM 2710 C C . ILE A 1 339 ? -11.518 -3.160 -9.648 1.00 79.56 339 ILE A C 1
ATOM 2712 O O . ILE A 1 339 ? -12.728 -2.940 -9.570 1.00 79.56 339 ILE A O 1
ATOM 2716 N N . TRP A 1 340 ? -10.728 -3.211 -8.575 1.00 84.81 340 TRP A N 1
ATOM 2717 C CA . TRP A 1 340 ? -11.185 -2.957 -7.209 1.00 84.81 340 TRP A CA 1
ATOM 2718 C C . TRP A 1 340 ? -10.444 -1.750 -6.630 1.00 84.81 340 TRP A C 1
ATOM 2720 O O . TRP A 1 340 ? -9.230 -1.785 -6.446 1.00 84.81 340 TRP A O 1
ATOM 2730 N N . GLN A 1 341 ? -11.159 -0.649 -6.403 1.00 88.12 341 GLN A N 1
ATOM 2731 C CA . GLN A 1 341 ? -10.568 0.644 -6.044 1.00 88.12 341 GLN A CA 1
ATOM 2732 C C . GLN A 1 341 ? -10.698 0.917 -4.546 1.00 88.12 341 GLN A C 1
ATOM 2734 O O . GLN A 1 341 ? -11.808 0.916 -4.025 1.00 88.12 341 GLN A O 1
ATOM 2739 N N . GLY A 1 342 ? -9.574 1.154 -3.867 1.00 91.25 342 GLY A N 1
ATOM 2740 C CA . GLY A 1 342 ? -9.538 1.607 -2.478 1.00 91.25 342 GLY A CA 1
ATOM 2741 C C . GLY A 1 342 ? -9.578 3.131 -2.376 1.00 91.25 342 GLY A C 1
ATOM 2742 O O . GLY A 1 342 ? -9.829 3.840 -3.354 1.00 91.25 342 GLY A O 1
ATOM 2743 N N . VAL A 1 343 ? -9.291 3.659 -1.190 1.00 93.06 343 VAL A N 1
ATOM 2744 C CA . VAL A 1 343 ? -9.292 5.106 -0.933 1.00 93.06 343 VAL A CA 1
ATOM 2745 C C . VAL A 1 343 ? -8.134 5.794 -1.656 1.00 93.06 343 VAL A C 1
ATOM 2747 O O . VAL A 1 343 ? -8.343 6.777 -2.365 1.00 93.06 343 VAL A O 1
ATOM 2750 N N . ASN A 1 344 ? -6.916 5.267 -1.512 1.00 91.88 344 ASN A N 1
ATOM 2751 C CA . ASN A 1 344 ? -5.695 5.879 -2.052 1.00 91.88 344 ASN A CA 1
ATOM 2752 C C . ASN A 1 344 ? -4.825 4.913 -2.877 1.00 91.88 344 ASN A C 1
ATOM 2754 O O . ASN A 1 344 ? -3.761 5.303 -3.355 1.00 91.88 344 ASN A O 1
ATOM 2758 N N . ALA A 1 345 ? -5.265 3.669 -3.044 1.00 90.62 345 ALA A N 1
ATOM 2759 C CA . ALA A 1 345 ? -4.565 2.627 -3.780 1.00 90.62 345 ALA A CA 1
ATOM 2760 C C . ALA A 1 345 ? -5.571 1.607 -4.344 1.00 90.62 345 ALA A C 1
ATOM 2762 O O . ALA A 1 345 ? -6.688 1.491 -3.827 1.00 90.62 345 ALA A O 1
ATOM 2763 N N . PRO A 1 346 ? -5.206 0.833 -5.379 1.00 88.38 346 PRO A N 1
ATOM 2764 C CA . PRO A 1 346 ? -6.000 -0.315 -5.807 1.00 88.38 346 PRO A CA 1
ATOM 2765 C C . PRO A 1 346 ? -6.012 -1.410 -4.726 1.00 88.38 346 PRO A C 1
ATOM 2767 O O . PRO A 1 346 ? -5.007 -1.665 -4.058 1.00 88.38 346 PRO A O 1
ATOM 2770 N N . ILE A 1 347 ? -7.143 -2.099 -4.576 1.00 87.19 347 ILE A N 1
ATOM 2771 C CA . ILE A 1 347 ? -7.295 -3.216 -3.638 1.00 87.19 347 ILE A CA 1
ATOM 2772 C C . ILE A 1 347 ? -6.735 -4.476 -4.290 1.00 87.19 347 ILE A C 1
ATOM 2774 O O . ILE A 1 347 ? -7.163 -4.890 -5.368 1.00 87.19 347 ILE A O 1
ATOM 2778 N N . ARG A 1 348 ? -5.775 -5.109 -3.614 1.00 79.25 348 ARG A N 1
ATOM 2779 C CA . ARG A 1 348 ? -5.114 -6.342 -4.060 1.00 79.25 348 ARG A CA 1
ATOM 2780 C C . ARG A 1 348 ? -5.510 -7.502 -3.156 1.00 79.25 348 ARG A C 1
ATOM 2782 O O . ARG A 1 348 ? -5.683 -7.304 -1.961 1.00 79.25 348 ARG A O 1
ATOM 2789 N N . LYS A 1 349 ? -5.575 -8.729 -3.686 1.00 73.12 349 LYS A N 1
ATOM 2790 C CA . LYS A 1 349 ? -5.956 -9.951 -2.939 1.00 73.12 349 LYS A CA 1
ATOM 2791 C C . LYS A 1 349 ? -4.877 -10.448 -1.946 1.00 73.12 349 LYS A C 1
ATOM 2793 O O . LYS A 1 349 ? -4.790 -11.636 -1.671 1.00 73.12 349 LYS A O 1
ATOM 2798 N N . GLY A 1 350 ? -4.045 -9.553 -1.409 1.00 72.62 350 GLY A N 1
ATOM 2799 C CA . GLY A 1 350 ? -2.966 -9.876 -0.463 1.00 72.62 350 GLY A CA 1
ATOM 2800 C C . GLY A 1 350 ? -3.411 -9.966 1.000 1.00 72.62 350 GLY A C 1
ATOM 2801 O O . GLY A 1 350 ? -2.569 -10.139 1.874 1.00 72.62 350 GLY A O 1
ATOM 2802 N N . GLY A 1 351 ? -4.713 -9.827 1.264 1.00 84.81 351 GLY A N 1
ATOM 2803 C CA . GLY A 1 351 ? -5.263 -9.699 2.609 1.00 84.81 351 GLY A CA 1
ATOM 2804 C C . GLY A 1 351 ? -5.296 -8.254 3.108 1.00 84.81 351 GLY A C 1
ATOM 2805 O O . GLY A 1 351 ? -4.754 -7.337 2.485 1.00 84.81 351 GLY A O 1
ATOM 2806 N N . ALA A 1 352 ? -5.965 -8.059 4.236 1.00 90.12 352 ALA A N 1
ATOM 2807 C CA . ALA A 1 352 ? -6.136 -6.768 4.883 1.00 90.12 352 ALA A CA 1
ATOM 2808 C C . ALA A 1 352 ? -5.987 -6.889 6.402 1.00 90.12 352 ALA A C 1
ATOM 2810 O O . ALA A 1 352 ? -6.082 -7.980 6.954 1.00 90.12 352 ALA A O 1
ATOM 2811 N N . LYS A 1 353 ? -5.808 -5.768 7.092 1.00 91.94 353 LYS A N 1
ATOM 2812 C CA . LYS A 1 353 ? -6.001 -5.676 8.545 1.00 91.94 353 LYS A CA 1
ATOM 2813 C C . LYS A 1 353 ? -6.700 -4.377 8.903 1.00 91.94 353 LYS A C 1
ATOM 2815 O O . LYS A 1 353 ? -6.651 -3.409 8.142 1.00 91.94 353 LYS A O 1
ATOM 2820 N N . THR A 1 354 ? -7.327 -4.356 10.068 1.00 93.19 354 THR A N 1
ATOM 2821 C CA . THR A 1 354 ? -7.958 -3.163 10.618 1.00 93.19 354 THR A CA 1
ATOM 2822 C C . THR A 1 354 ? -6.973 -2.466 11.542 1.00 93.19 354 THR A C 1
ATOM 2824 O O . THR A 1 354 ? -6.420 -3.058 12.469 1.00 93.19 354 THR A O 1
ATOM 2827 N N . LYS A 1 355 ? -6.778 -1.177 11.304 1.00 94.25 355 LYS A N 1
ATOM 2828 C CA . LYS A 1 355 ? -6.121 -0.254 12.217 1.00 94.25 355 LYS A CA 1
ATOM 2829 C C . LYS A 1 355 ? -7.164 0.686 12.773 1.00 94.25 355 LYS A C 1
ATOM 2831 O O . LYS A 1 355 ? -8.040 1.134 12.034 1.00 94.25 355 LYS A O 1
ATOM 2836 N N . PHE A 1 356 ? -7.063 1.035 14.045 1.00 92.25 356 PHE A N 1
ATOM 2837 C CA . PHE A 1 356 ? -7.737 2.237 14.502 1.00 92.25 356 PHE A CA 1
ATOM 2838 C C . PHE A 1 356 ? -6.833 3.095 15.367 1.00 92.25 356 PHE A C 1
ATOM 2840 O O . PHE A 1 356 ? -6.162 2.617 16.278 1.00 92.25 356 PHE A O 1
ATOM 2847 N N . THR A 1 357 ? -6.843 4.383 15.064 1.00 94.88 357 THR A N 1
ATOM 2848 C CA . THR A 1 357 ? -6.009 5.396 15.691 1.00 94.88 357 THR A CA 1
ATOM 2849 C C . THR A 1 357 ? -6.878 6.265 16.582 1.00 94.88 357 THR A C 1
ATOM 2851 O O . THR A 1 357 ? -7.939 6.749 16.166 1.00 94.88 357 THR A O 1
ATOM 2854 N N . ILE A 1 358 ? -6.441 6.451 17.823 1.00 94.81 358 ILE A N 1
ATOM 2855 C CA . ILE A 1 358 ? -7.158 7.241 18.821 1.00 94.81 358 ILE A CA 1
ATOM 2856 C C . ILE A 1 358 ? -6.649 8.676 18.762 1.00 94.81 358 ILE A C 1
ATOM 2858 O O . ILE A 1 358 ? -5.447 8.925 18.811 1.00 94.81 358 ILE A O 1
ATOM 2862 N N . PHE A 1 359 ? -7.578 9.627 18.719 1.00 95.12 359 PHE A N 1
ATOM 2863 C CA . PHE A 1 359 ? -7.268 11.046 18.817 1.00 95.12 359 PHE A CA 1
ATOM 2864 C C . PHE A 1 359 ? -8.027 11.668 19.975 1.00 95.12 359 PHE A C 1
ATOM 2866 O O . PHE A 1 359 ? -9.202 11.352 20.176 1.00 95.12 359 PHE A O 1
ATOM 2873 N N . PHE A 1 360 ? -7.416 12.628 20.663 1.00 93.06 360 PHE A N 1
ATOM 2874 C CA . PHE A 1 360 ? -8.139 13.500 21.585 1.00 93.06 360 PHE A CA 1
ATOM 2875 C C . PHE A 1 360 ? -7.949 14.975 21.250 1.00 93.06 360 PHE A C 1
ATOM 2877 O O . PHE A 1 360 ? -6.931 15.388 20.700 1.00 93.06 360 PHE A O 1
ATOM 2884 N N . GLU A 1 361 ? -8.963 15.773 21.566 1.00 92.81 361 GLU A N 1
ATOM 2885 C CA . GLU A 1 361 ? -8.906 17.226 21.447 1.00 92.81 361 GLU A CA 1
ATOM 2886 C C . GLU A 1 361 ? -8.337 17.837 22.734 1.00 92.81 361 GLU A C 1
ATOM 2888 O O . GLU A 1 361 ? -8.891 17.640 23.819 1.00 92.81 361 GLU A O 1
ATOM 2893 N N . TYR A 1 362 ? -7.275 18.631 22.607 1.00 86.56 362 TYR A N 1
ATOM 2894 C CA . TYR A 1 362 ? -6.712 19.433 23.690 1.00 86.56 362 TYR A CA 1
ATOM 2895 C C . TYR A 1 362 ? -6.369 20.830 23.176 1.00 86.56 362 TYR A C 1
ATOM 2897 O O . TYR A 1 362 ? -5.787 20.990 22.112 1.00 86.56 362 TYR A O 1
ATOM 2905 N N . ASN A 1 363 ? -6.795 21.873 23.896 1.00 84.12 363 ASN A N 1
ATOM 2906 C CA . ASN A 1 363 ? -6.622 23.279 23.492 1.00 84.12 363 ASN A CA 1
ATOM 2907 C C . ASN A 1 363 ? -7.102 23.633 22.064 1.00 84.12 363 ASN A C 1
ATOM 2909 O O . ASN A 1 363 ? -6.657 24.624 21.490 1.00 84.12 363 ASN A O 1
ATOM 2913 N N . GLY A 1 364 ? -8.054 22.873 21.512 1.00 82.94 364 GLY A N 1
ATOM 2914 C CA . GLY A 1 364 ? -8.572 23.068 20.152 1.00 82.94 364 GLY A CA 1
ATOM 2915 C C . GLY A 1 364 ? -7.730 22.409 19.053 1.00 82.94 364 GLY A C 1
ATOM 2916 O O . GLY A 1 364 ? -8.048 22.572 17.877 1.00 82.94 364 GLY A O 1
ATOM 2917 N N . GLU A 1 365 ? -6.693 21.655 19.420 1.00 87.44 365 GLU A N 1
ATOM 2918 C CA . GLU A 1 365 ? -5.890 20.835 18.515 1.00 87.44 365 GLU A CA 1
ATOM 2919 C C . GLU A 1 365 ? -6.211 19.348 18.723 1.00 87.44 365 GLU A C 1
ATOM 2921 O O . GLU A 1 365 ? -6.538 18.906 19.825 1.00 87.44 365 GLU A O 1
ATOM 2926 N N . SER A 1 366 ? -6.177 18.573 17.636 1.00 90.88 366 SER A N 1
ATOM 2927 C CA . SER A 1 366 ? -6.390 17.123 17.664 1.00 90.88 366 SER A CA 1
ATOM 2928 C C . SER A 1 366 ? -5.032 16.443 17.767 1.00 90.88 366 SER A C 1
ATOM 2930 O O . SER A 1 366 ? -4.233 16.546 16.840 1.00 90.88 366 SER A O 1
ATOM 2932 N N . HIS A 1 367 ? -4.797 15.728 18.859 1.00 90.38 367 HIS A N 1
ATOM 2933 C CA . HIS A 1 367 ? -3.561 14.996 19.108 1.00 90.38 367 HIS A CA 1
ATOM 2934 C C . HIS A 1 367 ? -3.776 13.514 18.832 1.00 90.38 367 HIS A C 1
ATOM 2936 O O . HIS A 1 367 ? -4.756 12.933 19.302 1.00 90.38 367 HIS A O 1
ATOM 2942 N N . GLU A 1 368 ? -2.877 12.919 18.053 1.00 92.75 368 GLU A N 1
ATOM 2943 C CA . GLU A 1 368 ? -2.800 11.472 17.875 1.00 92.75 368 GLU A CA 1
ATOM 2944 C C . GLU A 1 368 ? -2.191 10.841 19.127 1.00 92.75 368 GLU A C 1
ATOM 2946 O O . GLU A 1 368 ? -1.139 11.277 19.597 1.00 92.75 368 GLU A O 1
ATOM 2951 N N . VAL A 1 369 ? -2.879 9.848 19.687 1.00 88.94 369 VAL A N 1
ATOM 2952 C CA . VAL A 1 369 ? -2.425 9.112 20.870 1.00 88.94 369 VAL A CA 1
ATOM 2953 C C . VAL A 1 369 ? -1.536 7.972 20.413 1.00 88.94 369 VAL A C 1
ATOM 2955 O O . VAL A 1 369 ? -0.335 8.003 20.656 1.00 88.94 369 VAL A O 1
ATOM 2958 N N . ASP A 1 370 ? -2.155 6.983 19.767 1.00 90.69 370 ASP A N 1
ATOM 2959 C CA . ASP A 1 370 ? -1.524 5.781 19.237 1.00 90.69 370 ASP A CA 1
ATOM 2960 C C . ASP A 1 370 ? -2.535 4.992 18.377 1.00 90.69 370 ASP A C 1
ATOM 2962 O O . ASP A 1 370 ? -3.723 5.345 18.290 1.00 90.69 370 ASP A O 1
ATOM 2966 N N . THR A 1 371 ? -2.062 3.906 17.767 1.00 89.56 371 THR A N 1
ATOM 2967 C CA . THR A 1 371 ? -2.820 3.010 16.896 1.00 89.56 371 THR A CA 1
ATOM 2968 C C . THR A 1 371 ? -2.898 1.598 17.472 1.00 89.56 371 THR A C 1
ATOM 2970 O O . THR A 1 371 ? -1.895 0.979 17.818 1.00 89.56 371 THR A O 1
ATOM 2973 N N . PHE A 1 372 ? -4.112 1.052 17.517 1.00 87.75 372 PHE A N 1
ATOM 2974 C CA . PHE A 1 372 ? -4.348 -0.373 17.714 1.00 87.75 372 PHE A CA 1
ATOM 2975 C C . PHE A 1 372 ? -4.406 -1.083 16.359 1.00 87.75 372 PHE A C 1
ATOM 2977 O O . PHE A 1 372 ? -5.049 -0.599 15.423 1.00 87.75 372 PHE A O 1
ATOM 2984 N N . GLU A 1 373 ? -3.794 -2.261 16.274 1.00 87.44 373 GLU A N 1
ATOM 2985 C CA . GLU A 1 373 ? -3.811 -3.098 15.076 1.00 87.44 373 GLU A CA 1
ATOM 2986 C C . GLU A 1 373 ? -4.468 -4.447 15.364 1.00 87.44 373 GLU A C 1
ATOM 2988 O O . GLU A 1 373 ? -4.174 -5.109 16.360 1.00 87.44 373 GLU A O 1
ATOM 2993 N N . SER A 1 374 ? -5.372 -4.859 14.479 1.00 83.06 374 SER A N 1
ATOM 2994 C CA . SER A 1 374 ? -6.046 -6.147 14.558 1.00 83.06 374 SER A CA 1
ATOM 2995 C C . SER A 1 374 ? -5.228 -7.287 13.936 1.00 83.06 374 SER A C 1
ATOM 2997 O O . SER A 1 374 ? -4.186 -7.077 13.318 1.00 83.06 374 SER A O 1
ATOM 2999 N N . ASN A 1 375 ? -5.772 -8.506 14.018 1.00 79.62 375 ASN A N 1
ATOM 3000 C CA . ASN A 1 375 ? -5.297 -9.647 13.232 1.00 79.62 375 ASN A CA 1
ATOM 3001 C C . ASN A 1 375 ? -5.494 -9.429 11.717 1.00 79.62 375 ASN A C 1
ATOM 3003 O O . ASN A 1 375 ? -6.260 -8.561 11.293 1.00 79.62 375 ASN A O 1
ATOM 3007 N N . GLU A 1 376 ? -4.824 -10.270 10.930 1.00 84.31 376 GLU A N 1
ATOM 3008 C CA . GLU A 1 376 ? -4.867 -10.317 9.466 1.00 84.31 376 GLU A CA 1
ATOM 3009 C C . GLU A 1 376 ? -6.146 -11.000 8.938 1.00 84.31 376 GLU A C 1
ATOM 3011 O O . GLU A 1 376 ? -6.630 -11.981 9.509 1.00 84.31 376 GLU A O 1
ATOM 3016 N N . TYR A 1 377 ? -6.679 -10.500 7.823 1.00 80.25 377 TYR A N 1
ATOM 3017 C CA . TYR A 1 377 ? -7.961 -10.887 7.227 1.00 80.25 377 TYR A CA 1
ATOM 3018 C C . TYR A 1 377 ? -7.829 -11.216 5.746 1.00 80.25 377 TYR A C 1
ATOM 3020 O O . TYR A 1 377 ? -7.119 -10.539 5.002 1.00 80.25 377 TYR A O 1
ATOM 3028 N N . SER A 1 378 ? -8.562 -12.233 5.295 1.00 74.19 378 SER A N 1
ATOM 3029 C CA . SER A 1 378 ? -8.568 -12.628 3.884 1.00 74.19 378 SER A CA 1
ATOM 3030 C C . SER A 1 378 ? -9.505 -11.741 3.065 1.00 74.19 378 SER A C 1
ATOM 3032 O O . SER A 1 378 ? -10.640 -11.483 3.464 1.00 74.19 378 SER A O 1
ATOM 3034 N N . LEU A 1 379 ? -9.046 -11.322 1.885 1.00 72.69 379 LEU A N 1
ATOM 3035 C CA . LEU A 1 379 ? -9.864 -10.636 0.883 1.00 72.69 379 LEU A CA 1
ATOM 3036 C C . LEU A 1 379 ? -10.313 -11.660 -0.156 1.00 72.69 379 LEU A C 1
ATOM 3038 O O . LEU A 1 379 ? -9.469 -12.301 -0.783 1.00 72.69 379 LEU A O 1
ATOM 3042 N N . ILE A 1 380 ? -11.622 -11.817 -0.346 1.00 69.81 380 ILE A N 1
ATOM 3043 C CA . ILE A 1 380 ? -12.173 -12.799 -1.284 1.00 69.81 380 ILE A CA 1
ATOM 3044 C C . ILE A 1 380 ? -13.132 -12.093 -2.241 1.00 69.81 380 ILE A C 1
ATOM 3046 O O . ILE A 1 380 ? -13.929 -11.249 -1.848 1.00 69.81 380 ILE A O 1
ATOM 3050 N N . ILE A 1 381 ? -13.052 -12.444 -3.524 1.00 58.69 381 ILE A N 1
ATOM 3051 C CA . ILE A 1 381 ? -14.099 -12.137 -4.499 1.00 58.69 381 ILE A CA 1
ATOM 3052 C C . ILE A 1 381 ? -14.824 -13.453 -4.730 1.00 58.69 381 ILE A C 1
ATOM 3054 O O . ILE A 1 381 ? -14.247 -14.388 -5.285 1.00 58.69 381 ILE A O 1
ATOM 3058 N N . ASN A 1 382 ? -16.055 -13.556 -4.241 1.00 55.44 382 ASN A N 1
ATOM 3059 C CA . ASN A 1 382 ? -16.829 -14.778 -4.375 1.00 55.44 382 ASN A CA 1
ATOM 3060 C C . ASN A 1 382 ? -17.162 -15.018 -5.859 1.00 55.44 382 ASN A C 1
ATOM 3062 O O . ASN A 1 382 ? -17.981 -14.302 -6.431 1.00 55.44 382 ASN A O 1
ATOM 3066 N N . SER A 1 383 ? -16.529 -16.015 -6.482 1.00 50.00 383 SER A N 1
ATOM 3067 C CA . SER A 1 383 ? -16.954 -16.521 -7.788 1.00 50.00 383 SER A CA 1
ATOM 3068 C C . SER A 1 383 ? -17.989 -17.611 -7.543 1.00 50.00 383 SER A C 1
ATOM 3070 O O . SER A 1 383 ? -17.687 -18.742 -7.160 1.00 50.00 383 SER A O 1
ATOM 3072 N N . THR A 1 384 ? -19.262 -17.265 -7.704 1.00 39.34 384 THR A N 1
ATOM 3073 C CA . THR A 1 384 ? -20.298 -18.300 -7.680 1.00 39.34 384 THR A CA 1
ATOM 3074 C C . THR A 1 384 ? -20.182 -19.138 -8.954 1.00 39.34 384 THR A C 1
ATOM 3076 O O . THR A 1 384 ? -19.934 -18.600 -10.030 1.00 39.34 384 THR A O 1
ATOM 3079 N N . GLN A 1 385 ? -20.397 -20.455 -8.857 1.00 37.66 385 GLN A N 1
ATOM 3080 C CA . GLN A 1 385 ? -20.326 -21.416 -9.978 1.00 37.66 385 GLN A CA 1
ATOM 3081 C C . GLN A 1 385 ? -21.179 -21.053 -11.215 1.00 37.66 385 GLN A C 1
ATOM 3083 O O . GLN A 1 385 ? -21.096 -21.733 -12.229 1.00 37.66 385 GLN A O 1
ATOM 3088 N N . ALA A 1 386 ? -22.012 -20.012 -11.148 1.00 35.78 386 ALA A N 1
ATOM 3089 C CA . ALA A 1 386 ? -22.769 -19.494 -12.281 1.00 35.78 386 ALA A CA 1
ATOM 3090 C C . ALA A 1 386 ? -21.914 -18.716 -13.307 1.00 35.78 386 ALA A C 1
ATOM 3092 O O . ALA A 1 386 ? -22.437 -18.376 -14.366 1.00 35.78 386 ALA A O 1
ATOM 3093 N N . GLU A 1 387 ? -20.639 -18.436 -13.010 1.00 37.00 387 GLU A N 1
ATOM 3094 C CA . GLU A 1 387 ? -19.725 -17.674 -13.880 1.00 37.00 387 GLU A CA 1
ATOM 3095 C C . GLU A 1 387 ? -18.648 -18.524 -14.592 1.00 37.00 387 GLU A C 1
ATOM 3097 O O . GLU A 1 387 ? -17.774 -17.955 -15.245 1.00 37.00 387 GLU A O 1
ATOM 3102 N N . PHE A 1 388 ? -18.730 -19.863 -14.531 1.00 33.38 388 PHE A N 1
ATOM 3103 C CA . PHE A 1 388 ? -17.855 -20.790 -15.272 1.00 33.38 388 PHE A CA 1
ATOM 3104 C C . PHE A 1 388 ? -18.603 -21.619 -16.323 1.00 33.38 388 PHE A C 1
ATOM 3106 O O . PHE A 1 388 ? -19.652 -22.217 -15.984 1.00 33.38 388 PHE A O 1
#

Radius of gyration: 30.41 Å; chains: 1; bounding box: 80×64×86 Å

Foldseek 3Di:
DADEPPDDVCCVQVVVCCVVVVNPPDPPDDPQDDDDDDDPVNVVVDDGHYDYDDPHPAQFPDKWKFFQFVNDTHTDQEAEAQTFIFIKIWGADPPLAEDPWKKKKKFKDDPPDRHTDPQLMAIDRDFDDDDSTGMDRSSRDGSDNRAPPNPDFAKMKMWMWMDDPPDIHIDIDIHGYDYPDWAWDDWAQDVVVRDIDTDTDDPDRDPDDDDDDDDDPDDDPDDDPPAFPDWFQAPQDWFWDDDPNDTWIKTWGIWTWRDQADEAFDKIKIKIKMFTAAAADKWWKKKKKFKAAPVDRVHTQWIDIDGTDIAGYPNPPVRSRMDMDMDIITGHHQDPSRWGDGDRDTDDQRWIWMKMWMWTDDPNDIDTGGIDIDDTGGYDHDDDPVVD

pLDDT: mean 79.73, std 18.71, range [31.7, 98.0]

Sequence (388 aa):
TAQNLTNPDYDDIYGEVLNKTGGERRLLSSPLYDFTAVSSDVVMSNDGLYSLSLTSSNVIHNTHSYINYNDILWETNGFMYGDNISVRVDIQGPDGSPPHNGNANVILFYPNNSTKFPGAEMNSGVGFIKEDYLMYEFNNQTILDVTQDTPLLGNYYLGFFWENGSAIGCQKLKLYIDTYDVVMNDFFYEPNLDQNILDGIVDRVYEEYSMLIGTVNVTDDKYYPNFYAVNNSDIDQEFIHEINEEQIPIVVETFLQNETILNPNEDIRINTKIRNLHGFLELKVKINVQLVSLANEEWIIAEQTTGFKTLKPSIDPNGDDTQEFS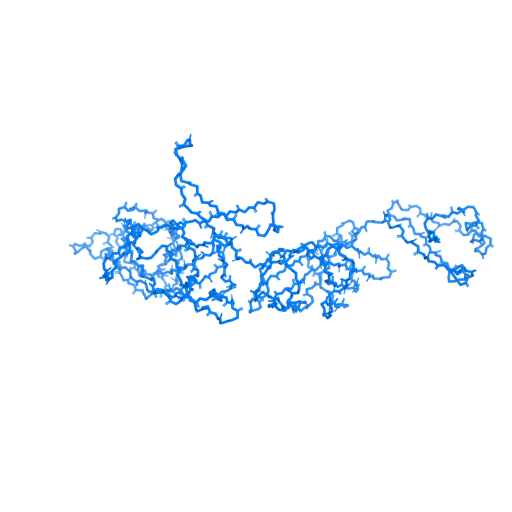VDLTMPTLFGNGIWQGVNAPIRKGGAKTKFTIFFEYNGESHEVDTFESNEYSLIINSTQAEF